Protein AF-0000000067841838 (afdb_homodimer)

InterPro domains:
  IPR001926 Tryptophan synthase beta chain-like, PALP domain [PF00291] (9-279)
  IPR036052 Tryptophan synthase beta chain-like, PALP domain superfamily [G3DSA:3.40.50.1100] (9-288)
  IPR036052 Tryptophan synthase beta chain-like, PALP domain superfamily [G3DSA:3.40.50.1100] (26-132)
  IPR036052 Tryptophan synthase beta chain-like, PALP domain superfamily [SSF53686] (5-291)
  IPR050214 Cysteine synthase/Cystathionine beta-synthase [PTHR10314] (8-290)

Nearest PDB structures (foldseek):
  8b9y-assembly1_A  TM=8.530E-01  e=9.323E-21  Trypanosoma cruzi
  6ahi-assembly1_B  TM=8.255E-01  e=3.342E-21  Helicobacter pylori 26695
  5d87-assembly1_A-2  TM=8.339E-01  e=3.517E-20  Staphylococcus aureus subsp. aureus str. Newman
  6c2h-assembly1_A  TM=8.335E-01  e=4.435E-19  Saccharomyces cerevisiae S288C
  5mms-assembly2_A  TM=8.287E-01  e=9.718E-19  Homo sapiens

Foldseek 3Di:
DWAWDDLDPFEIATAQLPDQLRFVLLLLLLQLVVVCVVVVLDDQPAEAEEEEDLDSNLRSNLRNCVVSNHAYEYAYAPPDDPVSVVVSVVSHYHYDCPVVNVVPDHRVRGRVVCCVCVVVVSGHYDYSPSLPHLSLLVSQQPPVQVVVLVNCVVVVADQFEEEQAFDQLQSNVNRNLNNSVVSPGNYAYEYEDEPQADLQVLTDDDQVAPRGSPSYNRNNRDCVRHPYYYYFHQVLLVVQQVVCCVSPVFRADSRQSRRSSVQVVVCPDPVCVRYRYYYYRRGGNVVPVVVVVVVVVVVD/DWAWDDLDPFEIATAQLPDQLRFVLLLLLLQLVVVCVVVVLDDQPAEAEEEEDLDSNLRSNLRNCVVRNHAYEYAYAPPDDPVSVVVSVVSHYHYDCPVVNVVPDHRVRGRVVCVVCVVVVSGHYDYSPSLPHLSLLVSQQPPVQVVVLVNCVVVVADQFEEEQAFDQLQSNVNRNLNNSVVSPGNYAYEYEDEPQADLQVLTDDDDPAPRGSPSYNRNNRDCVRHPYYYYFYQVLLVVQQVVCCVSPVFRADSRQSRRSSVQVVVCPDPVCVRYRYYYYRRGGNVVPVVVVVVVVVVVD

Radius of gyration: 24.44 Å; Cα contacts (8 Å, |Δi|>4): 1310; chains: 2; bounding box: 61×63×61 Å

Secondary structure (DSSP, 8-state):
-PPEEESSSSEEEE-GGGSGGGBTHHHHHHHHHHHHHHTTSS-TTTEEEEE--SSHHHHHHHHHHHTTT-EEEE---TTS-HHHHHHHHHTTPEE--HHHHHTT--HHHHHHHHHHTHHHHT-EEEE--TTT-THHHHHIIIIIHHHHHHHHHHTT--SEEEEEE--SSSHHHHHHHHHHHHTT-EEEEEEEEETT-BTTTTB------TTS--SS--TT--GGG--EEEEE-HHHHHHHHHHHHHHHS--B-HHHHHHHHHHHHHHTSGGGTTPEEEEE--BBGGGGHHHHHHHHHHH-/-PPEEESSSSEEEE-GGGSGGGBTHHHHHHHHHHHHHHTTSS-TTTEEEEE--SSHHHHHHHHHHHTTT-EEEE---TTS-HHHHHHHHHTTPEE--HHHHHTT--HHHHHHHHHHTHHHHT-EEEE--TTT-THHHHHIIIIIHHHHHHHHHHTT--SEEEEEE--SSSHHHHHHHHHHHHTT-EEEEEEEEETT-BTTTTB----S-TTS--SS--TT--GGG--EEEEE-HHHHHHHHHHHHHHHS--B-HHHHHHHHHHHHHHTSGGGTTPEEEEE--BBGGGGHHHHHHHHHHH-

Solvent-accessible surface area (backbone atoms only — not comparable to full-atom values): 29929 Å² total; per-residue (Å²): 122,54,49,75,46,63,72,49,98,43,44,34,36,34,34,30,27,58,31,39,30,37,13,48,40,20,46,27,33,34,46,47,52,52,53,31,40,75,73,59,65,39,42,67,77,60,26,30,37,37,44,67,41,66,47,53,50,43,38,3,36,47,30,44,27,35,86,52,55,34,50,44,38,26,19,50,56,86,85,54,54,65,59,48,53,40,49,42,42,62,59,59,39,42,78,46,49,63,68,49,43,74,72,66,45,51,32,64,53,43,53,49,52,49,62,75,40,19,72,83,69,73,48,43,74,37,72,65,49,78,75,76,35,66,53,31,26,50,28,19,19,67,44,56,14,44,54,49,47,54,50,39,54,75,69,64,53,65,56,37,34,36,41,31,36,53,37,45,46,12,25,57,45,40,10,29,54,52,20,32,42,73,73,68,35,49,73,44,30,34,40,48,29,48,55,78,36,32,40,83,80,22,36,59,46,97,62,87,52,76,70,40,44,80,38,44,50,32,71,48,49,53,69,89,64,54,72,39,76,45,70,38,49,68,70,47,21,53,51,30,33,33,51,45,19,40,62,58,16,48,59,49,15,64,60,26,14,35,28,47,33,51,46,56,56,47,56,70,35,79,92,31,68,82,38,30,33,36,38,51,23,47,26,42,24,64,82,46,54,67,61,69,50,53,56,57,58,69,74,94,121,53,51,75,45,64,74,50,98,43,44,35,36,34,35,29,26,59,32,39,31,37,13,46,40,19,47,27,34,33,45,47,52,52,52,31,40,76,72,57,63,39,41,68,78,60,26,30,36,36,44,67,41,64,48,54,51,42,37,4,36,48,29,45,28,36,84,54,55,32,50,44,36,26,19,51,58,87,86,54,56,65,60,47,53,40,49,43,42,64,60,60,37,42,78,46,49,64,68,48,42,74,70,66,44,51,34,63,54,42,52,49,51,49,63,76,39,18,72,85,68,72,48,42,73,35,73,65,48,78,75,78,36,68,54,31,25,50,28,20,19,67,44,55,13,45,53,48,48,52,49,38,53,76,69,65,54,64,56,39,33,36,41,30,37,54,37,44,47,11,25,57,45,40,10,29,54,52,20,32,43,72,73,68,36,49,73,46,29,34,40,47,29,52,60,76,37,34,40,84,80,23,35,59,43,98,64,96,52,78,72,39,44,81,38,45,50,32,70,48,49,53,70,90,64,54,72,40,76,44,71,37,48,71,68,47,19,54,50,29,36,35,49,46,19,39,62,56,16,47,60,48,15,62,60,27,13,35,27,46,33,51,46,59,58,48,56,69,35,79,90,32,67,82,38,30,35,35,36,51,23,46,26,42,25,65,83,46,53,67,61,68,52,56,56,58,58,69,74,95

Sequence (600 aa):
MSELISVSDRIYTKLEMNNPGGSHKYRAARRIVEHAVRKGEIIPGVTTVIEKTGGSFGFGLLAACHKYQVAVELAVGLSFSQTKRDLLECFGARLIGKEMLMAGATPKDVVMHHLDNQAALGKSYFYTDQFNNPVGIEAHRYQTASELAVQLTNAGAGRQILFVGCAGTGASFTGITLGLKDHGFDVSTVLVDPNGCDSRAGVFADHRFEGMAVGVCPPFMDWSLVDERAQVQHAEMLAAQRWFYMQSGIFVGNTAAACLAVAQRMAQHPRYVETTLVTIAYDAGLWYQDLLGANRRKAAMSELISVSDRIYTKLEMNNPGGSHKYRAARRIVEHAVRKGEIIPGVTTVIEKTGGSFGFGLLAACHKYQVAVELAVGLSFSQTKRDLLECFGARLIGKEMLMAGATPKDVVMHHLDNQAALGKSYFYTDQFNNPVGIEAHRYQTASELAVQLTNAGAGRQILFVGCAGTGASFTGITLGLKDHGFDVSTVLVDPNGCDSRAGVFADHRFEGMAVGVCPPFMDWSLVDERAQVQHAEMLAAQRWFYMQSGIFVGNTAAACLAVAQRMAQHPRYVETTLVTIAYDAGLWYQDLLGANRRKAA

Structure (mmCIF, N/CA/C/O backbone):
data_AF-0000000067841838-model_v1
#
loop_
_entity.id
_entity.type
_entity.pdbx_description
1 polymer 'cysteine synthase'
#
loop_
_atom_site.group_PDB
_atom_site.id
_atom_site.type_symbol
_atom_site.label_atom_id
_atom_site.label_alt_id
_atom_site.label_comp_id
_atom_site.label_asym_id
_atom_site.label_entity_id
_atom_site.label_seq_id
_atom_site.pdbx_PDB_ins_code
_atom_site.Cartn_x
_atom_site.Cartn_y
_atom_site.Cartn_z
_atom_site.occupancy
_atom_site.B_iso_or_equiv
_atom_site.auth_seq_id
_atom_site.auth_comp_id
_atom_site.auth_asym_id
_atom_site.auth_atom_id
_atom_site.pdbx_PDB_model_num
ATOM 1 N N . MET A 1 1 ? 0.138 -1.161 12.836 1 52.43 1 MET A N 1
ATOM 2 C CA . MET A 1 1 ? -0.051 -1.227 11.39 1 52.43 1 MET A CA 1
ATOM 3 C C . MET A 1 1 ? 1.239 -0.877 10.656 1 52.43 1 MET A C 1
ATOM 5 O O . MET A 1 1 ? 1.592 -1.525 9.668 1 52.43 1 MET A O 1
ATOM 9 N N . SER A 1 2 ? 1.873 0.077 11.183 1 71.83 2 SER A N 1
ATOM 10 C CA . SER A 1 2 ? 3.045 0.449 10.396 1 71.83 2 SER A CA 1
ATOM 11 C C . SER A 1 2 ? 4.306 -0.218 10.934 1 71.83 2 SER A C 1
ATOM 13 O O . SER A 1 2 ? 4.573 -0.175 12.137 1 71.83 2 SER A O 1
ATOM 15 N N . GLU A 1 3 ? 4.97 -0.853 10.152 1 87.97 3 GLU A N 1
ATOM 16 C CA . GLU A 1 3 ? 6.149 -1.639 10.503 1 87.97 3 GLU A CA 1
ATOM 17 C C . GLU A 1 3 ? 7.432 -0.85 10.255 1 87.97 3 GLU A C 1
ATOM 19 O O . GLU A 1 3 ? 7.425 0.143 9.525 1 87.97 3 GLU A O 1
ATOM 24 N N . LEU A 1 4 ? 8.458 -1.187 11.056 1 92.76 4 LEU A N 1
ATOM 25 C CA . LEU A 1 4 ? 9.81 -0.68 10.851 1 92.76 4 LEU A CA 1
ATOM 26 C C . LEU A 1 4 ? 10.651 -1.677 10.06 1 92.76 4 LEU A C 1
ATOM 28 O O . LEU A 1 4 ? 10.654 -2.872 10.365 1 92.76 4 LEU A O 1
ATOM 32 N N . ILE A 1 5 ? 11.271 -1.119 8.971 1 91.66 5 ILE A N 1
ATOM 33 C CA . ILE A 1 5 ? 12.149 -2.013 8.224 1 91.66 5 ILE A CA 1
ATOM 34 C C . ILE A 1 5 ? 13.54 -1.395 8.112 1 91.66 5 ILE A C 1
ATOM 36 O O . ILE A 1 5 ? 13.702 -0.182 8.265 1 91.66 5 ILE A O 1
ATOM 40 N N . SER A 1 6 ? 14.475 -2.265 7.945 1 90.86 6 SER A N 1
ATOM 41 C CA . SER A 1 6 ? 15.849 -1.825 7.726 1 90.86 6 SER A CA 1
ATOM 42 C C . SER A 1 6 ? 16.404 -2.376 6.416 1 90.86 6 SER A C 1
ATOM 44 O O . SER A 1 6 ? 16.158 -3.533 6.07 1 90.86 6 SER A O 1
ATOM 46 N N . VAL A 1 7 ? 16.95 -1.536 5.547 1 77.65 7 VAL A N 1
ATOM 47 C CA . VAL A 1 7 ? 17.512 -1.993 4.281 1 77.65 7 VAL A CA 1
ATOM 48 C C . VAL A 1 7 ? 19.035 -2.035 4.376 1 77.65 7 VAL A C 1
ATOM 50 O O . VAL A 1 7 ? 19.708 -2.523 3.465 1 77.65 7 VAL A O 1
ATOM 53 N N . SER A 1 8 ? 19.568 -1.432 5.215 1 76.8 8 SER A N 1
ATOM 54 C CA . SER A 1 8 ? 20.976 -1.497 5.593 1 76.8 8 SER A CA 1
ATOM 55 C C . SER A 1 8 ? 21.138 -1.585 7.106 1 76.8 8 SER A C 1
ATOM 57 O O . SER A 1 8 ? 20.157 -1.493 7.848 1 76.8 8 SER A O 1
ATOM 59 N N . ASP A 1 9 ? 22.314 -1.76 7.546 1 74.36 9 ASP A N 1
ATOM 60 C CA . ASP A 1 9 ? 22.566 -2.002 8.963 1 74.36 9 ASP A CA 1
ATOM 61 C C . ASP A 1 9 ? 22.201 -0.781 9.803 1 74.36 9 ASP A C 1
ATOM 63 O O . ASP A 1 9 ? 21.913 -0.904 10.995 1 74.36 9 ASP A O 1
ATOM 67 N N . ARG A 1 10 ? 21.946 0.346 9.123 1 89.22 10 ARG A N 1
ATOM 68 C CA . ARG A 1 10 ? 21.706 1.412 10.09 1 89.22 10 ARG A CA 1
ATOM 69 C C . ARG A 1 10 ? 20.631 2.372 9.591 1 89.22 10 ARG A C 1
ATOM 71 O O . ARG A 1 10 ? 20.365 3.397 10.221 1 89.22 10 ARG A O 1
ATOM 78 N N . ILE A 1 11 ? 20.029 2.155 8.455 1 95.53 11 ILE A N 1
ATOM 79 C CA . ILE A 1 11 ? 18.964 3.023 7.965 1 95.53 11 ILE A CA 1
ATOM 80 C C . ILE A 1 11 ? 17.611 2.346 8.169 1 95.53 11 ILE A C 1
ATOM 82 O O . ILE A 1 11 ? 17.321 1.323 7.543 1 95.53 11 ILE A O 1
ATOM 86 N N . TYR A 1 12 ? 16.847 2.908 9.016 1 97 12 TYR A N 1
ATOM 87 C CA . TYR A 1 12 ? 15.525 2.386 9.344 1 97 12 TYR A CA 1
ATOM 88 C C . TYR A 1 12 ? 14.429 3.272 8.765 1 97 12 TYR A C 1
ATOM 90 O O . TYR A 1 12 ? 14.541 4.5 8.782 1 97 12 TYR A O 1
ATOM 98 N N . THR A 1 13 ? 13.383 2.658 8.236 1 97.1 13 THR A N 1
ATOM 99 C CA . THR A 1 13 ? 12.23 3.366 7.69 1 97.1 13 THR A CA 1
ATOM 100 C C . THR A 1 13 ? 10.933 2.825 8.284 1 97.1 13 THR A C 1
ATOM 102 O O . THR A 1 13 ? 10.64 1.633 8.167 1 97.1 13 THR A O 1
ATOM 105 N N . LYS A 1 14 ? 10.245 3.65 8.991 1 97.23 14 LYS A N 1
ATOM 106 C CA . LYS A 1 14 ? 8.923 3.265 9.475 1 97.23 14 LYS A CA 1
ATOM 107 C C . LYS A 1 14 ? 7.873 3.409 8.376 1 97.23 14 LYS A C 1
ATOM 109 O O . LYS A 1 14 ? 7.728 4.481 7.786 1 97.23 14 LYS A O 1
ATOM 114 N N . LEU A 1 15 ? 7.097 2.402 8.033 1 96.63 15 LEU A N 1
ATOM 115 C CA . LEU A 1 15 ? 6.214 2.337 6.874 1 96.63 15 LEU A CA 1
ATOM 116 C C . LEU A 1 15 ? 4.847 2.93 7.199 1 96.63 15 LEU A C 1
ATOM 118 O O . LEU A 1 15 ? 3.832 2.232 7.134 1 96.63 15 LEU A O 1
ATOM 122 N N . GLU A 1 16 ? 4.779 4.192 7.353 1 96.68 16 GLU A N 1
ATOM 123 C CA . GLU A 1 16 ? 3.541 4.893 7.681 1 96.68 16 GLU A CA 1
ATOM 124 C C . GLU A 1 16 ? 2.561 4.857 6.512 1 96.68 16 GLU A C 1
ATOM 126 O O . GLU A 1 16 ? 1.379 5.168 6.676 1 96.68 16 GLU A O 1
ATOM 131 N N . MET A 1 17 ? 2.988 4.46 5.316 1 95.18 17 MET A N 1
ATOM 132 C CA . MET A 1 17 ? 2.143 4.331 4.133 1 95.18 17 MET A CA 1
ATOM 133 C C . MET A 1 17 ? 1.093 3.242 4.33 1 95.18 17 MET A C 1
ATOM 135 O O . MET A 1 17 ? 0.135 3.151 3.56 1 95.18 17 MET A O 1
ATOM 139 N N . ASN A 1 18 ? 1.295 2.433 5.337 1 93.73 18 ASN A N 1
ATOM 140 C CA . ASN A 1 18 ? 0.399 1.304 5.565 1 93.73 18 ASN A CA 1
ATOM 141 C C . ASN A 1 18 ? -0.734 1.671 6.518 1 93.73 18 ASN A C 1
ATOM 143 O O . ASN A 1 18 ? -1.587 0.836 6.826 1 93.73 18 ASN A O 1
ATOM 147 N N . ASN A 1 19 ? -0.795 2.906 6.981 1 94.85 19 ASN A N 1
ATOM 148 C CA . ASN A 1 19 ? -1.917 3.363 7.793 1 94.85 19 ASN A CA 1
ATOM 149 C C . ASN A 1 19 ? -3.209 3.421 6.983 1 94.85 19 ASN A C 1
ATOM 151 O O . ASN A 1 19 ? -3.173 3.497 5.754 1 94.85 19 ASN A O 1
ATOM 155 N N . PRO A 1 20 ? -4.378 3.394 7.694 1 93.5 20 PRO A N 1
ATOM 156 C CA . PRO A 1 20 ? -5.612 3.716 6.973 1 93.5 20 PRO A CA 1
ATOM 157 C C . PRO A 1 20 ? -5.524 5.039 6.216 1 93.5 20 PRO A C 1
ATOM 159 O O . PRO A 1 20 ? -4.913 5.994 6.702 1 93.5 20 PRO A O 1
ATOM 162 N N . GLY A 1 21 ? -6.111 5.006 4.997 1 93.22 21 GLY A N 1
ATOM 163 C CA . GLY A 1 21 ? -5.981 6.182 4.151 1 93.22 21 GLY A CA 1
ATOM 164 C C . GLY A 1 21 ? -4.71 6.182 3.323 1 93.22 21 GLY A C 1
ATOM 165 O O . GLY A 1 21 ? -4.558 6.997 2.41 1 93.22 21 GLY A O 1
ATOM 166 N N . GLY A 1 22 ? -3.724 5.344 3.73 1 93.97 22 GLY A N 1
ATOM 167 C CA . GLY A 1 22 ? -2.565 5.09 2.889 1 93.97 22 GLY A CA 1
ATOM 168 C C . GLY A 1 22 ? -1.411 6.036 3.164 1 93.97 22 GLY A C 1
ATOM 169 O O . GLY A 1 22 ? -0.51 6.181 2.335 1 93.97 22 GLY A O 1
ATOM 170 N N . SER A 1 23 ? -1.477 6.756 4.326 1 95.35 23 SER A N 1
ATOM 171 C CA . SER A 1 23 ? -0.404 7.709 4.592 1 95.35 23 SER A CA 1
ATOM 172 C C . SER A 1 23 ? -0.296 8.018 6.081 1 95.35 23 SER A C 1
ATOM 174 O O . SER A 1 23 ? -1.158 7.62 6.867 1 95.35 23 SER A O 1
ATOM 176 N N . HIS A 1 24 ? 0.694 8.763 6.418 1 96.03 24 HIS A N 1
ATOM 177 C CA . HIS A 1 24 ? 0.926 9.175 7.797 1 96.03 24 HIS A CA 1
ATOM 178 C C . HIS A 1 24 ? -0.102 10.209 8.244 1 96.03 24 HIS A C 1
ATOM 180 O O . HIS A 1 24 ? -0.251 10.465 9.441 1 96.03 24 HIS A O 1
ATOM 186 N N . LYS A 1 25 ? -0.812 10.836 7.291 1 95.45 25 LYS A N 1
ATOM 187 C CA . LYS A 1 25 ? -1.759 11.899 7.615 1 95.45 25 LYS A CA 1
ATOM 188 C C . LYS A 1 25 ? -2.958 11.351 8.383 1 95.45 25 LYS A C 1
ATOM 190 O O . LYS A 1 25 ? -3.671 12.104 9.05 1 95.45 25 LYS A O 1
ATOM 195 N N . TYR A 1 26 ? -3.156 10.099 8.271 1 95.97 26 TYR A N 1
ATOM 196 C CA . TYR A 1 26 ? -4.224 9.466 9.036 1 95.97 26 TYR A CA 1
ATOM 197 C C . TYR A 1 26 ? -4.054 9.727 10.528 1 95.97 26 TYR A C 1
ATOM 199 O O . TYR A 1 26 ? -5.038 9.892 11.252 1 95.97 26 TYR A O 1
ATOM 207 N N . ARG A 1 27 ? -2.792 9.769 10.96 1 96.28 27 ARG A N 1
ATOM 208 C CA . ARG A 1 27 ? -2.52 9.957 12.382 1 96.28 27 ARG A CA 1
ATOM 209 C C . ARG A 1 27 ? -3.117 11.267 12.884 1 96.28 27 ARG A C 1
ATOM 211 O O . ARG A 1 27 ? -3.818 11.287 13.898 1 96.28 27 ARG A O 1
ATOM 218 N N . ALA A 1 28 ? -2.833 12.294 12.167 1 96.19 28 ALA A N 1
ATOM 219 C CA . ALA A 1 28 ? -3.351 13.608 12.539 1 96.19 28 ALA A CA 1
ATOM 220 C C . ALA A 1 28 ? -4.867 13.666 12.375 1 96.19 28 ALA A C 1
ATOM 222 O O . ALA A 1 28 ? -5.577 14.132 13.269 1 96.19 28 ALA A O 1
ATOM 223 N N . ALA A 1 29 ? -5.375 13.189 11.227 1 96.89 29 ALA A N 1
ATOM 224 C CA . ALA A 1 29 ? -6.808 13.207 10.948 1 96.89 29 ALA A CA 1
ATOM 225 C C . ALA A 1 29 ? -7.589 12.486 12.043 1 96.89 29 ALA A C 1
ATOM 227 O O . ALA A 1 29 ? -8.572 13.016 12.566 1 96.89 29 ALA A O 1
ATOM 228 N N . ARG A 1 30 ? -7.147 11.329 12.372 1 96.24 30 ARG A N 1
ATOM 229 C CA . ARG A 1 30 ? -7.821 10.516 13.379 1 96.24 30 ARG A CA 1
ATOM 230 C C . ARG A 1 30 ? -7.848 11.227 14.728 1 96.24 30 ARG A C 1
ATOM 232 O O . ARG A 1 30 ? -8.885 11.269 15.393 1 96.24 30 ARG A O 1
ATOM 239 N N . ARG A 1 31 ? -6.731 11.767 15.13 1 96.43 31 ARG A N 1
ATOM 240 C CA . ARG A 1 31 ? -6.653 12.435 16.426 1 96.43 31 ARG A CA 1
ATOM 241 C C . ARG A 1 31 ? -7.558 13.662 16.465 1 96.43 31 ARG A C 1
ATOM 243 O O . ARG A 1 31 ? -8.237 13.908 17.464 1 96.43 31 ARG A O 1
ATOM 250 N N . ILE A 1 32 ? -7.55 14.431 15.435 1 96.73 32 ILE A N 1
ATOM 251 C CA . ILE A 1 32 ? -8.379 15.628 15.351 1 96.73 32 ILE A CA 1
ATOM 252 C C . ILE A 1 32 ? -9.853 15.245 15.463 1 96.73 32 ILE A C 1
ATOM 254 O O . ILE A 1 32 ? -10.595 15.833 16.252 1 96.73 32 ILE A O 1
ATOM 258 N N . VAL A 1 33 ? -10.291 14.228 14.731 1 97.11 33 VAL A N 1
ATOM 259 C CA . VAL A 1 33 ? -11.687 13.803 14.703 1 97.11 33 VAL A CA 1
ATOM 260 C C . VAL A 1 33 ? -12.079 13.228 16.062 1 97.11 33 VAL A C 1
ATOM 262 O O . VAL A 1 33 ? -13.126 13.578 16.612 1 97.11 33 VAL A O 1
ATOM 265 N N . GLU A 1 34 ? -11.226 12.41 16.619 1 96 34 GLU A N 1
ATOM 266 C CA . GLU A 1 34 ? -11.5 11.816 17.925 1 96 34 GLU A CA 1
ATOM 267 C C . GLU A 1 34 ? -11.656 12.889 18.998 1 96 34 GLU A C 1
ATOM 269 O O . GLU A 1 34 ? -12.574 12.826 19.818 1 96 34 GLU A O 1
ATOM 274 N N . HIS A 1 35 ? -10.734 13.794 19.007 1 95.62 35 HIS A N 1
ATOM 275 C CA . HIS A 1 35 ? -10.779 14.894 19.964 1 95.62 35 HIS A CA 1
ATOM 276 C C . HIS A 1 35 ? -12.061 15.705 19.811 1 95.62 35 HIS A C 1
ATOM 278 O O . HIS A 1 35 ? -12.709 16.043 20.805 1 95.62 35 HIS A O 1
ATOM 284 N N . ALA A 1 36 ? -12.439 15.982 18.602 1 97.01 36 ALA A N 1
ATOM 285 C CA . ALA A 1 36 ? -13.618 16.797 18.32 1 97.01 36 ALA A CA 1
ATOM 286 C C . ALA A 1 36 ? -14.897 16.066 18.719 1 97.01 36 ALA A C 1
ATOM 288 O O . ALA A 1 36 ? -15.854 16.688 19.187 1 97.01 36 ALA A O 1
ATOM 289 N N . VAL A 1 37 ? -14.962 14.76 18.54 1 97.24 37 VAL A N 1
ATOM 290 C CA . VAL A 1 37 ? -16.109 13.957 18.951 1 97.24 37 VAL A CA 1
ATOM 291 C C . VAL A 1 37 ? -16.226 13.964 20.473 1 97.24 37 VAL A C 1
ATOM 293 O O . VAL A 1 37 ? -17.309 14.193 21.017 1 97.24 37 VAL A O 1
ATOM 296 N N . ARG A 1 38 ? -15.144 13.774 21.128 1 96.38 38 ARG A N 1
ATOM 297 C CA . ARG A 1 38 ? -15.126 13.738 22.586 1 96.38 38 ARG A CA 1
ATOM 298 C C . ARG A 1 38 ? -15.572 15.073 23.173 1 96.38 38 ARG A C 1
ATOM 300 O O . ARG A 1 38 ? -16.23 15.11 24.215 1 96.38 38 ARG A O 1
ATOM 307 N N . LYS A 1 39 ? -15.247 16.137 22.535 1 96.67 39 LYS A N 1
ATOM 308 C CA . LYS A 1 39 ? -15.56 17.476 23.024 1 96.67 39 LYS A CA 1
ATOM 309 C C . LYS A 1 39 ? -16.962 17.903 22.597 1 96.67 39 LYS A C 1
ATOM 311 O O . LYS A 1 39 ? -17.425 18.986 22.961 1 96.67 39 LYS A O 1
ATOM 316 N N . GLY A 1 40 ? -17.567 17.135 21.706 1 96.74 40 GLY A N 1
ATOM 317 C CA . GLY A 1 40 ? -18.919 17.435 21.262 1 96.74 40 GLY A CA 1
ATOM 318 C C . GLY A 1 40 ? -18.962 18.404 20.095 1 96.74 40 GLY A C 1
ATOM 319 O O . GLY A 1 40 ? -20.029 18.908 19.739 1 96.74 40 GLY A O 1
ATOM 320 N N . GLU A 1 41 ? -17.828 18.648 19.525 1 97.27 41 GLU A N 1
ATOM 321 C CA . GLU A 1 41 ? -17.767 19.524 18.359 1 97.27 41 GLU A CA 1
ATOM 322 C C . GLU A 1 41 ? -18.259 18.808 17.104 1 97.27 41 GLU A C 1
ATOM 324 O O . GLU A 1 41 ? -18.759 19.445 16.175 1 97.27 41 GLU A O 1
ATOM 329 N N . ILE A 1 42 ? -18.057 17.511 17.115 1 97.61 42 ILE A N 1
ATOM 330 C CA . ILE A 1 42 ? -18.639 16.637 16.102 1 97.61 42 ILE A CA 1
ATOM 331 C C . ILE A 1 42 ? -19.73 15.774 16.731 1 97.61 42 ILE A C 1
ATOM 333 O O . ILE A 1 42 ? -19.473 15.034 17.684 1 97.61 42 ILE A O 1
ATOM 337 N N . ILE A 1 43 ? -20.857 15.989 16.281 1 96.85 43 ILE A N 1
ATOM 338 C CA . ILE A 1 43 ? -21.981 15.139 16.66 1 96.85 43 ILE A CA 1
ATOM 339 C C . ILE A 1 43 ? -22.316 14.186 15.516 1 96.85 43 ILE A C 1
ATOM 341 O O . ILE A 1 43 ? -22.78 14.616 14.457 1 96.85 43 ILE A O 1
ATOM 345 N N . PRO A 1 44 ? -22.071 12.907 15.762 1 93.91 44 PRO A N 1
ATOM 346 C CA . PRO A 1 44 ? -22.322 11.931 14.699 1 93.91 44 PRO A CA 1
ATOM 347 C C . PRO A 1 44 ? -23.724 12.053 14.107 1 93.91 44 PRO A C 1
ATOM 349 O O . PRO A 1 44 ? -24.697 12.235 14.844 1 93.91 44 PRO A O 1
ATOM 352 N N . GLY A 1 45 ? -23.804 12.012 12.813 1 91.67 45 GLY A N 1
ATOM 353 C CA . GLY A 1 45 ? -25.077 12.106 12.118 1 91.67 45 GLY A CA 1
ATOM 354 C C . GLY A 1 45 ? -25.552 13.535 11.933 1 91.67 45 GLY A C 1
ATOM 355 O O . GLY A 1 45 ? -26.501 13.789 11.189 1 91.67 45 GLY A O 1
ATOM 356 N N . VAL A 1 46 ? -24.931 14.457 12.514 1 94.88 46 VAL A N 1
ATOM 357 C CA . VAL A 1 46 ? -25.37 15.848 12.472 1 94.88 46 VAL A CA 1
ATOM 358 C C . VAL A 1 46 ? -24.279 16.716 11.849 1 94.88 46 VAL A C 1
ATOM 360 O O . VAL A 1 46 ? -24.536 17.462 10.901 1 94.88 46 VAL A O 1
ATOM 363 N N . THR A 1 47 ? -23.115 16.577 12.393 1 97.54 47 THR A N 1
ATOM 364 C CA . THR A 1 47 ? -22.008 17.433 11.981 1 97.54 47 THR A CA 1
ATOM 365 C C . THR A 1 47 ? -21.336 16.883 10.726 1 97.54 47 THR A C 1
ATOM 367 O O . THR A 1 47 ? -21.138 15.672 10.603 1 97.54 47 THR A O 1
ATOM 370 N N . THR A 1 48 ? -21.008 17.733 9.82 1 97.9 48 THR A N 1
ATOM 371 C CA . THR A 1 48 ? -20.203 17.409 8.647 1 97.9 48 THR A CA 1
ATOM 372 C C . THR A 1 48 ? -18.783 17.945 8.802 1 97.9 48 THR A C 1
ATOM 374 O O . THR A 1 48 ? -18.587 19.101 9.18 1 97.9 48 THR A O 1
ATOM 377 N N . VAL A 1 49 ? -17.874 17.129 8.544 1 98.4 49 VAL A N 1
ATOM 378 C CA . VAL A 1 49 ? -16.484 17.571 8.555 1 98.4 49 VAL A CA 1
ATOM 379 C C . VAL A 1 49 ? -16.129 18.194 7.207 1 98.4 49 VAL A C 1
ATOM 381 O O . VAL A 1 49 ? -16.463 17.644 6.155 1 98.4 49 VAL A O 1
ATOM 384 N N . ILE A 1 50 ? -15.482 19.373 7.235 1 98.59 50 ILE A N 1
ATOM 385 C CA . ILE A 1 50 ? -15.138 20.087 6.01 1 98.59 50 ILE A CA 1
ATOM 386 C C . ILE A 1 50 ? -13.652 20.437 6.016 1 98.59 50 ILE A C 1
ATOM 388 O O . ILE A 1 50 ? -13.077 20.711 7.072 1 98.59 50 ILE A O 1
ATOM 392 N N . GLU A 1 51 ? -12.998 20.334 4.918 1 98.29 51 GLU A N 1
ATOM 393 C CA . GLU A 1 51 ? -11.575 20.632 4.79 1 98.29 51 GLU A CA 1
ATOM 394 C C . GLU A 1 51 ? -11.215 20.998 3.353 1 98.29 51 GLU A C 1
ATOM 396 O O . GLU A 1 51 ? -11.974 20.711 2.425 1 98.29 51 GLU A O 1
ATOM 401 N N . LYS A 1 52 ? -10.142 21.763 3.183 1 96.39 52 LYS A N 1
ATOM 402 C CA . LYS A 1 52 ? -9.569 22.033 1.868 1 96.39 52 LYS A CA 1
ATOM 403 C C . LYS A 1 52 ? -8.378 21.12 1.589 1 96.39 52 LYS A C 1
ATOM 405 O O . LYS A 1 52 ? -7.259 21.399 2.027 1 96.39 52 LYS A O 1
ATOM 410 N N . THR A 1 53 ? -8.579 19.991 0.912 1 91.67 53 THR A N 1
ATOM 411 C CA . THR A 1 53 ? -7.536 19.014 0.618 1 91.67 53 THR A CA 1
ATOM 412 C C . THR A 1 53 ? -7.989 18.054 -0.48 1 91.67 53 THR A C 1
ATOM 414 O O . THR A 1 53 ? -9.171 17.715 -0.566 1 91.67 53 THR A O 1
ATOM 417 N N . GLY A 1 54 ? -7.127 17.658 -1.331 1 85.6 54 GLY A N 1
ATOM 418 C CA . GLY A 1 54 ? -7.382 16.635 -2.332 1 85.6 54 GLY A CA 1
ATOM 419 C C . GLY A 1 54 ? -6.402 15.479 -2.268 1 85.6 54 GLY A C 1
ATOM 420 O O . GLY A 1 54 ? -6.363 14.641 -3.171 1 85.6 54 GLY A O 1
ATOM 421 N N . GLY A 1 55 ? -5.66 15.428 -1.131 1 88.2 55 GLY A N 1
ATOM 422 C CA . GLY A 1 55 ? -4.575 14.462 -1.087 1 88.2 55 GLY A CA 1
ATOM 423 C C . GLY A 1 55 ? -4.639 13.548 0.122 1 88.2 55 GLY A C 1
ATOM 424 O O . GLY A 1 55 ? -5.721 13.114 0.522 1 88.2 55 GLY A O 1
ATOM 425 N N . SER A 1 56 ? -3.52 13.264 0.694 1 91.57 56 SER A N 1
ATOM 426 C CA . SER A 1 56 ? -3.342 12.278 1.755 1 91.57 56 SER A CA 1
ATOM 427 C C . SER A 1 56 ? -4.214 12.603 2.963 1 91.57 56 SER A C 1
ATOM 429 O O . SER A 1 56 ? -4.756 11.701 3.604 1 91.57 56 SER A O 1
ATOM 431 N N . PHE A 1 57 ? -4.335 13.853 3.272 1 94.48 57 PHE A N 1
ATOM 432 C CA . PHE A 1 57 ? -5.139 14.203 4.438 1 94.48 57 PHE A CA 1
ATOM 433 C C . PHE A 1 57 ? -6.615 13.923 4.182 1 94.48 57 PHE A C 1
ATOM 435 O O . PHE A 1 57 ? -7.339 13.505 5.088 1 94.48 57 PHE A O 1
ATOM 442 N N . GLY A 1 58 ? -7.074 14.208 2.995 1 95.88 58 GLY A N 1
ATOM 443 C CA . GLY A 1 58 ? -8.447 13.888 2.639 1 95.88 58 GLY A CA 1
ATOM 444 C C . GLY A 1 58 ? -8.781 12.418 2.813 1 95.88 58 GLY A C 1
ATOM 445 O O . GLY A 1 58 ? -9.815 12.075 3.388 1 95.88 58 GLY A O 1
ATOM 446 N N . PHE A 1 59 ? -7.896 11.586 2.349 1 94.84 59 PHE A N 1
ATOM 447 C CA . PHE A 1 59 ? -8.096 10.151 2.504 1 94.84 59 PHE A CA 1
ATOM 448 C C . PHE A 1 59 ? -8.032 9.751 3.974 1 94.84 59 PHE A C 1
ATOM 450 O O . PHE A 1 59 ? -8.802 8.9 4.425 1 94.84 59 PHE A O 1
ATOM 457 N N . GLY A 1 60 ? -7.13 10.369 4.68 1 95.73 60 GLY A N 1
ATOM 458 C CA . GLY A 1 60 ? -7.055 10.141 6.115 1 95.73 60 GLY A CA 1
ATOM 459 C C . GLY A 1 60 ? -8.326 10.528 6.847 1 95.73 60 GLY A C 1
ATOM 460 O O . GLY A 1 60 ? -8.773 9.814 7.747 1 95.73 60 GLY A O 1
ATOM 461 N N . LEU A 1 61 ? -8.891 11.629 6.439 1 97.19 61 LEU A N 1
ATOM 462 C CA . LEU A 1 61 ? -10.118 12.109 7.065 1 97.19 61 LEU A CA 1
ATOM 463 C C . LEU A 1 61 ? -11.27 11.14 6.817 1 97.19 61 LEU A C 1
ATOM 465 O O . LEU A 1 61 ? -12.055 10.857 7.725 1 97.19 61 LEU A O 1
ATOM 469 N N . LEU A 1 62 ? -11.368 10.679 5.592 1 96 62 LEU A N 1
ATOM 470 C CA . LEU A 1 62 ? -12.417 9.723 5.255 1 96 62 LEU A CA 1
ATOM 471 C C . LEU A 1 62 ? -12.323 8.481 6.135 1 96 62 LEU A C 1
ATOM 473 O O . LEU A 1 62 ? -13.326 8.034 6.696 1 96 62 LEU A O 1
ATOM 477 N N . ALA A 1 63 ? -11.16 8.032 6.304 1 94.31 63 ALA A N 1
ATOM 478 C CA . ALA A 1 63 ? -10.939 6.842 7.12 1 94.31 63 ALA A CA 1
ATOM 479 C C . ALA A 1 63 ? -11.256 7.116 8.587 1 94.31 63 ALA A C 1
ATOM 481 O O . ALA A 1 63 ? -11.828 6.267 9.275 1 94.31 63 ALA A O 1
ATOM 482 N N . ALA A 1 64 ? -10.924 8.275 9.041 1 95.18 64 ALA A N 1
ATOM 483 C CA . ALA A 1 64 ? -11.097 8.626 10.448 1 95.18 64 ALA A CA 1
ATOM 484 C C . ALA A 1 64 ? -12.567 8.869 10.776 1 95.18 64 ALA A C 1
ATOM 486 O O . ALA A 1 64 ? -13.018 8.577 11.886 1 95.18 64 ALA A O 1
ATOM 487 N N . CYS A 1 65 ? -13.328 9.405 9.897 1 96.14 65 CYS A N 1
ATOM 488 C CA . CYS A 1 65 ? -14.698 9.839 10.145 1 96.14 65 CYS A CA 1
ATOM 489 C C . CYS A 1 65 ? -15.67 8.671 10.03 1 96.14 65 CYS A C 1
ATOM 491 O O . CYS A 1 65 ? -16.765 8.711 10.594 1 96.14 65 CYS A O 1
ATOM 493 N N . HIS A 1 66 ? -15.303 7.754 9.337 1 87.68 66 HIS A N 1
ATOM 494 C CA . HIS A 1 66 ? -16.228 6.67 9.023 1 87.68 66 HIS A CA 1
ATOM 495 C C . HIS A 1 66 ? -16.701 5.966 10.29 1 87.68 66 HIS A C 1
ATOM 497 O O . HIS A 1 66 ? -17.883 5.638 10.418 1 87.68 66 HIS A O 1
ATOM 503 N N . LYS A 1 67 ? -15.79 5.728 11.228 1 84.26 67 LYS A N 1
ATOM 504 C CA . LYS A 1 67 ? -16.127 5.015 12.457 1 84.26 67 LYS A CA 1
ATOM 505 C C . LYS A 1 67 ? -17.228 5.738 13.227 1 84.26 67 LYS A C 1
ATOM 507 O O . LYS A 1 67 ? -17.958 5.12 14.005 1 84.26 67 LYS A O 1
ATOM 512 N N . TYR A 1 68 ? -17.331 6.987 12.942 1 91.51 68 TYR A N 1
ATOM 513 C CA . TYR A 1 68 ? -18.291 7.804 13.674 1 91.51 68 TYR A CA 1
ATOM 514 C C . TYR A 1 68 ? -19.482 8.166 12.794 1 91.51 68 TYR A C 1
ATOM 516 O O . TYR A 1 68 ? -20.335 8.963 13.191 1 91.51 68 TYR A O 1
ATOM 524 N N . GLN A 1 69 ? -19.45 7.627 11.565 1 89.84 69 GLN A N 1
ATOM 525 C CA . GLN A 1 69 ? -20.508 7.934 10.609 1 89.84 69 GLN A CA 1
ATOM 526 C C . GLN A 1 69 ? -20.63 9.439 10.387 1 89.84 69 GLN A C 1
ATOM 528 O O . GLN A 1 69 ? -21.731 9.992 10.433 1 89.84 69 GLN A O 1
ATOM 533 N N . VAL A 1 70 ? -19.595 10.056 10.293 1 95.28 70 VAL A N 1
ATOM 534 C CA . VAL A 1 70 ? -19.52 11.497 10.077 1 95.28 70 VAL A CA 1
ATOM 535 C C . VAL A 1 70 ? -19.259 11.786 8.6 1 95.28 70 VAL A C 1
ATOM 537 O O . VAL A 1 70 ? -18.341 11.219 8.003 1 95.28 70 VAL A O 1
ATOM 540 N N . ALA A 1 71 ? -20.062 12.626 8.02 1 96.04 71 ALA A N 1
ATOM 541 C CA . ALA A 1 71 ? -19.914 12.991 6.614 1 96.04 71 ALA A CA 1
ATOM 542 C C . ALA A 1 71 ? -18.693 13.883 6.404 1 96.04 71 ALA A C 1
ATOM 544 O O . ALA A 1 71 ? -18.294 14.622 7.308 1 96.04 71 ALA A O 1
ATOM 545 N N . VAL A 1 72 ? -18.104 13.805 5.211 1 97.71 72 VAL A N 1
ATOM 546 C CA . VAL A 1 72 ? -16.915 14.585 4.884 1 97.71 72 VAL A CA 1
ATOM 547 C C . VAL A 1 72 ? -17.146 15.362 3.59 1 97.71 72 VAL A C 1
ATOM 549 O O . VAL A 1 72 ? -17.567 14.79 2.582 1 97.71 72 VAL A O 1
ATOM 552 N N . GLU A 1 73 ? -16.943 16.63 3.607 1 98.3 73 GLU A N 1
ATOM 553 C CA . GLU A 1 73 ? -16.959 17.498 2.433 1 98.3 73 GLU A CA 1
ATOM 554 C C . GLU A 1 73 ? -15.592 18.133 2.198 1 98.3 73 GLU A C 1
ATOM 556 O O . GLU A 1 73 ? -14.981 18.666 3.127 1 98.3 73 GLU A O 1
ATOM 561 N N . LEU A 1 74 ? -15.15 18.053 0.975 1 98.37 74 LEU A N 1
ATOM 562 C CA . LEU A 1 74 ? -13.801 18.522 0.681 1 98.37 74 LEU A CA 1
ATOM 563 C C . LEU A 1 74 ? -13.816 19.547 -0.448 1 98.37 74 LEU A C 1
ATOM 565 O O . LEU A 1 74 ? -14.465 19.336 -1.475 1 98.37 74 LEU A O 1
ATOM 569 N N . ALA A 1 75 ? -13.168 20.642 -0.265 1 98.09 75 ALA A N 1
ATOM 570 C CA . ALA A 1 75 ? -12.826 21.561 -1.347 1 98.09 75 ALA A CA 1
ATOM 571 C C . ALA A 1 75 ? -11.477 21.205 -1.964 1 98.09 75 ALA A C 1
ATOM 573 O O . ALA A 1 75 ? -10.432 21.384 -1.334 1 98.09 75 ALA A O 1
ATOM 574 N N . VAL A 1 76 ? -11.504 20.717 -3.2 1 96.1 76 VAL A N 1
ATOM 575 C CA . VAL A 1 76 ? -10.303 20.205 -3.852 1 96.1 76 VAL A CA 1
ATOM 576 C C . VAL A 1 76 ? -9.895 21.138 -4.99 1 96.1 76 VAL A C 1
ATOM 578 O O . VAL A 1 76 ? -10.694 21.421 -5.886 1 96.1 76 VAL A O 1
ATOM 581 N N . GLY A 1 77 ? -8.722 21.567 -4.916 1 92.78 77 GLY A N 1
ATOM 582 C CA . GLY A 1 77 ? -8.215 22.453 -5.952 1 92.78 77 GLY A CA 1
ATOM 583 C C . GLY A 1 77 ? -8.253 21.835 -7.337 1 92.78 77 GLY A C 1
ATOM 584 O O . GLY A 1 77 ? -8.131 20.617 -7.482 1 92.78 77 GLY A O 1
ATOM 585 N N . LEU A 1 78 ? -8.229 22.593 -8.359 1 89.1 78 LEU A N 1
ATOM 586 C CA . LEU A 1 78 ? -8.372 22.144 -9.74 1 89.1 78 LEU A CA 1
ATOM 587 C C . LEU A 1 78 ? -7.087 21.487 -10.233 1 89.1 78 LEU A C 1
ATOM 589 O O . LEU A 1 78 ? -7.088 20.804 -11.26 1 89.1 78 LEU A O 1
ATOM 593 N N . SER A 1 79 ? -5.984 21.656 -9.51 1 81.94 79 SER A N 1
ATOM 594 C CA . SER A 1 79 ? -4.691 21.124 -9.93 1 81.94 79 SER A CA 1
ATOM 595 C C . SER A 1 79 ? -4.556 19.649 -9.566 1 81.94 79 SER A C 1
ATOM 597 O O . SER A 1 79 ? -3.647 18.967 -10.044 1 81.94 79 SER A O 1
ATOM 599 N N . PHE A 1 80 ? -5.409 19.156 -8.778 1 83.71 80 PHE A N 1
ATOM 600 C CA . PHE A 1 80 ? -5.345 17.748 -8.406 1 83.71 80 PHE A CA 1
ATOM 601 C C . PHE A 1 80 ? -5.841 16.865 -9.544 1 83.71 80 PHE A C 1
ATOM 603 O O . PHE A 1 80 ? -6.698 17.277 -10.329 1 83.71 80 PHE A O 1
ATOM 610 N N . SER A 1 81 ? -5.3 15.72 -9.595 1 80.17 81 SER A N 1
ATOM 611 C CA . SER A 1 81 ? -5.657 14.804 -10.674 1 80.17 81 SER A CA 1
ATOM 612 C C . SER A 1 81 ? -7.111 14.361 -10.565 1 80.17 81 SER A C 1
ATOM 614 O O . SER A 1 81 ? -7.664 14.291 -9.465 1 80.17 81 SER A O 1
ATOM 616 N N . GLN A 1 82 ? -7.662 14.085 -11.672 1 84.2 82 GLN A N 1
ATOM 617 C CA . GLN A 1 82 ? -9.026 13.569 -11.717 1 84.2 82 GLN A CA 1
ATOM 618 C C . GLN A 1 82 ? -9.134 12.234 -10.985 1 84.2 82 GLN A C 1
ATOM 620 O O . GLN A 1 82 ? -10.147 11.952 -10.343 1 84.2 82 GLN A O 1
ATOM 625 N N . THR A 1 83 ? -8.082 11.47 -11.089 1 83.34 83 THR A N 1
ATOM 626 C CA . THR A 1 83 ? -8.062 10.169 -10.43 1 83.34 83 THR A CA 1
ATOM 627 C C . THR A 1 83 ? -8.233 10.323 -8.922 1 83.34 83 THR A C 1
ATOM 629 O O . THR A 1 83 ? -9.023 9.606 -8.305 1 83.34 83 THR A O 1
ATOM 632 N N . LYS A 1 84 ? -7.544 11.231 -8.341 1 85.96 84 LYS A N 1
ATOM 633 C CA . LYS A 1 84 ? -7.658 11.457 -6.903 1 85.96 84 LYS A CA 1
ATOM 634 C C . LYS A 1 84 ? -9.057 11.942 -6.532 1 85.96 84 LYS A C 1
ATOM 636 O O . LYS A 1 84 ? -9.632 11.493 -5.538 1 85.96 84 LYS A O 1
ATOM 641 N N . ARG A 1 85 ? -9.578 12.834 -7.329 1 90.36 85 ARG A N 1
ATOM 642 C CA . ARG A 1 85 ? -10.921 13.351 -7.084 1 90.36 85 ARG A CA 1
ATOM 643 C C . ARG A 1 85 ? -11.958 12.235 -7.154 1 90.36 85 ARG A C 1
ATOM 645 O O . ARG A 1 85 ? -12.821 12.127 -6.281 1 90.36 85 ARG A O 1
ATOM 652 N N . ASP A 1 86 ? -11.821 11.444 -8.18 1 88.42 86 ASP A N 1
ATOM 653 C CA . ASP A 1 86 ? -12.744 10.326 -8.351 1 88.42 86 ASP A CA 1
ATOM 654 C C . ASP A 1 86 ? -12.663 9.362 -7.17 1 88.42 86 ASP A C 1
ATOM 656 O O . ASP A 1 86 ? -13.686 8.86 -6.7 1 88.42 86 ASP A O 1
ATOM 660 N N . LEU A 1 87 ? -11.495 9.103 -6.728 1 89.59 87 LEU A N 1
ATOM 661 C CA . LEU A 1 87 ? -11.294 8.187 -5.611 1 89.59 87 LEU A CA 1
ATOM 662 C C . LEU A 1 87 ? -11.904 8.748 -4.331 1 89.59 87 LEU A C 1
ATOM 664 O O . LEU A 1 87 ? -12.563 8.023 -3.583 1 89.59 87 LEU A O 1
ATOM 668 N N . LEU A 1 88 ? -11.686 9.979 -4.097 1 92.96 88 LEU A N 1
ATOM 669 C CA . LEU A 1 88 ? -12.261 10.615 -2.917 1 92.96 88 LEU A CA 1
ATOM 670 C C . LEU A 1 88 ? -13.781 10.489 -2.917 1 92.96 88 LEU A C 1
ATOM 672 O O . LEU A 1 88 ? -14.377 10.109 -1.907 1 92.96 88 LEU A O 1
ATOM 676 N N . GLU A 1 89 ? -14.387 10.75 -4.017 1 92.26 89 GLU A N 1
ATOM 677 C CA . GLU A 1 89 ? -15.839 10.652 -4.13 1 92.26 89 GLU A CA 1
ATOM 678 C C . GLU A 1 89 ? -16.306 9.205 -4.001 1 92.26 89 GLU A C 1
ATOM 680 O O . GLU A 1 89 ? -17.309 8.927 -3.34 1 92.26 89 GLU A O 1
ATOM 685 N N . CYS A 1 90 ? -15.569 8.358 -4.58 1 88.73 90 CYS A N 1
ATOM 686 C CA . CYS A 1 90 ? -15.898 6.939 -4.51 1 88.73 90 CYS A CA 1
ATOM 687 C C . CYS A 1 90 ? -15.906 6.45 -3.067 1 88.73 90 CYS A C 1
ATOM 689 O O . CYS A 1 90 ? -16.719 5.601 -2.698 1 88.73 90 CYS A O 1
ATOM 691 N N . PHE A 1 91 ? -15.05 7.025 -2.304 1 91.42 91 PHE A N 1
ATOM 692 C CA . PHE A 1 91 ? -14.919 6.555 -0.93 1 91.42 91 PHE A CA 1
ATOM 693 C C . PHE A 1 91 ? -15.809 7.363 0.006 1 91.42 91 PHE A C 1
ATOM 695 O O . PHE A 1 91 ? -15.747 7.2 1.226 1 91.42 91 PHE A O 1
ATOM 702 N N . GLY A 1 92 ? -16.569 8.304 -0.594 1 90.53 92 GLY A N 1
ATOM 703 C CA . GLY A 1 92 ? -17.662 8.843 0.199 1 90.53 92 GLY A CA 1
ATOM 704 C C . GLY A 1 92 ? -17.541 10.335 0.446 1 90.53 92 GLY A C 1
ATOM 705 O O . GLY A 1 92 ? -18.417 10.939 1.068 1 90.53 92 GLY A O 1
ATOM 706 N N . ALA A 1 93 ? -16.471 10.893 -0.008 1 95.36 93 ALA A N 1
ATOM 707 C CA . ALA A 1 93 ? -16.358 12.341 0.15 1 95.36 93 ALA A CA 1
ATOM 708 C C . ALA A 1 93 ? -17.291 13.072 -0.812 1 95.36 93 ALA A C 1
ATOM 710 O O . ALA A 1 93 ? -17.532 12.606 -1.928 1 95.36 93 ALA A O 1
ATOM 711 N N . ARG A 1 94 ? -17.842 14.159 -0.379 1 96.74 94 ARG A N 1
ATOM 712 C CA . ARG A 1 94 ? -18.493 15.102 -1.283 1 96.74 94 ARG A CA 1
ATOM 713 C C . ARG A 1 94 ? -17.561 16.258 -1.632 1 96.74 94 ARG A C 1
ATOM 715 O O . ARG A 1 94 ? -17.095 16.975 -0.744 1 96.74 94 ARG A O 1
ATOM 722 N N . LEU A 1 95 ? -17.28 16.393 -2.894 1 97.42 95 LEU A N 1
ATOM 723 C CA . LEU A 1 95 ? -16.457 17.513 -3.338 1 97.42 95 LEU A CA 1
ATOM 724 C C . LEU A 1 95 ? -17.308 18.76 -3.553 1 97.42 95 LEU A C 1
ATOM 726 O O . LEU A 1 95 ? -18.312 18.716 -4.269 1 97.42 95 LEU A O 1
ATOM 730 N N . ILE A 1 96 ? -16.888 19.816 -3.007 1 97.68 96 ILE A N 1
ATOM 731 C CA . ILE A 1 96 ? -17.733 21.006 -3.001 1 97.68 96 ILE A CA 1
ATOM 732 C C . ILE A 1 96 ? -17.009 22.156 -3.698 1 97.68 96 ILE A C 1
ATOM 734 O O . ILE A 1 96 ? -15.78 22.158 -3.792 1 97.68 96 ILE A O 1
ATOM 738 N N . GLY A 1 97 ? -17.845 23.158 -4.196 1 96.94 97 GLY A N 1
ATOM 739 C CA . GLY A 1 97 ? -17.351 24.459 -4.619 1 96.94 97 GLY A CA 1
ATOM 740 C C . GLY A 1 97 ? -16.783 24.453 -6.026 1 96.94 97 GLY A C 1
ATOM 741 O O . GLY A 1 97 ? -15.965 25.307 -6.375 1 96.94 97 GLY A O 1
ATOM 742 N N . LYS A 1 98 ? -17.122 23.513 -6.813 1 94.81 98 LYS A N 1
ATOM 743 C CA . LYS A 1 98 ? -16.58 23.393 -8.163 1 94.81 98 LYS A CA 1
ATOM 744 C C . LYS A 1 98 ? -16.75 24.695 -8.941 1 94.81 98 LYS A C 1
ATOM 746 O O . LYS A 1 98 ? -15.8 25.186 -9.554 1 94.81 98 LYS A O 1
ATOM 751 N N . GLU A 1 99 ? -17.938 25.255 -8.929 1 96.15 99 GLU A N 1
ATOM 752 C CA . GLU A 1 99 ? -18.218 26.486 -9.662 1 96.15 99 GLU A CA 1
ATOM 753 C C . GLU A 1 99 ? -17.38 27.646 -9.132 1 96.15 99 GLU A C 1
ATOM 755 O O . GLU A 1 99 ? -16.872 28.457 -9.909 1 96.15 99 GLU A O 1
ATOM 760 N N . MET A 1 100 ? -17.278 27.717 -7.822 1 97.39 100 MET A N 1
ATOM 761 C CA . MET A 1 100 ? -16.472 28.766 -7.203 1 97.39 100 MET A CA 1
ATOM 762 C C . MET A 1 100 ? -15.009 28.643 -7.615 1 97.39 100 MET A C 1
ATOM 764 O O . MET A 1 100 ? -14.357 29.645 -7.914 1 97.39 100 MET A O 1
ATOM 768 N N . LEU A 1 101 ? -14.537 27.416 -7.601 1 96.44 101 LEU A N 1
ATOM 769 C CA . LEU A 1 101 ? -13.152 27.159 -7.982 1 96.44 101 LEU A CA 1
ATOM 770 C C . LEU A 1 101 ? -12.906 27.552 -9.434 1 96.44 101 LEU A C 1
ATOM 772 O O . LEU A 1 101 ? -11.899 28.192 -9.747 1 96.44 101 LEU A O 1
ATOM 776 N N . MET A 1 102 ? -13.841 27.251 -10.299 1 95.83 102 MET A N 1
ATOM 777 C CA . MET A 1 102 ? -13.729 27.573 -11.719 1 95.83 102 MET A CA 1
ATOM 778 C C . MET A 1 102 ? -13.775 29.082 -11.939 1 95.83 102 MET A C 1
ATOM 780 O O . MET A 1 102 ? -13.224 29.587 -12.919 1 95.83 102 MET A O 1
ATOM 784 N N . ALA A 1 103 ? -14.429 29.689 -11.018 1 97.12 103 ALA A N 1
ATOM 785 C CA . ALA A 1 103 ? -14.551 31.142 -11.116 1 97.12 103 ALA A CA 1
ATOM 786 C C . ALA A 1 103 ? -13.359 31.837 -10.465 1 97.12 103 ALA A C 1
ATOM 788 O O . ALA A 1 103 ? -13.327 33.066 -10.365 1 97.12 103 ALA A O 1
ATOM 789 N N . GLY A 1 104 ? -12.414 31.049 -9.957 1 95.86 104 GLY A N 1
ATOM 790 C CA . GLY A 1 104 ? -11.168 31.647 -9.505 1 95.86 104 GLY A CA 1
ATOM 791 C C . GLY A 1 104 ? -11 31.608 -7.997 1 95.86 104 GLY A C 1
ATOM 792 O O . GLY A 1 104 ? -9.962 32.017 -7.473 1 95.86 104 GLY A O 1
ATOM 793 N N . ALA A 1 105 ? -11.969 31.125 -7.25 1 96.75 105 ALA A N 1
ATOM 794 C CA . ALA A 1 105 ? -11.85 31.015 -5.799 1 96.75 105 ALA A CA 1
ATOM 795 C C . ALA A 1 105 ? -10.827 29.951 -5.411 1 96.75 105 ALA A C 1
ATOM 797 O O . ALA A 1 105 ? -10.549 29.035 -6.189 1 96.75 105 ALA A O 1
ATOM 798 N N . THR A 1 106 ? -10.213 30.15 -4.242 1 95.48 106 THR A N 1
ATOM 799 C CA . THR A 1 106 ? -9.34 29.125 -3.681 1 95.48 106 THR A CA 1
ATOM 800 C C . THR A 1 106 ? -10.147 28.107 -2.879 1 95.48 106 THR A C 1
ATOM 802 O O . THR A 1 106 ? -11.288 28.374 -2.497 1 95.48 106 THR A O 1
ATOM 805 N N . PRO A 1 107 ? -9.561 27.011 -2.659 1 96.57 107 PRO A N 1
ATOM 806 C CA . PRO A 1 107 ? -10.252 26.045 -1.8 1 96.57 107 PRO A CA 1
ATOM 807 C C . PRO A 1 107 ? -10.573 26.609 -0.418 1 96.57 107 PRO A C 1
ATOM 809 O O . PRO A 1 107 ? -11.602 26.264 0.169 1 96.57 107 PRO A O 1
ATOM 812 N N . LYS A 1 108 ? -9.766 27.448 0.084 1 95.81 108 LYS A N 1
ATOM 813 C CA . LYS A 1 108 ? -10.037 28.091 1.366 1 95.81 108 LYS A CA 1
ATOM 814 C C . LYS A 1 108 ? -11.294 28.953 1.294 1 95.81 108 LYS A C 1
ATOM 816 O O . LYS A 1 108 ? -12.112 28.944 2.217 1 95.81 108 LYS A O 1
ATOM 821 N N . ASP A 1 109 ? -11.429 29.661 0.197 1 97.78 109 ASP A N 1
ATOM 822 C CA . ASP A 1 109 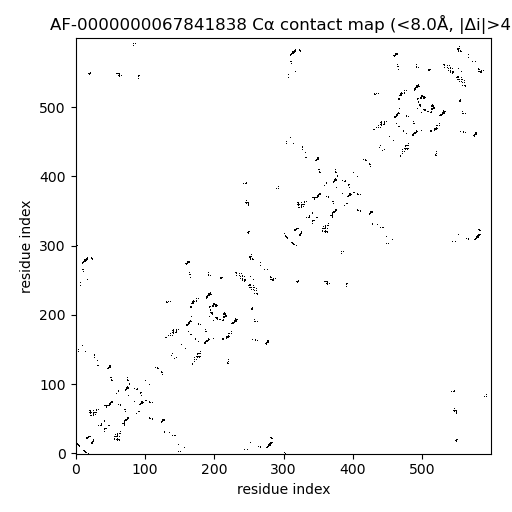? -12.619 30.482 -0.005 1 97.78 109 ASP A CA 1
ATOM 823 C C . ASP A 1 109 ? -13.887 29.631 0.042 1 97.78 109 ASP A C 1
ATOM 825 O O . ASP A 1 109 ? -14.897 30.044 0.616 1 97.78 109 ASP A O 1
ATOM 829 N N . VAL A 1 110 ? -13.772 28.498 -0.554 1 97.99 110 VAL A N 1
ATOM 830 C CA . VAL A 1 110 ? -14.918 27.597 -0.611 1 97.99 110 VAL A CA 1
ATOM 831 C C . VAL A 1 110 ? -15.293 27.148 0.799 1 97.99 110 VAL A C 1
ATOM 833 O O . VAL A 1 110 ? -16.462 27.21 1.187 1 97.99 110 VAL A O 1
ATOM 836 N N . VAL A 1 111 ? -14.351 26.724 1.556 1 98.1 111 VAL A N 1
ATOM 837 C CA . VAL A 1 111 ? -14.585 26.245 2.914 1 98.1 111 VAL A CA 1
ATOM 838 C C . VAL A 1 111 ? -15.178 27.368 3.763 1 98.1 111 VAL A C 1
ATOM 840 O O . VAL A 1 111 ? -16.161 27.161 4.478 1 98.1 111 VAL A O 1
ATOM 843 N N . MET A 1 112 ? -14.642 28.572 3.666 1 97.92 112 MET A N 1
ATOM 844 C CA . MET A 1 112 ? -15.123 29.709 4.446 1 97.92 112 MET A CA 1
ATOM 845 C C . MET A 1 112 ? -16.555 30.064 4.063 1 97.92 112 MET A C 1
ATOM 847 O O . MET A 1 112 ? -17.367 30.403 4.926 1 97.92 112 MET A O 1
ATOM 851 N N . HIS A 1 113 ? -16.803 30.028 2.783 1 97.81 113 HIS A N 1
ATOM 852 C CA . HIS A 1 113 ? -18.161 30.29 2.32 1 97.81 113 HIS A CA 1
ATOM 853 C C . HIS A 1 113 ? -19.158 29.335 2.968 1 97.81 113 HIS A C 1
ATOM 855 O O . HIS A 1 113 ? -20.207 29.763 3.454 1 97.81 113 HIS A O 1
ATOM 861 N N . HIS A 1 114 ? -18.871 28.06 2.978 1 97.42 114 HIS A N 1
ATOM 862 C CA . HIS A 1 114 ? -19.761 27.059 3.555 1 97.42 114 HIS A CA 1
ATOM 863 C C . HIS A 1 114 ? -19.897 27.246 5.062 1 97.42 114 HIS A C 1
ATOM 865 O O . HIS A 1 114 ? -20.997 27.136 5.609 1 97.42 114 HIS A O 1
ATOM 871 N N . LEU A 1 115 ? -18.79 27.544 5.712 1 97.56 115 LEU A N 1
ATOM 872 C CA . LEU A 1 115 ? -18.817 27.782 7.151 1 97.56 115 LEU A CA 1
ATOM 873 C C . LEU A 1 115 ? -19.673 29 7.484 1 97.56 115 LEU A C 1
ATOM 875 O O . LEU A 1 115 ? -20.495 28.954 8.402 1 97.56 115 LEU A O 1
ATOM 879 N N . ASP A 1 116 ? -19.522 30.031 6.757 1 97.48 116 ASP A N 1
ATOM 880 C CA . ASP A 1 116 ? -20.213 31.293 7.005 1 97.48 116 ASP A CA 1
ATOM 881 C C . ASP A 1 116 ? -21.705 31.17 6.705 1 97.48 116 ASP A C 1
ATOM 883 O O . ASP A 1 116 ? -22.517 31.924 7.247 1 97.48 116 ASP A O 1
ATOM 887 N N . ASN A 1 117 ? -22.116 30.266 5.904 1 97.11 117 ASN A N 1
ATOM 888 C CA . ASN A 1 117 ? -23.508 30.133 5.485 1 97.11 117 ASN A CA 1
ATOM 889 C C . ASN A 1 117 ? -24.124 28.833 5.993 1 97.11 117 ASN A C 1
ATOM 891 O O . ASN A 1 117 ? -25.129 28.365 5.453 1 97.11 117 ASN A O 1
ATOM 895 N N . GLN A 1 118 ? -23.462 28.136 6.928 1 95.73 118 GLN A N 1
ATOM 896 C CA . GLN A 1 118 ? -23.892 26.807 7.348 1 95.73 118 GLN A CA 1
ATOM 897 C C . GLN A 1 118 ? -25.322 26.833 7.878 1 95.73 118 GLN A C 1
ATOM 899 O O . GLN A 1 118 ? -26.09 25.895 7.655 1 95.73 118 GLN A O 1
ATOM 904 N N . ALA A 1 119 ? -25.794 27.955 8.479 1 94.59 119 ALA A N 1
ATOM 905 C CA . ALA A 1 119 ? -27.171 28.072 8.952 1 94.59 119 ALA A CA 1
ATOM 906 C C . ALA A 1 119 ? -28.154 28.066 7.785 1 94.59 119 ALA A C 1
ATOM 908 O O . ALA A 1 119 ? -29.153 27.343 7.81 1 94.59 119 ALA A O 1
ATOM 909 N N . ALA A 1 120 ? -27.857 28.831 6.85 1 95.49 120 ALA A N 1
ATOM 910 C CA . ALA A 1 120 ? -28.717 28.926 5.673 1 95.49 120 ALA A CA 1
ATOM 911 C C . ALA A 1 120 ? -28.776 27.595 4.928 1 95.49 120 ALA A C 1
ATOM 913 O O . ALA A 1 120 ? -29.801 27.255 4.332 1 95.49 120 ALA A O 1
ATOM 914 N N . LEU A 1 121 ? -27.721 26.813 5.007 1 92.43 121 LEU A N 1
ATOM 915 C CA . LEU A 1 121 ? -27.624 25.528 4.321 1 92.43 121 LEU A CA 1
ATOM 916 C C . LEU A 1 121 ? -28.235 24.415 5.166 1 92.43 121 LEU A C 1
ATOM 918 O O . LEU A 1 121 ? -28.386 23.285 4.695 1 92.43 121 LEU A O 1
ATOM 922 N N . GLY A 1 122 ? -28.571 24.8 6.446 1 92.83 122 GLY A N 1
ATOM 923 C CA . GLY A 1 122 ? -29.102 23.785 7.343 1 92.83 122 GLY A CA 1
ATOM 924 C C . GLY A 1 122 ? -28.08 22.73 7.722 1 92.83 122 GLY A C 1
ATOM 925 O O . GLY A 1 122 ? -28.411 21.547 7.828 1 92.83 122 GLY A O 1
ATOM 926 N N . LYS A 1 123 ? -26.831 23.134 7.738 1 93.6 123 LYS A N 1
ATOM 927 C CA . LYS A 1 123 ? -25.743 22.205 8.027 1 93.6 123 LYS A CA 1
ATOM 928 C C . LYS A 1 123 ? -24.942 22.657 9.245 1 93.6 123 LYS A C 1
ATOM 930 O O . LYS A 1 123 ? -24.958 23.837 9.602 1 93.6 123 LYS A O 1
ATOM 935 N N . SER A 1 124 ? -24.36 21.757 9.875 1 96.76 124 SER A N 1
ATOM 936 C CA . SER A 1 124 ? -23.368 21.986 10.92 1 96.76 124 SER A CA 1
ATOM 937 C C . SER A 1 124 ? -21.996 21.465 10.505 1 96.76 124 SER A C 1
ATOM 939 O O . SER A 1 124 ? -21.828 20.267 10.265 1 96.76 124 SER A O 1
ATOM 941 N N . TYR A 1 125 ? -21.063 22.37 10.506 1 98.14 125 TYR A N 1
ATOM 942 C CA . TYR A 1 125 ? -19.749 21.985 10.002 1 98.14 125 TYR A CA 1
ATOM 943 C C . TYR A 1 125 ? -18.715 21.982 11.122 1 98.14 125 TYR A C 1
ATOM 945 O O . TYR A 1 125 ? -18.794 22.79 12.05 1 98.14 125 TYR A O 1
ATOM 953 N N . PHE A 1 126 ? -17.792 21.109 11.062 1 98.26 126 PHE A N 1
ATOM 954 C CA . PHE A 1 126 ? -16.535 21.162 11.8 1 98.26 126 PHE A CA 1
ATOM 955 C C . PHE A 1 126 ? -15.351 21.262 10.845 1 98.26 126 PHE A C 1
ATOM 957 O O . PHE A 1 126 ? -15.109 20.351 10.051 1 98.26 126 PHE A O 1
ATOM 964 N N . TYR A 1 127 ? -14.682 22.35 10.899 1 98.37 127 TYR A N 1
ATOM 965 C CA . TYR A 1 127 ? -13.492 22.567 10.084 1 98.37 127 TYR A CA 1
ATOM 966 C C . TYR A 1 127 ? -12.245 22.05 10.792 1 98.37 127 TYR A C 1
ATOM 968 O O . TYR A 1 127 ? -11.884 22.541 11.864 1 98.37 127 TYR A O 1
ATOM 976 N N . THR A 1 128 ? -11.573 21.059 10.198 1 97.41 128 THR A N 1
ATOM 977 C CA . THR A 1 128 ? -10.419 20.449 10.849 1 97.41 128 THR A CA 1
ATOM 978 C C . THR A 1 128 ? -9.228 21.402 10.841 1 97.41 128 THR A C 1
ATOM 980 O O . THR A 1 128 ? -8.47 21.466 11.811 1 97.41 128 THR A O 1
ATOM 983 N N . ASP A 1 129 ? -9.038 22.134 9.685 1 95.45 129 ASP A N 1
ATOM 984 C CA . ASP A 1 129 ? -8.002 23.153 9.545 1 95.45 129 ASP A CA 1
ATOM 985 C C . ASP A 1 129 ? -6.62 22.576 9.842 1 95.45 129 ASP A C 1
ATOM 987 O O . ASP A 1 129 ? -5.912 23.068 10.723 1 95.45 129 ASP A O 1
ATOM 991 N N . GLN A 1 130 ? -6.181 21.65 9.058 1 91.15 130 GLN A N 1
ATOM 992 C CA . GLN A 1 130 ? -4.969 20.879 9.311 1 91.15 130 GLN A CA 1
ATOM 993 C C . GLN A 1 130 ? -3.754 21.793 9.444 1 91.15 130 GLN A C 1
ATOM 995 O O . GLN A 1 130 ? -2.787 21.453 10.129 1 91.15 130 GLN A O 1
ATOM 1000 N N . PHE A 1 131 ? -3.761 22.997 8.898 1 90.9 131 PHE A N 1
ATOM 1001 C CA . PHE A 1 131 ? -2.6 23.88 8.897 1 90.9 131 PHE A CA 1
ATOM 1002 C C . PHE A 1 131 ? -2.579 24.748 10.15 1 90.9 131 PHE A C 1
ATOM 1004 O O . PHE A 1 131 ? -1.575 25.4 10.443 1 90.9 131 PHE A O 1
ATOM 1011 N N . ASN A 1 132 ? -3.65 24.703 10.904 1 92 132 ASN A N 1
ATOM 1012 C CA . ASN A 1 132 ? -3.705 25.517 12.113 1 92 132 ASN A CA 1
ATOM 1013 C C . ASN A 1 132 ? -4.166 24.701 13.318 1 92 132 ASN A C 1
ATOM 1015 O O . ASN A 1 132 ? -4.496 25.263 14.364 1 92 132 ASN A O 1
ATOM 1019 N N . ASN A 1 133 ? -4.224 23.446 13.204 1 93.52 133 ASN A N 1
ATOM 1020 C CA . ASN A 1 133 ? -4.629 22.567 14.296 1 93.52 133 ASN A CA 1
ATOM 1021 C C . ASN A 1 133 ? -3.429 21.87 14.93 1 93.52 133 ASN A C 1
ATOM 1023 O O . ASN A 1 133 ? -2.865 20.942 14.346 1 93.52 133 ASN A O 1
ATOM 1027 N N . PRO A 1 134 ? -3.039 22.194 16.068 1 92.18 134 PRO A N 1
ATOM 1028 C CA . PRO A 1 134 ? -1.819 21.668 16.685 1 92.18 134 PRO A CA 1
ATOM 1029 C C . PRO A 1 134 ? -1.956 20.207 17.11 1 92.18 134 PRO A C 1
ATOM 1031 O O . PRO A 1 134 ? -0.961 19.567 17.461 1 92.18 134 PRO A O 1
ATOM 1034 N N . VAL A 1 135 ? -3.163 19.675 17.082 1 93.01 135 VAL A N 1
ATOM 1035 C CA . VAL A 1 135 ? -3.42 18.293 17.471 1 93.01 135 VAL A CA 1
ATOM 1036 C C . VAL A 1 135 ? -2.603 17.348 16.592 1 93.01 135 VAL A C 1
ATOM 1038 O O . VAL A 1 135 ? -2.219 16.26 17.029 1 93.01 135 VAL A O 1
ATOM 1041 N N . GLY A 1 136 ? -2.262 17.801 15.419 1 92.75 136 GLY A N 1
ATOM 1042 C CA . GLY A 1 136 ? -1.435 17.006 14.525 1 92.75 136 GLY A CA 1
ATOM 1043 C C . GLY A 1 136 ? -0.056 16.717 15.088 1 92.75 136 GLY A C 1
ATOM 1044 O O . GLY A 1 136 ? 0.487 15.629 14.887 1 92.75 136 GLY A O 1
ATOM 1045 N N . ILE A 1 137 ? 0.521 17.699 15.821 1 95.74 137 ILE A N 1
ATOM 1046 C CA . ILE A 1 137 ? 1.827 17.516 16.445 1 95.74 137 ILE A CA 1
ATOM 1047 C C . ILE A 1 137 ? 1.742 16.424 17.51 1 95.74 137 ILE A C 1
ATOM 1049 O O . ILE A 1 137 ? 2.609 15.55 17.582 1 95.74 137 ILE A O 1
ATOM 1053 N N . GLU A 1 138 ? 0.682 16.465 18.248 1 96.27 138 GLU A N 1
ATOM 1054 C CA . GLU A 1 138 ? 0.484 15.506 19.331 1 96.27 138 GLU A CA 1
ATOM 1055 C C . GLU A 1 138 ? 0.341 14.086 18.792 1 96.27 138 GLU A C 1
ATOM 1057 O O . GLU A 1 138 ? 0.866 13.138 19.379 1 96.27 138 GLU A O 1
ATOM 1062 N N . ALA A 1 139 ? -0.403 13.984 17.707 1 96.52 139 ALA A N 1
ATOM 1063 C CA . ALA A 1 139 ? -0.602 12.673 17.096 1 96.52 139 ALA A CA 1
ATOM 1064 C C . ALA A 1 139 ? 0.734 12.013 16.765 1 96.52 139 ALA A C 1
ATOM 1066 O O . ALA A 1 139 ? 0.929 10.824 17.028 1 96.52 139 ALA A O 1
ATOM 1067 N N . HIS A 1 140 ? 1.656 12.752 16.27 1 97.89 140 HIS A N 1
ATOM 1068 C CA . HIS A 1 140 ? 2.942 12.198 15.864 1 97.89 140 HIS A CA 1
ATOM 1069 C C . HIS A 1 140 ? 3.877 12.041 17.06 1 97.89 140 HIS A C 1
ATOM 1071 O O . HIS A 1 140 ? 4.675 11.103 17.11 1 97.89 140 HIS A O 1
ATOM 1077 N N . ARG A 1 141 ? 3.773 12.978 18.024 1 98.21 141 ARG A N 1
ATOM 1078 C CA . ARG A 1 141 ? 4.639 12.91 19.197 1 98.21 141 ARG A CA 1
ATOM 1079 C C . ARG A 1 141 ? 4.303 11.697 20.057 1 98.21 141 ARG A C 1
ATOM 1081 O O . ARG A 1 141 ? 5.197 10.962 20.481 1 98.21 141 ARG A O 1
ATOM 1088 N N . TYR A 1 142 ? 3.014 11.43 20.219 1 97.46 142 TYR A N 1
ATOM 1089 C CA . TYR A 1 142 ? 2.621 10.466 21.242 1 97.46 142 TYR A CA 1
ATOM 1090 C C . TYR A 1 142 ? 2.26 9.124 20.617 1 97.46 142 TYR A C 1
ATOM 1092 O O . TYR A 1 142 ? 2.211 8.104 21.307 1 97.46 142 TYR A O 1
ATOM 1100 N N . GLN A 1 143 ? 2.004 9.104 19.315 1 96.4 143 GLN A N 1
ATOM 1101 C CA . GLN A 1 143 ? 1.667 7.824 18.7 1 96.4 143 GLN A CA 1
ATOM 1102 C C . GLN A 1 143 ? 2.759 7.375 17.733 1 96.4 143 GLN A C 1
ATOM 1104 O O . GLN A 1 143 ? 3.438 6.375 17.976 1 96.4 143 GLN A O 1
ATOM 1109 N N . THR A 1 144 ? 2.978 8.166 16.681 1 97.47 144 THR A N 1
ATOM 1110 C CA . THR A 1 144 ? 3.967 7.78 15.68 1 97.47 144 THR A CA 1
ATOM 1111 C C . THR A 1 144 ? 5.331 7.557 16.326 1 97.47 144 THR A C 1
ATOM 1113 O O . THR A 1 144 ? 5.955 6.513 16.125 1 97.47 144 THR A O 1
ATOM 1116 N N . ALA A 1 145 ? 5.775 8.53 17.127 1 98.29 145 ALA A N 1
ATOM 1117 C CA . ALA A 1 145 ? 7.103 8.474 17.733 1 98.29 145 ALA A CA 1
ATOM 1118 C C . ALA A 1 145 ? 7.176 7.381 18.796 1 98.29 145 ALA A C 1
ATOM 1120 O O . ALA A 1 145 ? 8.207 6.723 18.949 1 98.29 145 ALA A O 1
ATOM 1121 N N . SER A 1 146 ? 6.13 7.197 19.588 1 97.71 146 SER A N 1
ATOM 1122 C CA . SER A 1 146 ? 6.108 6.158 20.612 1 97.71 146 SER A CA 1
ATOM 1123 C C . SER A 1 146 ? 6.246 4.77 19.995 1 97.71 146 SER A C 1
ATOM 1125 O O . SER A 1 146 ? 7.032 3.949 20.472 1 97.71 146 SER A O 1
ATOM 1127 N N . GLU A 1 147 ? 5.471 4.523 18.983 1 97.56 147 GLU A N 1
ATOM 1128 C CA . GLU A 1 147 ? 5.583 3.252 18.274 1 97.56 147 GLU A CA 1
ATOM 1129 C C . GLU A 1 147 ? 6.986 3.061 17.704 1 97.56 147 GLU A C 1
ATOM 1131 O O . GLU A 1 147 ? 7.56 1.974 17.805 1 97.56 147 GLU A O 1
ATOM 1136 N N . LEU A 1 148 ? 7.493 4.107 17.083 1 97.91 148 LEU A N 1
ATOM 1137 C CA . LEU A 1 148 ? 8.818 4.072 16.473 1 97.91 148 LEU A CA 1
ATOM 1138 C C . LEU A 1 148 ? 9.889 3.772 17.515 1 97.91 148 LEU A C 1
ATOM 1140 O O . LEU A 1 148 ? 10.794 2.971 17.269 1 97.91 148 LEU A O 1
ATOM 1144 N N . ALA A 1 149 ? 9.784 4.384 18.667 1 98 149 ALA A N 1
ATOM 1145 C CA . ALA A 1 149 ? 10.741 4.168 19.749 1 98 149 ALA A CA 1
ATOM 1146 C C . ALA A 1 149 ? 10.762 2.704 20.179 1 98 149 ALA A C 1
ATOM 1148 O O . ALA A 1 149 ? 11.832 2.113 20.339 1 98 149 ALA A O 1
ATOM 1149 N N . VAL A 1 150 ? 9.609 2.141 20.348 1 97.32 150 VAL A N 1
ATOM 1150 C CA . VAL A 1 150 ? 9.496 0.741 20.741 1 97.32 150 VAL A CA 1
ATOM 1151 C C . VAL A 1 150 ? 10.092 -0.151 19.654 1 97.32 150 VAL A C 1
ATOM 1153 O O . VAL A 1 150 ? 10.832 -1.092 19.951 1 97.32 150 VAL A O 1
ATOM 1156 N N . GLN A 1 151 ? 9.789 0.162 18.441 1 96.94 151 GLN A N 1
ATOM 1157 C CA . GLN A 1 151 ? 10.27 -0.63 17.314 1 96.94 151 GLN A CA 1
ATOM 1158 C C . GLN A 1 151 ? 11.791 -0.568 17.208 1 96.94 151 GLN A C 1
ATOM 1160 O O . GLN A 1 151 ? 12.444 -1.586 16.97 1 96.94 151 GLN A O 1
ATOM 1165 N N . LEU A 1 152 ? 12.346 0.616 17.342 1 96.88 152 LEU A N 1
ATOM 1166 C CA . LEU A 1 152 ? 13.794 0.794 17.293 1 96.88 152 LEU A CA 1
ATOM 1167 C C . LEU A 1 152 ? 14.474 0.017 18.415 1 96.88 152 LEU A C 1
ATOM 1169 O O . LEU A 1 152 ? 15.484 -0.653 18.188 1 96.88 152 LEU A O 1
ATOM 1173 N N . THR A 1 153 ? 13.899 0.068 19.6 1 96.74 153 THR A N 1
ATOM 1174 C CA . THR A 1 153 ? 14.442 -0.656 20.744 1 96.74 153 THR A CA 1
ATOM 1175 C C . THR A 1 153 ? 14.41 -2.162 20.495 1 96.74 153 THR A C 1
ATOM 1177 O O . THR A 1 153 ? 15.406 -2.854 20.717 1 96.74 153 THR A O 1
ATOM 1180 N N . ASN A 1 154 ? 13.284 -2.62 20.039 1 95.6 154 ASN A N 1
ATOM 1181 C CA . ASN A 1 154 ? 13.141 -4.045 19.762 1 95.6 154 ASN A CA 1
ATOM 1182 C C . ASN A 1 154 ? 14.112 -4.506 18.679 1 95.6 154 ASN A C 1
ATOM 1184 O O . ASN A 1 154 ? 14.547 -5.659 18.679 1 95.6 154 ASN A O 1
ATOM 1188 N N . ALA A 1 155 ? 14.452 -3.62 17.767 1 93.91 155 ALA A N 1
ATOM 1189 C CA . ALA A 1 155 ? 15.353 -3.947 16.664 1 93.91 155 ALA A CA 1
ATOM 1190 C C . ALA A 1 155 ? 16.812 -3.872 17.107 1 93.91 155 ALA A C 1
ATOM 1192 O O . ALA A 1 155 ? 17.72 -4.167 16.326 1 93.91 155 ALA A O 1
ATOM 1193 N N . GLY A 1 156 ? 17.07 -3.368 18.271 1 93.3 156 GLY A N 1
ATOM 1194 C CA . GLY A 1 156 ? 18.421 -3.263 18.797 1 93.3 156 GLY A CA 1
ATOM 1195 C C . GLY A 1 156 ? 19.165 -2.042 18.292 1 93.3 156 GLY A C 1
ATOM 1196 O O . GLY A 1 156 ? 20.397 -2.04 18.229 1 93.3 156 GLY A O 1
ATOM 1197 N N . ALA A 1 157 ? 18.402 -1.082 17.884 1 91.8 157 ALA A N 1
ATOM 1198 C CA . ALA A 1 157 ? 19.029 0.146 17.401 1 91.8 157 ALA A CA 1
ATOM 1199 C C . ALA A 1 157 ? 19.73 0.887 18.535 1 91.8 157 ALA A C 1
ATOM 1201 O O . ALA A 1 157 ? 19.316 0.796 19.693 1 91.8 157 ALA A O 1
ATOM 1202 N N . GLY A 1 158 ? 20.734 1.576 18.239 1 90.51 158 GLY A N 1
ATOM 1203 C CA . GLY A 1 158 ? 21.414 2.41 19.217 1 90.51 158 GLY A CA 1
ATOM 1204 C C . GLY A 1 158 ? 20.59 3.605 19.658 1 90.51 158 GLY A C 1
ATOM 1205 O O . GLY A 1 158 ? 19.563 3.915 19.051 1 90.51 158 GLY A O 1
ATOM 1206 N N . ARG A 1 159 ? 21.118 4.296 20.653 1 93.8 159 ARG A N 1
ATOM 1207 C CA . ARG A 1 159 ? 20.383 5.406 21.25 1 93.8 159 ARG A CA 1
ATOM 1208 C C . ARG A 1 159 ? 20.603 6.695 20.465 1 93.8 159 ARG A C 1
ATOM 1210 O O . ARG A 1 159 ? 19.818 7.639 20.578 1 93.8 159 ARG A O 1
ATOM 1217 N N . GLN A 1 160 ? 21.681 6.784 19.714 1 97.26 160 GLN A N 1
ATOM 1218 C CA . GLN A 1 160 ? 21.937 7.946 18.87 1 97.26 160 GLN A CA 1
ATOM 1219 C C . GLN A 1 160 ? 21.191 7.838 17.544 1 97.26 160 GLN A C 1
ATOM 1221 O O . GLN A 1 160 ? 21.472 6.949 16.738 1 97.26 160 GLN A O 1
ATOM 1226 N N . ILE A 1 161 ? 20.326 8.789 17.296 1 97.87 161 ILE A N 1
ATOM 1227 C CA . ILE A 1 161 ? 19.448 8.734 16.132 1 97.87 161 ILE A CA 1
ATOM 1228 C C . ILE A 1 161 ? 19.612 10.005 15.301 1 97.87 161 ILE A C 1
ATOM 1230 O O . ILE A 1 161 ? 19.708 11.105 15.85 1 97.87 161 ILE A O 1
ATOM 1234 N N . LEU A 1 162 ? 19.729 9.85 14.082 1 98.48 162 LEU A N 1
ATOM 1235 C CA . LEU A 1 162 ? 19.524 10.94 13.134 1 98.48 162 LEU A CA 1
ATOM 1236 C C . LEU A 1 162 ? 18.19 10.788 12.412 1 98.48 162 LEU A C 1
ATOM 1238 O O . LEU A 1 162 ? 18.016 9.873 11.605 1 98.48 162 LEU A O 1
ATOM 1242 N N . PHE A 1 163 ? 17.287 11.643 12.747 1 98.7 163 PHE A N 1
ATOM 1243 C CA . PHE A 1 163 ? 16 11.627 12.062 1 98.7 163 PHE A CA 1
ATOM 1244 C C . PHE A 1 163 ? 16.041 12.498 10.812 1 98.7 163 PHE A C 1
ATOM 1246 O O . PHE A 1 163 ? 16.288 13.703 10.896 1 98.7 163 PHE A O 1
ATOM 1253 N N . VAL A 1 164 ? 15.8 11.887 9.67 1 98.58 164 VAL A N 1
ATOM 1254 C CA . VAL A 1 164 ? 15.783 12.581 8.387 1 98.58 164 VAL A CA 1
ATOM 1255 C C . VAL A 1 164 ? 14.346 12.717 7.891 1 98.58 164 VAL A C 1
ATOM 1257 O O . VAL A 1 164 ? 13.711 11.724 7.528 1 98.58 164 VAL A O 1
ATOM 1260 N N . GLY A 1 165 ? 13.853 13.922 7.871 1 97.98 165 GLY A N 1
ATOM 1261 C CA . GLY A 1 165 ? 12.463 14.143 7.503 1 97.98 165 GLY A CA 1
ATOM 1262 C C . GLY A 1 165 ? 12.257 15.398 6.677 1 97.98 165 GLY A C 1
ATOM 1263 O O . GLY A 1 165 ? 13.195 16.17 6.467 1 97.98 165 GLY A O 1
ATOM 1264 N N . CYS A 1 166 ? 11.073 15.553 6.154 1 96.22 166 CYS A N 1
ATOM 1265 C CA . CYS A 1 166 ? 10.656 16.754 5.438 1 96.22 166 CYS A CA 1
ATOM 1266 C C . CYS A 1 166 ? 9.398 17.35 6.059 1 96.22 166 CYS A C 1
ATOM 1268 O O . CYS A 1 166 ? 8.92 16.867 7.088 1 96.22 166 CYS A O 1
ATOM 1270 N N . ALA A 1 167 ? 8.988 18.522 5.469 1 93.52 167 ALA A N 1
ATOM 1271 C CA . ALA A 1 167 ? 7.883 19.196 6.146 1 93.52 167 ALA A CA 1
ATOM 1272 C C . ALA A 1 167 ? 6.889 19.768 5.139 1 93.52 167 ALA A C 1
ATOM 1274 O O . ALA A 1 167 ? 7.286 20.368 4.138 1 93.52 167 ALA A O 1
ATOM 1275 N N . GLY A 1 168 ? 5.674 19.441 5.372 1 90.9 168 GLY A N 1
ATOM 1276 C CA . GLY A 1 168 ? 4.56 20.212 4.843 1 90.9 168 GLY A CA 1
ATOM 1277 C C . GLY A 1 168 ? 3.998 21.209 5.84 1 90.9 168 GLY A C 1
ATOM 1278 O O . GLY A 1 168 ? 4.45 22.354 5.902 1 90.9 168 GLY A O 1
ATOM 1279 N N . THR A 1 169 ? 3.274 20.705 6.786 1 90.92 169 THR A N 1
ATOM 1280 C CA . THR A 1 169 ? 2.832 21.542 7.896 1 90.92 169 THR A CA 1
ATOM 1281 C C . THR A 1 169 ? 3.896 21.599 8.988 1 90.92 169 THR A C 1
ATOM 1283 O O . THR A 1 169 ? 3.885 22.503 9.826 1 90.92 169 THR A O 1
ATOM 1286 N N . GLY A 1 170 ? 4.771 20.629 9.004 1 94.79 170 GLY A N 1
ATOM 1287 C CA . GLY A 1 170 ? 5.802 20.526 10.025 1 94.79 170 GLY A CA 1
ATOM 1288 C C . GLY A 1 170 ? 5.381 19.686 11.216 1 94.79 170 GLY A C 1
ATOM 1289 O O . GLY A 1 170 ? 6.18 19.438 12.121 1 94.79 170 GLY A O 1
ATOM 1290 N N . ALA A 1 171 ? 4.188 19.161 11.206 1 95.54 171 ALA A N 1
ATOM 1291 C CA . ALA A 1 171 ? 3.641 18.45 12.359 1 95.54 171 ALA A CA 1
ATOM 1292 C C . ALA A 1 171 ? 4.37 17.129 12.584 1 95.54 171 ALA A C 1
ATOM 1294 O O . ALA A 1 171 ? 4.722 16.792 13.718 1 95.54 171 ALA A O 1
ATOM 1295 N N . SER A 1 172 ? 4.594 16.388 11.557 1 96.9 172 SER A N 1
ATOM 1296 C CA . SER A 1 172 ? 5.229 15.083 11.713 1 96.9 172 SER A CA 1
ATOM 1297 C C . SER A 1 172 ? 6.688 15.225 12.131 1 96.9 172 SER A C 1
ATOM 1299 O O . SER A 1 172 ? 7.157 14.509 13.018 1 96.9 172 SER A O 1
ATOM 1301 N N . PHE A 1 173 ? 7.409 16.172 11.482 1 98.01 173 PHE A N 1
ATOM 1302 C CA . PHE A 1 173 ? 8.813 16.386 11.815 1 98.01 173 PHE A CA 1
ATOM 1303 C C . PHE A 1 173 ? 8.97 16.763 13.284 1 98.01 173 PHE A C 1
ATOM 1305 O O . PHE A 1 173 ? 9.748 16.141 14.009 1 98.01 173 PHE A O 1
ATOM 1312 N N . THR A 1 174 ? 8.224 17.735 13.689 1 98.31 174 THR A N 1
ATOM 1313 C CA . THR A 1 174 ? 8.284 18.237 15.058 1 98.31 174 THR A CA 1
ATOM 1314 C C . THR A 1 174 ? 7.832 17.166 16.046 1 98.31 174 THR A C 1
ATOM 1316 O O . THR A 1 174 ? 8.53 16.88 17.022 1 98.31 174 THR A O 1
ATOM 1319 N N . GLY A 1 175 ? 6.712 16.554 15.768 1 98.49 175 GLY A N 1
ATOM 1320 C CA . GLY A 1 175 ? 6.145 15.565 16.672 1 98.49 175 GLY A CA 1
ATOM 1321 C C . GLY A 1 175 ? 7.029 14.346 16.853 1 98.49 175 GLY A C 1
ATOM 1322 O O . GLY A 1 175 ? 7.228 13.878 17.976 1 98.49 175 GLY A O 1
ATOM 1323 N N . ILE A 1 176 ? 7.553 13.826 15.8 1 98.65 176 ILE A N 1
ATOM 1324 C CA . ILE A 1 176 ? 8.384 12.629 15.86 1 98.65 176 ILE A CA 1
ATOM 1325 C C . ILE A 1 176 ? 9.682 12.938 16.604 1 98.65 176 ILE A C 1
ATOM 1327 O O . ILE A 1 176 ? 10.127 12.15 17.441 1 98.65 176 ILE A O 1
ATOM 1331 N N . THR A 1 177 ? 10.287 14.103 16.298 1 98.75 177 THR A N 1
ATOM 1332 C CA . THR A 1 177 ? 11.526 14.497 16.959 1 98.75 177 THR A CA 1
ATOM 1333 C C . THR A 1 177 ? 11.326 14.591 18.469 1 98.75 177 THR A C 1
ATOM 1335 O O . THR A 1 177 ? 12.075 13.985 19.239 1 98.75 177 THR A O 1
ATOM 1338 N N . LEU A 1 178 ? 10.319 15.301 18.888 1 98.64 178 LEU A N 1
ATOM 1339 C CA . LEU A 1 178 ? 10.031 15.465 20.309 1 98.64 178 LEU A CA 1
ATOM 1340 C C . LEU A 1 178 ? 9.723 14.121 20.96 1 98.64 178 LEU A C 1
ATOM 1342 O O . LEU A 1 178 ? 10.204 13.833 22.058 1 98.64 178 LEU A O 1
ATOM 1346 N N . GLY A 1 179 ? 8.902 13.31 20.312 1 98.67 179 GLY A N 1
ATOM 1347 C CA . GLY A 1 179 ? 8.518 12.018 20.859 1 98.67 179 GLY A CA 1
ATOM 1348 C C . GLY A 1 179 ? 9.695 11.083 21.062 1 98.67 179 GLY A C 1
ATOM 1349 O O . GLY A 1 179 ? 9.772 10.384 22.075 1 98.67 179 GLY A O 1
ATOM 1350 N N . LEU A 1 180 ? 10.577 11.035 20.116 1 98.69 180 LEU A N 1
ATOM 1351 C CA . LEU A 1 180 ? 11.758 10.191 20.26 1 98.69 180 LEU A CA 1
ATOM 1352 C C . LEU A 1 180 ? 12.62 10.656 21.429 1 98.69 180 LEU A C 1
ATOM 1354 O O . LEU A 1 180 ? 13.15 9.835 22.18 1 98.69 180 LEU A O 1
ATOM 1358 N N . LYS A 1 181 ? 12.772 11.984 21.583 1 98.46 181 LYS A N 1
ATOM 1359 C CA . LYS A 1 181 ? 13.504 12.529 22.724 1 98.46 181 LYS A CA 1
ATOM 1360 C C . LYS A 1 181 ? 12.829 12.153 24.04 1 98.46 181 LYS A C 1
ATOM 1362 O O . LYS A 1 181 ? 13.503 11.82 25.017 1 98.46 181 LYS A O 1
ATOM 1367 N N . ASP A 1 182 ? 11.511 12.174 24.061 1 98.3 182 ASP A N 1
ATOM 1368 C CA . ASP A 1 182 ? 10.745 11.792 25.243 1 98.3 182 ASP A CA 1
ATOM 1369 C C . ASP A 1 182 ? 11.051 10.353 25.654 1 98.3 182 ASP A C 1
ATOM 1371 O O . ASP A 1 182 ? 10.983 10.012 26.836 1 98.3 182 ASP A O 1
ATOM 1375 N N . HIS A 1 183 ? 11.37 9.545 24.734 1 98.05 183 HIS A N 1
ATOM 1376 C CA . HIS A 1 183 ? 11.613 8.134 25.01 1 98.05 183 HIS A CA 1
ATOM 1377 C C . HIS A 1 183 ? 13.089 7.874 25.292 1 98.05 183 HIS A C 1
ATOM 1379 O O . HIS A 1 183 ? 13.522 6.72 25.343 1 98.05 183 HIS A O 1
ATOM 1385 N N . GLY A 1 184 ? 13.895 8.953 25.31 1 97.69 184 GLY A N 1
ATOM 1386 C CA . GLY A 1 184 ? 15.249 8.834 25.828 1 97.69 184 GLY A CA 1
ATOM 1387 C C . GLY A 1 184 ? 16.297 8.715 24.737 1 97.69 184 GLY A C 1
ATOM 1388 O O . GLY A 1 184 ? 17.468 8.457 25.02 1 97.69 184 GLY A O 1
ATOM 1389 N N . PHE A 1 185 ? 15.926 8.858 23.546 1 98.46 185 PHE A N 1
ATOM 1390 C CA . PHE A 1 185 ? 16.907 8.823 22.468 1 98.46 185 PHE A CA 1
ATOM 1391 C C . PHE A 1 185 ? 17.658 10.146 22.375 1 98.46 185 PHE A C 1
ATOM 1393 O O . PHE A 1 185 ? 17.11 11.201 22.704 1 98.46 185 PHE A O 1
ATOM 1400 N N . ASP A 1 186 ? 18.886 10.115 21.968 1 98.39 186 ASP A N 1
ATOM 1401 C CA . ASP A 1 186 ? 19.653 11.286 21.555 1 98.39 186 ASP A CA 1
ATOM 1402 C C . ASP A 1 186 ? 19.428 11.596 20.077 1 98.39 186 ASP A C 1
ATOM 1404 O O . ASP A 1 186 ? 20.042 10.976 19.207 1 98.39 186 ASP A O 1
ATOM 1408 N N . VAL A 1 187 ? 18.634 12.616 19.822 1 98.5 187 VAL A N 1
ATOM 1409 C CA . VAL A 1 187 ? 18.109 12.786 18.471 1 98.5 187 VAL A CA 1
ATOM 1410 C C . VAL A 1 187 ? 18.713 14.035 17.835 1 98.5 187 VAL A C 1
ATOM 1412 O O . VAL A 1 187 ? 18.621 15.131 18.393 1 98.5 187 VAL A O 1
ATOM 1415 N N . SER A 1 188 ? 19.358 13.89 16.785 1 98.21 188 SER A N 1
ATOM 1416 C CA . SER A 1 188 ? 19.663 14.951 15.831 1 98.21 188 SER A CA 1
ATOM 1417 C C . SER A 1 188 ? 18.78 14.851 14.591 1 98.21 188 SER A C 1
ATOM 1419 O O . SER A 1 188 ? 18.18 13.805 14.333 1 98.21 188 SER A O 1
ATOM 1421 N N . THR A 1 189 ? 18.675 15.992 13.878 1 98.65 189 THR A N 1
ATOM 1422 C CA . THR A 1 189 ? 17.706 15.973 12.788 1 98.65 189 THR A CA 1
ATOM 1423 C C . THR A 1 189 ? 18.287 16.624 11.536 1 98.65 189 THR A C 1
ATOM 1425 O O . THR A 1 189 ? 19.172 17.478 11.628 1 98.65 189 THR A O 1
ATOM 1428 N N . VAL A 1 190 ? 17.8 16.175 10.413 1 98.49 190 VAL A N 1
ATOM 1429 C CA . VAL A 1 190 ? 18.043 16.805 9.12 1 98.49 190 VAL A CA 1
ATOM 1430 C C . VAL A 1 190 ? 16.714 17.083 8.422 1 98.49 190 VAL A C 1
ATOM 1432 O O . VAL A 1 190 ? 15.908 16.171 8.223 1 98.49 190 VAL A O 1
ATOM 1435 N N . LEU A 1 191 ? 16.46 18.325 8.103 1 98.24 191 LEU A N 1
ATOM 1436 C CA . LEU A 1 191 ? 15.295 18.69 7.304 1 98.24 191 LEU A CA 1
ATOM 1437 C C . LEU A 1 191 ? 15.634 18.688 5.817 1 98.24 191 LEU A C 1
ATOM 1439 O O . LEU A 1 191 ? 16.608 19.316 5.397 1 98.24 191 LEU A O 1
ATOM 1443 N N . VAL A 1 192 ? 14.811 18.07 5.037 1 97.97 192 VAL A N 1
ATOM 1444 C CA . VAL A 1 192 ? 15.093 17.885 3.617 1 97.97 192 VAL A CA 1
ATOM 1445 C C . VAL A 1 192 ? 14.193 18.799 2.788 1 97.97 192 VAL A C 1
ATOM 1447 O O . VAL A 1 192 ? 12.972 18.799 2.959 1 97.97 192 VAL A O 1
ATOM 1450 N N . ASP A 1 193 ? 14.802 19.528 1.891 1 96.85 193 ASP A N 1
ATOM 1451 C CA . ASP A 1 193 ? 14.099 20.334 0.897 1 96.85 193 ASP A CA 1
ATOM 1452 C C . ASP A 1 193 ? 14.512 19.942 -0.52 1 96.85 193 ASP A C 1
ATOM 1454 O O . ASP A 1 193 ? 15.662 19.564 -0.755 1 96.85 193 ASP A O 1
ATOM 1458 N N . PRO A 1 194 ? 13.523 20.036 -1.404 1 95.05 194 PRO A N 1
ATOM 1459 C CA . PRO A 1 194 ? 13.959 19.928 -2.798 1 95.05 194 PRO A CA 1
ATOM 1460 C C . PRO A 1 194 ? 14.943 21.025 -3.196 1 95.05 194 PRO A C 1
ATOM 1462 O O . PRO A 1 194 ? 14.887 22.134 -2.659 1 95.05 194 PRO A O 1
ATOM 1465 N N . ASN A 1 195 ? 15.73 20.673 -4.117 1 93.9 195 ASN A N 1
ATOM 1466 C CA . ASN A 1 195 ? 16.704 21.651 -4.59 1 93.9 195 ASN A CA 1
ATOM 1467 C C . ASN A 1 195 ? 16.029 22.947 -5.029 1 93.9 195 ASN A C 1
ATOM 1469 O O . ASN A 1 195 ? 15.074 22.922 -5.808 1 93.9 195 ASN A O 1
ATOM 1473 N N . GLY A 1 196 ? 16.504 24.046 -4.513 1 92.36 196 GLY A N 1
ATOM 1474 C CA . GLY A 1 196 ? 15.97 25.349 -4.876 1 92.36 196 GLY A CA 1
ATOM 1475 C C . GLY A 1 196 ? 14.887 25.834 -3.931 1 92.36 196 GLY A C 1
ATOM 1476 O O . GLY A 1 196 ? 14.516 27.009 -3.955 1 92.36 196 GLY A O 1
ATOM 1477 N N . CYS A 1 197 ? 14.404 24.986 -3.11 1 94.06 197 CYS A N 1
ATOM 1478 C CA . CYS A 1 197 ? 13.368 25.362 -2.156 1 94.06 197 CYS A CA 1
ATOM 1479 C C . CYS A 1 197 ? 13.967 25.645 -0.783 1 94.06 197 CYS A C 1
ATOM 1481 O O . CYS A 1 197 ? 15.073 25.195 -0.479 1 94.06 197 CYS A O 1
ATOM 1483 N N . ASP A 1 198 ? 13.261 26.47 -0.03 1 94.39 198 ASP A N 1
ATOM 1484 C CA . ASP A 1 198 ? 13.585 26.756 1.364 1 94.39 198 ASP A CA 1
ATOM 1485 C C . ASP A 1 198 ? 12.321 26.824 2.219 1 94.39 198 ASP A C 1
ATOM 1487 O O . ASP A 1 198 ? 11.624 27.841 2.227 1 94.39 198 ASP A O 1
ATOM 1491 N N . SER A 1 199 ? 12.091 25.824 2.94 1 93.68 199 SER A N 1
ATOM 1492 C CA . SER A 1 199 ? 10.874 25.733 3.741 1 93.68 199 SER A CA 1
ATOM 1493 C C . SER A 1 199 ? 10.833 26.82 4.81 1 93.68 199 SER A C 1
ATOM 1495 O O . SER A 1 199 ? 9.759 27.311 5.163 1 93.68 199 SER A O 1
ATOM 1497 N N . ARG A 1 200 ? 11.964 27.2 5.338 1 93.64 200 ARG A N 1
ATOM 1498 C CA . ARG A 1 200 ? 11.994 28.218 6.383 1 93.64 200 ARG A CA 1
ATOM 1499 C C . ARG A 1 200 ? 11.607 29.585 5.828 1 93.64 200 ARG A C 1
ATOM 1501 O O . ARG A 1 200 ? 10.821 30.31 6.441 1 93.64 200 ARG A O 1
ATOM 1508 N N . ALA A 1 201 ? 12.105 29.867 4.646 1 92.7 201 ALA A N 1
ATOM 1509 C CA . ALA A 1 201 ? 11.865 31.164 4.021 1 92.7 201 ALA A CA 1
ATOM 1510 C C . ALA A 1 201 ? 10.6 31.137 3.167 1 92.7 201 ALA A C 1
ATOM 1512 O O . ALA A 1 201 ? 10.162 32.173 2.662 1 92.7 201 ALA A O 1
ATOM 1513 N N . GLY A 1 202 ? 10.04 29.963 3.007 1 90.14 202 GLY A N 1
ATOM 1514 C CA . GLY A 1 202 ? 8.855 29.824 2.176 1 90.14 202 GLY A CA 1
ATOM 1515 C C . GLY A 1 202 ? 9.148 29.95 0.693 1 90.14 202 GLY A C 1
ATOM 1516 O O . GLY A 1 202 ? 8.321 30.457 -0.068 1 90.14 202 GLY A O 1
ATOM 1517 N N . VAL A 1 203 ? 10.366 29.597 0.305 1 87.6 203 VAL A N 1
ATOM 1518 C CA . VAL A 1 203 ? 10.776 29.675 -1.093 1 87.6 203 VAL A CA 1
ATOM 1519 C C . VAL A 1 203 ? 10.378 28.393 -1.821 1 87.6 203 VAL A C 1
ATOM 1521 O O . VAL A 1 203 ? 10.724 27.292 -1.387 1 87.6 203 VAL A O 1
ATOM 1524 N N . PHE A 1 204 ? 9.659 28.546 -2.893 1 86.45 204 PHE A N 1
ATOM 1525 C CA . PHE A 1 204 ? 9.193 27.42 -3.694 1 86.45 204 PHE A CA 1
ATOM 1526 C C . PHE A 1 204 ? 9.832 27.438 -5.077 1 86.45 204 PHE A C 1
ATOM 1528 O O . PHE A 1 204 ? 9.887 28.484 -5.728 1 86.45 204 PHE A O 1
ATOM 1535 N N . ALA A 1 205 ? 10.371 26.347 -5.43 1 83.98 205 ALA A N 1
ATOM 1536 C CA . ALA A 1 205 ? 10.77 26.046 -6.802 1 83.98 205 ALA A CA 1
ATOM 1537 C C . ALA A 1 205 ? 10.038 24.815 -7.329 1 83.98 205 ALA A C 1
ATOM 1539 O O . ALA A 1 205 ? 9.728 23.897 -6.567 1 83.98 205 ALA A O 1
ATOM 1540 N N . ASP A 1 206 ? 9.725 24.83 -8.534 1 80.35 206 ASP A N 1
ATOM 1541 C CA . ASP A 1 206 ? 8.987 23.708 -9.106 1 80.35 206 ASP A CA 1
ATOM 1542 C C . ASP A 1 206 ? 9.763 22.403 -8.949 1 80.35 206 ASP A C 1
ATOM 1544 O O . ASP A 1 206 ? 10.823 22.228 -9.554 1 80.35 206 ASP A O 1
ATOM 1548 N N . HIS A 1 207 ? 9.481 21.526 -8.134 1 69.98 207 HIS A N 1
ATOM 1549 C CA . HIS A 1 207 ? 10.265 20.333 -7.834 1 69.98 207 HIS A CA 1
ATOM 1550 C C . HIS A 1 207 ? 9.447 19.066 -8.057 1 69.98 207 HIS A C 1
ATOM 1552 O O . HIS A 1 207 ? 9.997 17.962 -8.077 1 69.98 207 HIS A O 1
ATOM 1558 N N . ARG A 1 208 ? 8.295 19.07 -8.264 1 70.65 208 ARG A N 1
ATOM 1559 C CA . ARG A 1 208 ? 7.428 17.939 -8.577 1 70.65 208 ARG A CA 1
ATOM 1560 C C . ARG A 1 208 ? 7.285 17.009 -7.377 1 70.65 208 ARG A C 1
ATOM 1562 O O . ARG A 1 208 ? 6.946 15.834 -7.532 1 70.65 208 ARG A O 1
ATOM 1569 N N . PHE A 1 209 ? 7.777 17.372 -6.199 1 77.56 209 PHE A N 1
ATOM 1570 C CA . PHE A 1 209 ? 7.583 16.6 -4.977 1 77.56 209 PHE A CA 1
ATOM 1571 C C . PHE A 1 209 ? 6.271 16.98 -4.3 1 77.56 209 PHE A C 1
ATOM 1573 O O . PHE A 1 209 ? 6.104 18.117 -3.854 1 77.56 209 PHE A O 1
ATOM 1580 N N . GLU A 1 210 ? 5.27 16.232 -4.392 1 70.09 210 GLU A N 1
ATOM 1581 C CA . GLU A 1 210 ? 3.993 16.566 -3.77 1 70.09 210 GLU A CA 1
ATOM 1582 C C . GLU A 1 210 ? 4.081 16.481 -2.249 1 70.09 210 GLU A C 1
ATOM 1584 O O . GLU A 1 210 ? 4.635 15.522 -1.707 1 70.09 210 GLU A O 1
ATOM 1589 N N . GLY A 1 211 ? 3.75 17.497 -1.507 1 72.13 211 GLY A N 1
ATOM 1590 C CA . GLY A 1 211 ? 3.525 17.418 -0.073 1 72.13 211 GLY A CA 1
ATOM 1591 C C . GLY A 1 211 ? 4.655 18.017 0.743 1 72.13 211 GLY A C 1
ATOM 1592 O O . GLY A 1 211 ? 4.576 18.078 1.971 1 72.13 211 GLY A O 1
ATOM 1593 N N . MET A 1 212 ? 5.746 18.384 0.055 1 81.62 212 MET A N 1
ATOM 1594 C CA . MET A 1 212 ? 6.825 19.008 0.816 1 81.62 212 MET A CA 1
ATOM 1595 C C . MET A 1 212 ? 7.199 20.361 0.22 1 81.62 212 MET A C 1
ATOM 1597 O O . MET A 1 212 ? 6.958 20.611 -0.962 1 81.62 212 MET A O 1
ATOM 1601 N N . ALA A 1 213 ? 7.747 21.232 1.022 1 82.99 213 ALA A N 1
ATOM 1602 C CA . ALA A 1 213 ? 8.187 22.559 0.6 1 82.99 213 ALA A CA 1
ATOM 1603 C C . ALA A 1 213 ? 7.123 23.243 -0.254 1 82.99 213 ALA A C 1
ATOM 1605 O O . ALA A 1 213 ? 7.393 23.647 -1.388 1 82.99 213 ALA A O 1
ATOM 1606 N N . VAL A 1 214 ? 5.956 23.516 0.296 1 76.94 214 VAL A N 1
ATOM 1607 C CA . VAL A 1 214 ? 4.764 23.904 -0.45 1 76.94 214 VAL A CA 1
ATOM 1608 C C . VAL A 1 214 ? 4.76 25.415 -0.67 1 76.94 214 VAL A C 1
ATOM 1610 O O . VAL A 1 214 ? 3.73 25.995 -1.024 1 76.94 214 VAL A O 1
ATOM 1613 N N . GLY A 1 215 ? 5.852 26.064 -0.305 1 80.31 215 GLY A N 1
ATOM 1614 C CA . GLY A 1 215 ? 5.982 27.475 -0.634 1 80.31 215 GLY A CA 1
ATOM 1615 C C . GLY A 1 215 ? 5.643 28.391 0.526 1 80.31 215 GLY A C 1
ATOM 1616 O O . GLY A 1 215 ? 5.52 29.605 0.35 1 80.31 215 GLY A O 1
ATOM 1617 N N . VAL A 1 216 ? 5.337 27.866 1.641 1 85.45 216 VAL A N 1
ATOM 1618 C CA . VAL A 1 216 ? 5.124 28.614 2.875 1 85.45 216 VAL A CA 1
ATOM 1619 C C . VAL A 1 216 ? 5.91 27.967 4.013 1 85.45 216 VAL A C 1
ATOM 1621 O O . VAL A 1 216 ? 6.174 2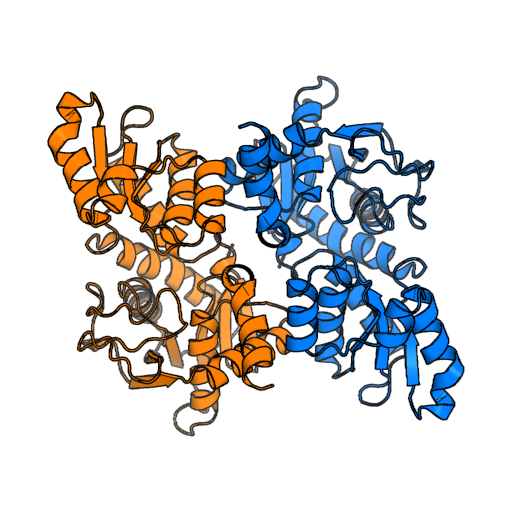6.763 3.988 1 85.45 216 VAL A O 1
ATOM 1624 N N . CYS A 1 217 ? 6.246 28.851 4.906 1 91.51 217 CYS A N 1
ATOM 1625 C CA . CYS A 1 217 ? 6.882 28.3 6.097 1 91.51 217 CYS A CA 1
ATOM 1626 C C . CYS A 1 217 ? 5.929 27.377 6.847 1 91.51 217 CYS A C 1
ATOM 1628 O O . CYS A 1 217 ? 4.813 27.774 7.188 1 91.51 217 CYS A O 1
ATOM 1630 N N . PRO A 1 218 ? 6.331 26.178 7.094 1 92.12 218 PRO A N 1
ATOM 1631 C CA . PRO A 1 218 ? 5.427 25.257 7.785 1 92.12 218 PRO A CA 1
ATOM 1632 C C . PRO A 1 218 ? 5.003 25.766 9.161 1 92.12 218 PRO A C 1
ATOM 1634 O O . PRO A 1 218 ? 5.853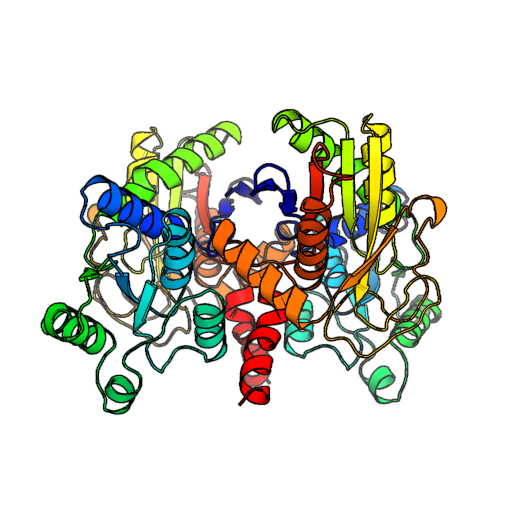 26.017 10.019 1 92.12 218 PRO A O 1
ATOM 1637 N N . PRO A 1 219 ? 3.805 25.866 9.422 1 91.95 219 PRO A N 1
ATOM 1638 C CA . PRO A 1 219 ? 3.315 26.545 10.624 1 91.95 219 PRO A CA 1
ATOM 1639 C C . PRO A 1 219 ? 3.647 25.788 11.907 1 91.95 219 PRO A C 1
ATOM 1641 O O . PRO A 1 219 ? 3.733 26.391 12.98 1 91.95 219 PRO A O 1
ATOM 1644 N N . PHE A 1 220 ? 3.877 24.508 11.833 1 94.89 220 PHE A N 1
ATOM 1645 C CA . PHE A 1 220 ? 4.065 23.732 13.053 1 94.89 220 PHE A CA 1
ATOM 1646 C C . PHE A 1 220 ? 5.528 23.339 13.225 1 94.89 220 PHE A C 1
ATOM 1648 O O . PHE A 1 220 ? 5.865 22.554 14.114 1 94.89 220 PHE A O 1
ATOM 1655 N N . MET A 1 221 ? 6.33 23.898 12.401 1 95.4 221 MET A N 1
ATOM 1656 C CA . MET A 1 221 ? 7.752 23.58 12.5 1 95.4 221 MET A CA 1
ATOM 1657 C C . MET A 1 221 ? 8.383 24.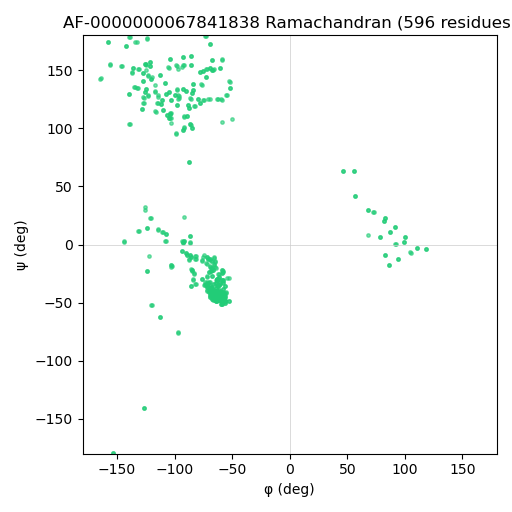274 13.701 1 95.4 221 MET A C 1
ATOM 1659 O O . MET A 1 221 ? 8.254 25.49 13.86 1 95.4 221 MET A O 1
ATOM 1663 N N . ASP A 1 222 ? 8.996 23.549 14.561 1 96.83 222 ASP A N 1
ATOM 1664 C CA . ASP A 1 222 ? 9.889 24.103 15.574 1 96.83 222 ASP A CA 1
ATOM 1665 C C . ASP A 1 222 ? 11.333 24.128 15.078 1 96.83 222 ASP A C 1
ATOM 1667 O O . ASP A 1 222 ? 12.032 23.114 15.135 1 96.83 222 ASP A O 1
ATOM 1671 N N . TRP A 1 223 ? 11.775 25.22 14.662 1 97.24 223 TRP A N 1
ATOM 1672 C CA . TRP A 1 223 ? 13.055 25.351 13.972 1 97.24 223 TRP A CA 1
ATOM 1673 C C . TRP A 1 223 ? 14.217 25.104 14.928 1 97.24 223 TRP A C 1
ATOM 1675 O O . TRP A 1 223 ? 15.345 24.862 14.494 1 97.24 223 TRP A O 1
ATOM 1685 N N . SER A 1 224 ? 13.982 25.197 16.18 1 97.84 224 SER A N 1
ATOM 1686 C CA . SER A 1 224 ? 15.025 24.89 17.153 1 97.84 224 SER A CA 1
ATOM 1687 C C . SER A 1 224 ? 15.369 23.404 17.143 1 97.84 224 SER A C 1
ATOM 1689 O O . SER A 1 224 ? 16.402 22.997 17.68 1 97.84 224 SER A O 1
ATOM 1691 N N . LEU A 1 225 ? 14.547 22.598 16.526 1 97.97 225 LEU A N 1
ATOM 1692 C CA . LEU A 1 225 ? 14.746 21.153 16.475 1 97.97 225 LEU A CA 1
ATOM 1693 C C . LEU A 1 225 ? 15.504 20.754 15.214 1 97.97 225 LEU A C 1
ATOM 1695 O O . LEU A 1 225 ? 15.858 19.585 15.041 1 97.97 225 LEU A O 1
ATOM 1699 N N . VAL A 1 226 ? 15.76 21.682 14.335 1 98.19 226 VAL A N 1
ATOM 1700 C CA . VAL A 1 226 ? 16.431 21.379 13.075 1 98.19 226 VAL A CA 1
ATOM 1701 C C . VAL A 1 226 ? 17.939 21.562 13.236 1 98.19 226 VAL A C 1
ATOM 1703 O O . VAL A 1 226 ? 18.428 22.691 13.323 1 98.19 226 VAL A O 1
ATOM 1706 N N . ASP A 1 227 ? 18.642 20.529 13.213 1 98.08 227 ASP A N 1
ATOM 1707 C CA . ASP A 1 227 ? 20.089 20.588 13.394 1 98.08 227 ASP A CA 1
ATOM 1708 C C . ASP A 1 227 ? 20.798 20.852 12.067 1 98.08 227 ASP A C 1
ATOM 1710 O O . ASP A 1 227 ? 21.866 21.469 12.04 1 98.08 227 ASP A O 1
ATOM 1714 N N . GLU A 1 228 ? 20.28 20.303 11.009 1 97.19 228 GLU A N 1
ATOM 1715 C CA . GLU A 1 228 ? 20.861 20.447 9.678 1 97.19 228 GLU A CA 1
ATOM 1716 C C . GLU A 1 228 ? 19.777 20.481 8.604 1 97.19 228 GLU A C 1
ATOM 1718 O O . GLU A 1 228 ? 18.68 19.955 8.804 1 97.19 228 GLU A O 1
ATOM 1723 N N . ARG A 1 229 ? 20.09 21.101 7.54 1 97.18 229 ARG A N 1
ATOM 1724 C CA . ARG A 1 229 ? 19.228 21.127 6.362 1 97.18 229 ARG A CA 1
ATOM 1725 C C . ARG A 1 229 ? 19.941 20.541 5.149 1 97.18 229 ARG A C 1
ATOM 1727 O O . ARG A 1 229 ? 21.152 20.711 4.991 1 97.18 229 ARG A O 1
ATOM 1734 N N . ALA A 1 230 ? 19.23 19.863 4.386 1 97.32 230 ALA A N 1
ATOM 1735 C CA . ALA A 1 230 ? 19.799 19.259 3.184 1 97.32 230 ALA A CA 1
ATOM 1736 C C . ALA A 1 230 ? 18.864 19.427 1.99 1 97.32 230 ALA A C 1
ATOM 1738 O O . ALA A 1 230 ? 17.64 19.423 2.147 1 97.32 230 ALA A O 1
ATOM 1739 N N . GLN A 1 231 ? 19.457 19.537 0.864 1 96.16 231 GLN A N 1
ATOM 1740 C CA . GLN A 1 231 ? 18.711 19.597 -0.388 1 96.16 231 GLN A CA 1
ATOM 1741 C C . GLN A 1 231 ? 18.823 18.285 -1.159 1 96.16 231 GLN A C 1
ATOM 1743 O O . GLN A 1 231 ? 19.8 17.549 -1.004 1 96.16 231 GLN A O 1
ATOM 1748 N N . VAL A 1 232 ? 17.814 18.05 -1.922 1 96.16 232 VAL A N 1
ATOM 1749 C CA . VAL A 1 232 ? 17.809 16.815 -2.699 1 96.16 232 VAL A CA 1
ATOM 1750 C C . VAL A 1 232 ? 17.369 17.108 -4.132 1 96.16 232 VAL A C 1
ATOM 1752 O O . VAL A 1 232 ? 16.445 17.895 -4.356 1 96.16 232 VAL A O 1
ATOM 1755 N N . GLN A 1 233 ? 18.053 16.557 -5.112 1 93.91 233 GLN A N 1
ATOM 1756 C CA . GLN A 1 233 ? 17.691 16.663 -6.521 1 93.91 233 GLN A CA 1
ATOM 1757 C C . GLN A 1 233 ? 16.681 15.588 -6.911 1 93.91 233 GLN A C 1
ATOM 1759 O O . GLN A 1 233 ? 16.629 14.523 -6.292 1 93.91 233 GLN A O 1
ATOM 1764 N N . HIS A 1 234 ? 15.956 15.91 -7.908 1 91 234 HIS A N 1
ATOM 1765 C CA . HIS A 1 234 ? 14.954 14.971 -8.399 1 91 234 HIS A CA 1
ATOM 1766 C C . HIS A 1 234 ? 15.588 13.638 -8.781 1 91 234 HIS A C 1
ATOM 1768 O O . HIS A 1 234 ? 15.054 12.575 -8.455 1 91 234 HIS A O 1
ATOM 1774 N N . ALA A 1 235 ? 16.743 13.719 -9.43 1 91.42 235 ALA A N 1
ATOM 1775 C CA . ALA A 1 235 ? 17.436 12.512 -9.873 1 91.42 235 ALA A CA 1
ATOM 1776 C C . ALA A 1 235 ? 17.879 11.666 -8.683 1 91.42 235 ALA A C 1
ATOM 1778 O O . ALA A 1 235 ? 17.86 10.435 -8.748 1 91.42 235 ALA A O 1
ATOM 1779 N N . GLU A 1 236 ? 18.314 12.324 -7.601 1 94.36 236 GLU A N 1
ATOM 1780 C CA . GLU A 1 236 ? 18.71 11.624 -6.383 1 94.36 236 GLU A CA 1
ATOM 1781 C C . GLU A 1 236 ? 17.524 10.901 -5.752 1 94.36 236 GLU A C 1
ATOM 1783 O O . GLU A 1 236 ? 17.668 9.786 -5.246 1 94.36 236 GLU A O 1
ATOM 1788 N N . MET A 1 237 ? 16.435 11.592 -5.741 1 94.24 237 MET A N 1
ATOM 1789 C CA . MET A 1 237 ? 15.209 11.017 -5.195 1 94.24 237 MET A CA 1
ATOM 1790 C C . MET A 1 237 ? 14.813 9.756 -5.957 1 94.24 237 MET A C 1
ATOM 1792 O O . MET A 1 237 ? 14.538 8.72 -5.35 1 94.24 237 MET A O 1
ATOM 1796 N N . LEU A 1 238 ? 14.865 9.823 -7.267 1 90.97 238 LEU A N 1
ATOM 1797 C CA . LEU A 1 238 ? 14.507 8.679 -8.098 1 90.97 238 LEU A CA 1
ATOM 1798 C C . LEU A 1 238 ? 15.458 7.512 -7.854 1 90.97 238 LEU A C 1
ATOM 1800 O O . LEU A 1 238 ? 15.023 6.361 -7.763 1 90.97 238 LEU A O 1
ATOM 1804 N N . ALA A 1 239 ? 16.733 7.829 -7.755 1 93.48 239 ALA A N 1
ATOM 1805 C CA . ALA A 1 239 ? 17.737 6.798 -7.507 1 93.48 239 ALA A CA 1
ATOM 1806 C C . ALA A 1 239 ? 17.512 6.126 -6.156 1 93.48 239 ALA A C 1
ATOM 1808 O O . ALA A 1 239 ? 17.635 4.905 -6.035 1 93.48 239 ALA A O 1
ATOM 1809 N N . ALA A 1 240 ? 17.192 6.917 -5.153 1 94.57 240 ALA A N 1
ATOM 1810 C CA . ALA A 1 240 ? 16.95 6.369 -3.821 1 94.57 240 ALA A CA 1
ATOM 1811 C C . ALA A 1 240 ? 15.681 5.521 -3.799 1 94.57 240 ALA A C 1
ATOM 1813 O O . ALA A 1 240 ? 15.613 4.513 -3.092 1 94.57 240 ALA A O 1
ATOM 1814 N N . GLN A 1 241 ? 14.708 5.977 -4.493 1 93.77 241 GLN A N 1
ATOM 1815 C CA . GLN A 1 241 ? 13.463 5.223 -4.595 1 93.77 241 GLN A CA 1
ATOM 1816 C C . GLN A 1 241 ? 13.706 3.837 -5.187 1 93.77 241 GLN A C 1
ATOM 1818 O O . GLN A 1 241 ? 13.219 2.836 -4.657 1 93.77 241 GLN A O 1
ATOM 1823 N N . ARG A 1 242 ? 14.469 3.78 -6.224 1 91.15 242 ARG A N 1
ATOM 1824 C CA . ARG A 1 242 ? 14.828 2.519 -6.865 1 91.15 242 ARG A CA 1
ATOM 1825 C C . ARG A 1 242 ? 15.654 1.644 -5.928 1 91.15 242 ARG A C 1
ATOM 1827 O O . ARG A 1 242 ? 15.386 0.449 -5.789 1 91.15 242 ARG A O 1
ATOM 1834 N N . TRP A 1 243 ? 16.62 2.272 -5.359 1 91.08 243 TRP A N 1
ATOM 1835 C CA . TRP A 1 243 ? 17.488 1.554 -4.431 1 91.08 243 TRP A CA 1
ATOM 1836 C C . TRP A 1 243 ? 16.676 0.916 -3.31 1 91.08 243 TRP A C 1
ATOM 1838 O O . TRP A 1 243 ? 16.848 -0.267 -3.007 1 91.08 243 TRP A O 1
ATOM 1848 N N . PHE A 1 244 ? 15.815 1.662 -2.711 1 94.24 244 PHE A N 1
ATOM 1849 C CA . PHE A 1 244 ? 15.019 1.168 -1.594 1 94.24 244 PHE A CA 1
ATOM 1850 C C . PHE A 1 244 ? 14.124 0.016 -2.035 1 94.24 244 PHE A C 1
ATOM 1852 O O . PHE A 1 244 ? 13.972 -0.971 -1.311 1 94.24 244 PHE A O 1
ATOM 1859 N N . TYR A 1 245 ? 13.517 0.167 -3.19 1 92.1 245 TYR A N 1
ATOM 1860 C CA . TYR A 1 245 ? 12.693 -0.916 -3.715 1 92.1 245 TYR A CA 1
ATOM 1861 C C . TYR A 1 245 ? 13.513 -2.187 -3.898 1 92.1 245 TYR A C 1
ATOM 1863 O O . TYR A 1 245 ? 13.083 -3.273 -3.504 1 92.1 245 TYR A O 1
ATOM 1871 N N . MET A 1 246 ? 14.649 -2.022 -4.471 1 88.66 246 MET A N 1
ATOM 1872 C CA . MET A 1 246 ? 15.497 -3.176 -4.755 1 88.66 246 MET A CA 1
ATOM 1873 C C . MET A 1 246 ? 15.926 -3.866 -3.464 1 88.66 246 MET A C 1
ATOM 1875 O O . MET A 1 246 ? 16.076 -5.089 -3.429 1 88.66 246 MET A O 1
ATOM 1879 N N . GLN A 1 247 ? 16.047 -3.06 -2.42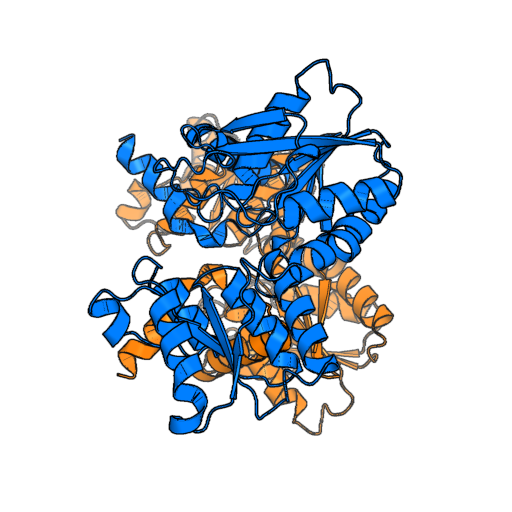3 1 89.79 247 GLN A N 1
ATOM 1880 C CA . GLN A 1 247 ? 16.506 -3.626 -1.158 1 89.79 247 GLN A CA 1
ATOM 1881 C C . GLN A 1 247 ? 15.348 -4.245 -0.38 1 89.79 247 GLN A C 1
ATOM 1883 O O . GLN A 1 247 ? 15.534 -5.223 0.346 1 89.79 247 GLN A O 1
ATOM 1888 N N . SER A 1 248 ? 14.172 -3.691 -0.574 1 91.64 248 SER A N 1
ATOM 1889 C CA . SER A 1 248 ? 13.107 -4.034 0.364 1 91.64 248 SER A CA 1
ATOM 1890 C C . SER A 1 248 ? 11.889 -4.594 -0.363 1 91.64 248 SER A C 1
ATOM 1892 O O . SER A 1 248 ? 11.024 -5.218 0.254 1 91.64 248 SER A O 1
ATOM 1894 N N . GLY A 1 249 ? 11.757 -4.241 -1.711 1 92.02 249 GLY A N 1
ATOM 1895 C CA . GLY A 1 249 ? 10.543 -4.549 -2.449 1 92.02 249 GLY A CA 1
ATOM 1896 C C . GLY A 1 249 ? 9.408 -3.584 -2.163 1 92.02 249 GLY A C 1
ATOM 1897 O O . GLY A 1 249 ? 8.279 -3.794 -2.612 1 92.02 249 GLY A O 1
ATOM 1898 N N . ILE A 1 250 ? 9.677 -2.556 -1.415 1 93.81 250 ILE A N 1
ATOM 1899 C CA . ILE A 1 250 ? 8.635 -1.612 -1.025 1 93.81 250 ILE A CA 1
ATOM 1900 C C . ILE A 1 250 ? 8.749 -0.341 -1.864 1 93.81 250 ILE A C 1
ATOM 1902 O O . ILE A 1 250 ? 9.815 0.278 -1.922 1 93.81 250 ILE A O 1
ATOM 1906 N N . PHE A 1 251 ? 7.707 0.026 -2.516 1 93.39 251 PHE A N 1
ATOM 1907 C CA . PHE A 1 251 ? 7.645 1.202 -3.376 1 93.39 251 PHE A CA 1
ATOM 1908 C C . PHE A 1 251 ? 7.146 2.415 -2.601 1 93.39 251 PHE A C 1
ATOM 1910 O O . PHE A 1 251 ? 5.938 2.62 -2.468 1 93.39 251 PHE A O 1
ATOM 1917 N N . VAL A 1 252 ? 8.051 3.231 -2.164 1 94.46 252 VAL A N 1
ATOM 1918 C CA . VAL A 1 252 ? 7.71 4.363 -1.31 1 94.46 252 VAL A CA 1
ATOM 1919 C C . VAL A 1 252 ? 7.465 5.603 -2.168 1 94.46 252 VAL A C 1
ATOM 1921 O O . VAL A 1 252 ? 7.888 5.657 -3.325 1 94.46 252 VAL A O 1
ATOM 1924 N N . GLY A 1 253 ? 6.816 6.561 -1.64 1 93.77 253 GLY A N 1
ATOM 1925 C CA . GLY A 1 253 ? 6.518 7.807 -2.328 1 93.77 253 GLY A CA 1
ATOM 1926 C C . GLY A 1 253 ? 7.73 8.706 -2.488 1 93.77 253 GLY A C 1
ATOM 1927 O O . GLY A 1 253 ? 8.802 8.411 -1.957 1 93.77 253 GLY A O 1
ATOM 1928 N N . ASN A 1 254 ? 7.54 9.843 -3.101 1 92.08 254 ASN A N 1
ATOM 1929 C CA . ASN A 1 254 ? 8.621 10.745 -3.484 1 92.08 254 ASN A CA 1
ATOM 1930 C C . ASN A 1 254 ? 9.258 11.406 -2.265 1 92.08 254 ASN A C 1
ATOM 1932 O O . ASN A 1 254 ? 10.483 11.517 -2.183 1 92.08 254 ASN A O 1
ATOM 1936 N N . THR A 1 255 ? 8.41 11.793 -1.333 1 94.5 255 THR A N 1
ATOM 1937 C CA . THR A 1 255 ? 8.927 12.473 -0.15 1 94.5 255 THR A CA 1
ATOM 1938 C C . THR A 1 255 ? 9.784 11.527 0.686 1 94.5 255 THR A C 1
ATOM 1940 O O . THR A 1 255 ? 10.837 11.919 1.193 1 94.5 255 THR A O 1
ATOM 1943 N N . ALA A 1 256 ? 9.326 10.321 0.807 1 95.99 256 ALA A N 1
ATOM 1944 C CA . ALA A 1 256 ? 10.108 9.317 1.524 1 95.99 256 ALA A CA 1
ATOM 1945 C C . ALA A 1 256 ? 11.435 9.049 0.818 1 95.99 256 ALA A C 1
ATOM 1947 O O . ALA A 1 256 ? 12.479 8.942 1.465 1 95.99 256 ALA A O 1
ATOM 1948 N N . ALA A 1 257 ? 11.365 8.992 -0.487 1 95.56 257 ALA A N 1
ATOM 1949 C CA . ALA A 1 257 ? 12.56 8.738 -1.288 1 95.56 257 ALA A CA 1
ATOM 1950 C C . ALA A 1 257 ? 13.561 9.883 -1.158 1 95.56 257 ALA A C 1
ATOM 1952 O O . ALA A 1 257 ? 14.772 9.655 -1.12 1 95.56 257 ALA A O 1
ATOM 1953 N N . ALA A 1 258 ? 13.038 11.089 -1.159 1 96.6 258 ALA A N 1
ATOM 1954 C CA . ALA A 1 258 ? 13.898 12.252 -0.956 1 96.6 258 ALA A CA 1
ATOM 1955 C C . ALA A 1 258 ? 14.648 12.155 0.369 1 96.6 258 ALA A C 1
ATOM 1957 O O . ALA A 1 258 ? 15.858 12.383 0.423 1 96.6 258 ALA A O 1
ATOM 1958 N N . CYS A 1 259 ? 13.99 11.779 1.407 1 97.59 259 CYS A N 1
ATOM 1959 C CA . CYS A 1 259 ? 14.606 11.64 2.722 1 97.59 259 CYS A CA 1
ATOM 1960 C C . CYS A 1 259 ? 15.602 10.487 2.739 1 97.59 259 CYS A C 1
ATOM 1962 O O . CYS A 1 259 ? 16.652 10.577 3.378 1 97.59 259 CYS A O 1
ATOM 1964 N N . LEU A 1 260 ? 15.265 9.452 2.054 1 97.24 260 LEU A N 1
ATOM 1965 C CA . LEU A 1 260 ? 16.159 8.302 1.965 1 97.24 260 LEU A CA 1
ATOM 1966 C C . LEU A 1 260 ? 17.451 8.672 1.245 1 97.24 260 LEU A C 1
ATOM 1968 O O . LEU A 1 260 ? 18.531 8.213 1.624 1 97.24 260 LEU A O 1
ATOM 1972 N N . ALA A 1 261 ? 17.337 9.484 0.165 1 97.11 261 ALA A N 1
ATOM 1973 C CA . ALA A 1 261 ? 18.527 9.949 -0.542 1 97.11 261 ALA A CA 1
ATOM 1974 C C . ALA A 1 261 ? 19.469 10.693 0.4 1 97.11 261 ALA A C 1
ATOM 1976 O O . ALA A 1 261 ? 20.678 10.449 0.4 1 97.11 261 ALA A O 1
ATOM 1977 N N . VAL A 1 262 ? 18.915 11.531 1.18 1 97.86 262 VAL A N 1
ATOM 1978 C CA . VAL A 1 262 ? 19.701 12.301 2.139 1 97.86 262 VAL A CA 1
ATOM 1979 C C . VAL A 1 262 ? 20.251 11.374 3.22 1 97.86 262 VAL A C 1
ATOM 1981 O O . VAL A 1 262 ? 21.412 11.494 3.618 1 97.86 262 VAL A O 1
ATOM 1984 N N . ALA A 1 263 ? 19.472 10.451 3.726 1 97.45 263 ALA A N 1
ATOM 1985 C CA . ALA A 1 263 ? 19.931 9.49 4.726 1 97.45 263 ALA A CA 1
ATOM 1986 C C . ALA A 1 263 ? 21.137 8.705 4.219 1 97.45 263 ALA A C 1
ATOM 1988 O O . ALA A 1 263 ? 22.096 8.481 4.962 1 97.45 263 ALA A O 1
ATOM 1989 N N . GLN A 1 264 ? 21.071 8.281 2.972 1 96.04 264 GLN A N 1
ATOM 1990 C CA . GLN A 1 264 ? 22.183 7.545 2.38 1 96.04 264 GLN A CA 1
ATOM 1991 C C . GLN A 1 264 ? 23.456 8.386 2.37 1 96.04 264 GLN A C 1
ATOM 1993 O O . GLN A 1 264 ? 24.54 7.884 2.673 1 96.04 264 GLN A O 1
ATOM 1998 N N . ARG A 1 265 ? 23.287 9.675 1.982 1 96.11 265 ARG A N 1
ATOM 1999 C CA . ARG A 1 265 ? 24.426 10.588 1.99 1 96.11 265 ARG A CA 1
ATOM 2000 C C . ARG A 1 265 ? 24.989 10.748 3.398 1 96.11 265 ARG A C 1
ATOM 2002 O O . ARG A 1 265 ? 26.203 10.674 3.599 1 96.11 265 ARG A O 1
ATOM 2009 N N . MET A 1 266 ? 24.141 10.89 4.375 1 96.27 266 MET A N 1
ATOM 2010 C CA . MET A 1 266 ? 24.557 11.122 5.755 1 96.27 266 MET A CA 1
ATOM 2011 C C . MET A 1 266 ? 25.217 9.879 6.341 1 96.27 266 MET A C 1
ATOM 2013 O O . MET A 1 266 ? 26.123 9.984 7.17 1 96.27 266 MET A O 1
ATOM 2017 N N . ALA A 1 267 ? 24.783 8.747 5.924 1 94.73 267 ALA A N 1
ATOM 2018 C CA . ALA A 1 267 ? 25.333 7.485 6.412 1 94.73 267 ALA A CA 1
ATOM 2019 C C . ALA A 1 267 ? 26.815 7.364 6.069 1 94.73 267 ALA A C 1
ATOM 2021 O O . ALA A 1 267 ? 27.556 6.638 6.737 1 94.73 267 ALA A O 1
ATOM 2022 N N . GLN A 1 268 ? 27.187 8.046 5.038 1 93.93 268 GLN A N 1
ATOM 2023 C CA . GLN A 1 268 ? 28.573 7.974 4.586 1 93.93 268 GLN A CA 1
ATOM 2024 C C . GLN A 1 268 ? 29.438 9.008 5.3 1 93.93 268 GLN A C 1
ATOM 2026 O O . GLN A 1 268 ? 30.666 8.98 5.191 1 93.93 268 GLN A O 1
ATOM 2031 N N . HIS A 1 269 ? 28.871 9.918 5.949 1 94.14 269 HIS A N 1
ATOM 2032 C CA . HIS A 1 269 ? 29.615 10.955 6.654 1 94.14 269 HIS A CA 1
ATOM 2033 C C . HIS A 1 269 ? 30.219 10.417 7.947 1 94.14 269 HIS A C 1
ATOM 2035 O O . HIS A 1 269 ? 29.538 9.741 8.721 1 94.14 269 HIS A O 1
ATOM 2041 N N . PRO A 1 270 ? 31.419 10.727 8.289 1 94.72 270 PRO A N 1
ATOM 2042 C CA . PRO A 1 270 ? 32.109 10.217 9.476 1 94.72 270 PRO A CA 1
ATOM 2043 C C . PRO A 1 270 ? 31.406 10.598 10.777 1 94.72 270 PRO A C 1
ATOM 2045 O O . PRO A 1 270 ? 31.462 9.849 11.756 1 94.72 270 PRO A O 1
ATOM 2048 N N . ARG A 1 271 ? 30.758 11.637 10.755 1 94.19 271 ARG A N 1
ATOM 2049 C CA . ARG A 1 271 ? 30.073 12.139 11.942 1 94.19 271 ARG A CA 1
ATOM 2050 C C . ARG A 1 271 ? 28.968 11.184 12.382 1 94.19 271 ARG A C 1
ATOM 2052 O O . ARG A 1 271 ? 28.59 11.162 13.555 1 94.19 271 ARG A O 1
ATOM 2059 N N . TYR A 1 272 ? 28.525 10.326 11.448 1 94.22 272 TYR A N 1
ATOM 2060 C CA . TYR A 1 272 ? 27.332 9.543 11.748 1 94.22 272 TYR A CA 1
ATOM 2061 C C . TYR A 1 272 ? 27.629 8.049 11.683 1 94.22 272 TYR A C 1
ATOM 2063 O O . TYR A 1 272 ? 26.721 7.237 11.496 1 94.22 272 TYR A O 1
ATOM 2071 N N . VAL A 1 273 ? 28.845 7.647 11.838 1 91.76 273 VAL A N 1
ATOM 2072 C CA . VAL A 1 273 ? 29.284 6.263 11.684 1 91.76 273 VAL A CA 1
ATOM 2073 C C . VAL A 1 273 ? 28.598 5.384 12.727 1 91.76 273 VAL A C 1
ATOM 2075 O O . VAL A 1 273 ? 28.246 4.236 12.446 1 91.76 273 VAL A O 1
ATOM 2078 N N . GLU A 1 274 ? 28.288 5.865 13.871 1 92.43 274 GLU A N 1
ATOM 2079 C CA . GLU A 1 274 ? 27.687 5.063 14.933 1 92.43 274 GLU A CA 1
ATOM 2080 C C . GLU A 1 274 ? 26.234 5.463 15.171 1 92.43 274 GLU A C 1
ATOM 2082 O O . GLU A 1 274 ? 25.623 5.044 16.156 1 92.43 274 GLU A O 1
ATOM 2087 N N . THR A 1 275 ? 25.757 6.257 14.268 1 95.95 275 THR A N 1
ATOM 2088 C CA . THR A 1 275 ? 24.418 6.813 14.431 1 95.95 275 THR A CA 1
ATOM 2089 C C . THR A 1 275 ? 23.398 6.01 13.63 1 95.95 275 THR A C 1
ATOM 2091 O O . THR A 1 275 ? 23.666 5.613 12.494 1 95.95 275 THR A O 1
ATOM 2094 N N . THR A 1 276 ? 22.29 5.68 14.242 1 96.89 276 THR A N 1
ATOM 2095 C CA . THR A 1 276 ? 21.167 5.07 13.537 1 96.89 276 THR A CA 1
ATOM 2096 C C . THR A 1 276 ? 20.378 6.122 12.763 1 96.89 276 THR A C 1
ATOM 2098 O O . THR A 1 276 ? 19.956 7.131 13.332 1 96.89 276 THR A O 1
ATOM 2101 N N . LEU A 1 277 ? 20.263 5.963 11.509 1 97.75 277 LEU A N 1
ATOM 2102 C CA . LEU A 1 277 ? 19.494 6.892 10.688 1 97.75 277 LEU A CA 1
ATOM 2103 C C . LEU A 1 277 ? 18.053 6.417 10.534 1 97.75 277 LEU A C 1
ATOM 2105 O O . LEU A 1 277 ? 17.808 5.238 10.27 1 97.75 277 LEU A O 1
ATOM 2109 N N . VAL A 1 278 ? 17.099 7.319 10.715 1 98.02 278 VAL A N 1
ATOM 2110 C CA . VAL A 1 278 ? 15.686 6.956 10.744 1 98.02 278 VAL A CA 1
ATOM 2111 C C . VAL A 1 278 ? 14.891 7.9 9.845 1 98.02 278 VAL A C 1
ATOM 2113 O O . VAL A 1 278 ? 15.124 9.111 9.846 1 98.02 278 VAL A O 1
ATOM 2116 N N . THR A 1 279 ? 14.027 7.355 9.059 1 97.8 279 THR A N 1
ATOM 2117 C CA . THR A 1 279 ? 13.047 8.118 8.294 1 97.8 279 THR A CA 1
ATOM 2118 C C . THR A 1 279 ? 11.69 7.421 8.306 1 97.8 279 THR A C 1
ATOM 2120 O O . THR A 1 279 ? 11.518 6.398 8.972 1 97.8 279 THR A O 1
ATOM 2123 N N . ILE A 1 280 ? 10.696 8.033 7.663 1 97.49 280 ILE A N 1
ATOM 2124 C CA . ILE A 1 280 ? 9.391 7.392 7.543 1 97.49 280 ILE A CA 1
ATOM 2125 C C . ILE A 1 280 ? 8.958 7.374 6.079 1 97.49 280 ILE A C 1
ATOM 2127 O O . ILE A 1 280 ? 9.372 8.229 5.292 1 97.49 280 ILE A O 1
ATOM 2131 N N . ALA A 1 281 ? 8.251 6.367 5.703 1 96.85 281 ALA A N 1
ATOM 2132 C CA . ALA A 1 281 ? 7.552 6.336 4.421 1 96.85 281 ALA A CA 1
ATOM 2133 C C . ALA A 1 281 ? 6.188 7.012 4.524 1 96.85 281 ALA A C 1
ATOM 2135 O O . ALA A 1 281 ? 5.206 6.385 4.927 1 96.85 281 ALA A O 1
ATOM 2136 N N . TYR A 1 282 ? 6.118 8.2 4.097 1 96.37 282 TYR A N 1
ATOM 2137 C CA . TYR A 1 282 ? 4.943 9.04 4.297 1 96.37 282 TYR A CA 1
ATOM 2138 C C . TYR A 1 282 ? 3.732 8.467 3.57 1 96.37 282 TYR A C 1
ATOM 2140 O O . TYR A 1 282 ? 2.616 8.491 4.094 1 96.37 282 TYR A O 1
ATOM 2148 N N . ASP A 1 283 ? 3.903 8.007 2.348 1 94.26 283 ASP A N 1
ATOM 2149 C CA . ASP A 1 283 ? 2.904 7.351 1.509 1 94.26 283 ASP A CA 1
ATOM 2150 C C . ASP A 1 283 ? 3.564 6.419 0.496 1 94.26 283 ASP A C 1
ATOM 2152 O O . ASP A 1 283 ? 4.781 6.221 0.527 1 94.26 283 ASP A O 1
ATOM 2156 N N . ALA A 1 284 ? 2.74 5.804 -0.294 1 92.79 284 ALA A N 1
ATOM 2157 C CA . ALA A 1 284 ? 3.241 4.802 -1.232 1 92.79 284 ALA A CA 1
ATOM 2158 C C . ALA A 1 284 ? 3.566 5.431 -2.584 1 92.79 284 ALA A C 1
ATOM 2160 O O . ALA A 1 284 ? 2.973 6.444 -2.963 1 92.79 284 ALA A O 1
ATOM 2161 N N . GLY A 1 285 ? 4.464 4.814 -3.288 1 91.64 285 GLY A N 1
ATOM 2162 C CA . GLY A 1 285 ? 4.855 5.283 -4.607 1 91.64 285 GLY A CA 1
ATOM 2163 C C . GLY A 1 285 ? 3.748 5.163 -5.637 1 91.64 285 GLY A C 1
ATOM 2164 O O . GLY A 1 285 ? 3.735 5.891 -6.631 1 91.64 285 GLY A O 1
ATOM 2165 N N . LEU A 1 286 ? 2.847 4.334 -5.381 1 88.04 286 LEU A N 1
ATOM 2166 C CA . LEU A 1 286 ? 1.777 4.064 -6.336 1 88.04 286 LEU A CA 1
ATOM 2167 C C . LEU A 1 286 ? 0.893 5.293 -6.524 1 88.04 286 LEU A C 1
ATOM 2169 O O . LEU A 1 286 ? 0.147 5.382 -7.501 1 88.04 286 LEU A O 1
ATOM 2173 N N . TRP A 1 287 ? 1 6.214 -5.586 1 86.42 287 TRP A N 1
ATOM 2174 C CA . TRP A 1 287 ? 0.25 7.459 -5.723 1 86.42 287 TRP A CA 1
ATOM 2175 C C . TRP A 1 287 ? 0.837 8.328 -6.83 1 86.42 287 TRP A C 1
ATOM 2177 O O . TRP A 1 287 ? 0.2 9.282 -7.283 1 86.42 287 TRP A O 1
ATOM 2187 N N . TYR A 1 288 ? 2.045 7.95 -7.294 1 81.81 288 TYR A N 1
ATOM 2188 C CA . TYR A 1 288 ? 2.786 8.799 -8.22 1 81.81 288 TYR A CA 1
ATOM 2189 C C . TYR A 1 288 ? 3.169 8.028 -9.478 1 81.81 288 TYR A C 1
ATOM 2191 O O . TYR A 1 288 ? 4.269 8.202 -10.01 1 81.81 288 TYR A O 1
ATOM 2199 N N . GLN A 1 289 ? 2.421 7.134 -9.9 1 71.46 289 GLN A N 1
ATOM 2200 C CA . GLN A 1 289 ? 2.743 6.231 -11 1 71.46 289 GLN A CA 1
ATOM 2201 C C . GLN A 1 289 ? 3.13 7.008 -12.255 1 71.46 289 GLN A C 1
ATOM 2203 O O . GLN A 1 289 ? 3.891 6.512 -13.088 1 71.46 289 GLN A O 1
ATOM 2208 N N . ASP A 1 290 ? 2.655 8.124 -12.421 1 63.23 290 ASP A N 1
ATOM 2209 C CA . ASP A 1 290 ? 2.96 8.884 -13.63 1 63.23 290 ASP A CA 1
ATOM 2210 C C . ASP A 1 290 ? 4.404 9.38 -13.617 1 63.23 290 ASP A C 1
ATOM 2212 O O . ASP A 1 290 ? 4.952 9.741 -14.661 1 63.23 290 ASP A O 1
ATOM 2216 N N . LEU A 1 291 ? 4.922 9.579 -12.474 1 55.71 291 LEU A N 1
ATOM 2217 C CA . LEU A 1 291 ? 6.226 10.216 -12.322 1 55.71 291 LEU A CA 1
ATOM 2218 C C . LEU A 1 291 ? 7.33 9.342 -12.907 1 55.71 291 LEU A C 1
ATOM 2220 O O . LEU A 1 291 ? 8.362 9.852 -13.35 1 55.71 291 LEU A O 1
ATOM 2224 N N . LEU A 1 292 ? 7.217 8.024 -12.821 1 55.86 292 LEU A N 1
ATOM 2225 C CA . LEU A 1 292 ? 8.34 7.2 -13.254 1 55.86 292 LEU A CA 1
ATOM 2226 C C . LEU A 1 292 ? 8.481 7.227 -14.772 1 55.86 292 LEU A C 1
ATOM 2228 O O . LEU A 1 292 ? 9.587 7.091 -15.3 1 55.86 292 LEU A O 1
ATOM 2232 N N . GLY A 1 293 ? 7.39 7.263 -15.474 1 50.76 293 GLY A N 1
ATOM 2233 C CA . GLY A 1 293 ? 7.445 7.269 -16.927 1 50.76 293 GLY A CA 1
ATOM 2234 C C . GLY A 1 293 ? 7.962 8.576 -17.499 1 50.76 293 GLY A C 1
ATOM 2235 O O . GLY A 1 293 ? 8.416 8.622 -18.644 1 50.76 293 GLY A O 1
ATOM 2236 N N . ALA A 1 294 ? 7.69 9.717 -16.869 1 46.37 294 ALA A N 1
ATOM 2237 C CA . ALA A 1 294 ? 8.039 10.998 -17.476 1 46.37 294 ALA A CA 1
ATOM 2238 C C . ALA A 1 294 ? 9.55 11.133 -17.644 1 46.37 294 ALA A C 1
ATOM 2240 O O . ALA A 1 294 ? 10.022 11.942 -18.446 1 46.37 294 ALA A O 1
ATOM 2241 N N . ASN A 1 295 ? 10.241 10.573 -16.862 1 40.55 295 ASN A N 1
ATOM 2242 C CA . ASN A 1 295 ? 11.675 10.822 -16.963 1 40.55 295 ASN A CA 1
ATOM 2243 C C . ASN A 1 295 ? 12.275 10.152 -18.196 1 40.55 295 ASN A C 1
ATOM 2245 O O . ASN A 1 295 ? 13.34 10.551 -18.668 1 40.55 295 ASN A O 1
ATOM 2249 N N . ARG A 1 296 ? 11.824 9.013 -18.629 1 41.12 296 ARG A N 1
ATOM 2250 C CA . ARG A 1 296 ? 12.461 8.488 -19.833 1 41.12 296 ARG A CA 1
ATOM 2251 C C . ARG A 1 296 ? 12.079 9.312 -21.058 1 41.12 296 ARG A C 1
ATOM 2253 O O . ARG A 1 296 ? 12.747 9.244 -22.091 1 41.12 296 ARG A O 1
ATOM 2260 N N . ARG A 1 297 ? 10.969 9.831 -21.24 1 33.71 297 ARG A N 1
ATOM 2261 C CA . ARG A 1 297 ? 10.753 10.609 -22.456 1 33.71 297 ARG A CA 1
ATOM 2262 C C . ARG A 1 297 ? 11.662 11.833 -22.491 1 33.71 297 ARG A C 1
ATOM 2264 O O . ARG A 1 297 ? 11.938 12.377 -23.562 1 33.71 297 ARG A O 1
ATOM 2271 N N . LYS A 1 298 ? 11.884 12.496 -21.469 1 33.83 298 LYS A N 1
ATOM 2272 C CA . LYS A 1 298 ? 12.752 13.657 -21.644 1 33.83 298 LYS A CA 1
ATOM 2273 C C . LYS A 1 298 ? 14.205 13.234 -21.836 1 33.83 298 LYS A C 1
ATOM 2275 O O . LYS A 1 298 ? 15.071 14.071 -22.099 1 33.83 298 LYS A O 1
ATOM 2280 N N . ALA A 1 299 ? 14.629 12.326 -21.307 1 30.18 299 ALA A N 1
ATOM 2281 C CA . ALA A 1 299 ? 15.996 11.926 -21.633 1 30.18 299 ALA A CA 1
ATOM 2282 C C . ALA A 1 299 ? 16.06 11.262 -23.006 1 30.18 299 ALA A C 1
ATOM 2284 O O . ALA A 1 299 ? 17.144 10.938 -23.496 1 30.18 299 ALA A O 1
ATOM 2285 N N . ALA A 1 300 ? 15.027 10.981 -23.597 1 25 300 ALA A N 1
ATOM 2286 C CA . ALA A 1 300 ? 15.15 10.649 -25.014 1 25 300 ALA A CA 1
ATOM 2287 C C . ALA A 1 300 ? 15.03 11.898 -25.882 1 25 300 ALA A C 1
ATOM 2289 O O . ALA A 1 300 ? 14.131 12.718 -25.68 1 25 300 ALA A O 1
ATOM 2290 N N . MET B 1 1 ? 4.737 -9.212 7.987 1 53.32 1 MET B N 1
ATOM 2291 C CA . MET B 1 1 ? 4.458 -8.003 7.217 1 53.32 1 MET B CA 1
ATOM 2292 C C . MET B 1 1 ? 2.961 -7.849 6.969 1 53.32 1 MET B C 1
ATOM 2294 O O . MET B 1 1 ? 2.425 -6.742 7.051 1 53.32 1 MET B O 1
ATOM 2298 N N . SER B 1 2 ? 2.38 -8.956 6.746 1 72.16 2 SER B N 1
ATOM 2299 C CA . SER B 1 2 ? 0.975 -8.757 6.407 1 72.16 2 SER B CA 1
ATOM 2300 C C . SER B 1 2 ? 0.079 -8.951 7.625 1 72.16 2 SER B C 1
ATOM 2302 O O . SER B 1 2 ? 0.175 -9.967 8.318 1 72.16 2 SER B O 1
ATOM 2304 N N . GLU B 1 3 ? -0.667 -8.045 7.91 1 88.25 3 GLU B N 1
ATOM 2305 C CA . GLU B 1 3 ? -1.521 -8.009 9.093 1 88.25 3 GLU B CA 1
ATOM 2306 C C . GLU B 1 3 ? -2.917 -8.541 8.781 1 88.25 3 GLU B C 1
ATOM 2308 O O . GLU B 1 3 ? -3.303 -8.642 7.615 1 88.25 3 GLU B O 1
ATOM 2313 N N . LEU B 1 4 ? -3.57 -9.079 9.826 1 93.28 4 LEU B N 1
ATOM 2314 C CA . LEU B 1 4 ? -4.975 -9.472 9.776 1 93.28 4 LEU B CA 1
ATOM 2315 C C . LEU B 1 4 ? -5.865 -8.381 10.361 1 93.28 4 LEU B C 1
ATOM 2317 O O . LEU B 1 4 ? -5.581 -7.853 11.438 1 93.28 4 LEU B O 1
ATOM 2321 N N . ILE B 1 5 ? -6.889 -8.022 9.54 1 91.98 5 ILE B N 1
ATOM 2322 C CA . ILE B 1 5 ? -7.813 -7.034 10.086 1 91.98 5 ILE B CA 1
ATOM 2323 C C . ILE B 1 5 ? -9.241 -7.569 10.017 1 91.98 5 ILE B C 1
ATOM 2325 O O . ILE B 1 5 ? -9.532 -8.483 9.242 1 91.98 5 ILE B O 1
ATOM 2329 N N . SER B 1 6 ? -10.034 -7.037 10.884 1 91.01 6 SER B N 1
ATOM 2330 C CA . SER B 1 6 ? -11.454 -7.371 10.882 1 91.01 6 SER B CA 1
ATOM 2331 C C . SER B 1 6 ? -12.316 -6.121 10.743 1 91.01 6 SER B C 1
ATOM 2333 O O . SER B 1 6 ? -12.018 -5.086 11.342 1 91.01 6 SER B O 1
ATOM 2335 N N . VAL B 1 7 ? -13.261 -6.087 9.794 1 78.06 7 VAL B N 1
ATOM 2336 C CA . VAL B 1 7 ? -14.13 -4.929 9.609 1 78.06 7 VAL B CA 1
ATOM 2337 C C . VAL B 1 7 ? -15.509 -5.219 10.198 1 78.06 7 VAL B C 1
ATOM 2339 O O . VAL B 1 7 ? -16.357 -4.327 10.277 1 78.06 7 VAL B O 1
ATOM 2342 N N . SER B 1 8 ? -15.824 -6.315 10.382 1 76.84 8 SER B N 1
ATOM 2343 C CA . SER B 1 8 ? -16.997 -6.786 11.111 1 76.84 8 SER B CA 1
ATOM 2344 C C . SER B 1 8 ? -16.63 -7.894 12.092 1 76.84 8 SER B C 1
ATOM 2346 O O . SER B 1 8 ? -15.485 -8.35 12.122 1 76.84 8 SER B O 1
ATOM 2348 N N . ASP B 1 9 ? -17.545 -8.299 12.855 1 74.27 9 ASP B N 1
ATOM 2349 C CA . ASP B 1 9 ? -17.268 -9.248 13.93 1 74.27 9 ASP B CA 1
ATOM 2350 C C . ASP B 1 9 ? -16.837 -10.602 13.37 1 74.27 9 ASP B C 1
ATOM 2352 O O . ASP B 1 9 ? -16.147 -11.368 14.045 1 74.27 9 ASP B O 1
ATOM 2356 N N . ARG B 1 10 ? -17.002 -10.779 12.058 1 89.17 10 ARG B N 1
ATOM 2357 C CA . ARG B 1 10 ? -16.614 -12.147 11.731 1 89.17 10 ARG B CA 1
ATOM 2358 C C . ARG B 1 10 ? -15.942 -12.214 10.364 1 89.17 10 ARG B C 1
ATOM 2360 O O . ARG B 1 10 ? -15.66 -13.302 9.858 1 89.17 10 ARG B O 1
ATOM 2367 N N . ILE B 1 11 ? -15.722 -11.132 9.687 1 95.58 11 ILE B N 1
ATOM 2368 C CA . ILE B 1 11 ? -15.036 -11.146 8.399 1 95.58 11 ILE B CA 1
ATOM 2369 C C . ILE B 1 11 ? -13.603 -10.648 8.573 1 95.58 11 ILE B C 1
ATOM 2371 O O . ILE B 1 11 ? -13.38 -9.477 8.89 1 95.58 11 ILE B O 1
ATOM 2375 N N . TYR B 1 12 ? -12.696 -11.518 8.374 1 97.02 12 TYR B N 1
ATOM 2376 C CA . TYR B 1 12 ? -11.276 -11.218 8.514 1 97.02 12 TYR B CA 1
ATOM 2377 C C . TYR B 1 12 ? -10.592 -11.17 7.152 1 97.02 12 TYR B C 1
ATOM 2379 O O . TYR B 1 12 ? -10.885 -11.986 6.275 1 97.02 12 TYR B O 1
ATOM 2387 N N . THR B 1 13 ? -9.704 -10.212 6.968 1 97.11 13 THR B N 1
ATOM 2388 C CA . THR B 1 13 ? -8.928 -10.066 5.741 1 97.11 13 THR B CA 1
ATOM 2389 C C . THR B 1 13 ? -7.438 -9.959 6.054 1 97.11 13 THR B C 1
ATOM 2391 O O . THR B 1 13 ? -7.016 -9.065 6.79 1 97.11 13 THR B O 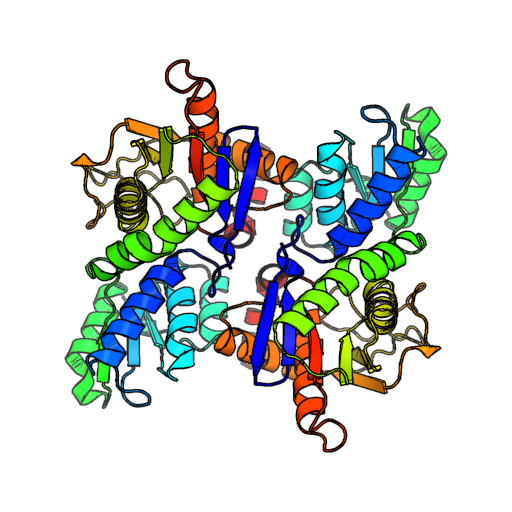1
ATOM 2394 N N . LYS B 1 14 ? -6.69 -10.901 5.599 1 97.23 14 LYS B N 1
ATOM 2395 C CA . LYS B 1 14 ? -5.238 -10.805 5.724 1 97.23 14 LYS B CA 1
ATOM 2396 C C . LYS B 1 14 ? -4.652 -9.901 4.644 1 97.23 14 LYS B C 1
ATOM 2398 O O . LYS B 1 14 ? -4.883 -10.117 3.453 1 97.23 14 LYS B O 1
ATOM 2403 N N . LEU B 1 15 ? -3.89 -8.882 4.954 1 96.63 15 LEU B N 1
ATOM 2404 C CA . LEU B 1 15 ? -3.449 -7.822 4.053 1 96.63 15 LEU B CA 1
ATOM 2405 C C . LEU B 1 15 ? -2.166 -8.221 3.332 1 96.63 15 LEU B C 1
ATOM 2407 O O . LEU B 1 15 ? -1.136 -7.559 3.476 1 96.63 15 LEU B O 1
ATOM 2411 N N . GLU B 1 16 ? -2.251 -9.129 2.443 1 96.71 16 GLU B N 1
ATOM 2412 C CA . GLU B 1 16 ? -1.104 -9.625 1.688 1 96.71 16 GLU B CA 1
ATOM 2413 C C . GLU B 1 16 ? -0.58 -8.566 0.722 1 96.71 16 GLU B C 1
ATOM 2415 O O . GLU B 1 16 ? 0.522 -8.698 0.185 1 96.71 16 GLU B O 1
ATOM 2420 N N . MET B 1 17 ? -1.307 -7.479 0.483 1 95.2 17 MET B N 1
ATOM 2421 C CA . MET B 1 17 ? -0.896 -6.37 -0.372 1 95.2 17 MET B CA 1
ATOM 2422 C C . MET B 1 17 ? 0.32 -5.656 0.209 1 95.2 17 MET B C 1
ATOM 2424 O O . MET B 1 17 ? 0.971 -4.868 -0.479 1 95.2 17 MET B O 1
ATOM 2428 N N . ASN B 1 18 ? 0.599 -5.928 1.46 1 93.73 18 ASN B N 1
ATOM 2429 C CA . ASN B 1 18 ? 1.687 -5.234 2.14 1 93.73 18 ASN B CA 1
ATOM 2430 C C . ASN B 1 18 ? 2.999 -6.006 2.031 1 93.73 18 ASN B C 1
ATOM 2432 O O . ASN B 1 18 ? 4.024 -5.575 2.562 1 93.73 18 ASN B O 1
ATOM 2436 N N . ASN B 1 19 ? 3.014 -7.133 1.335 1 94.84 19 ASN B N 1
ATOM 2437 C CA . ASN B 1 19 ? 4.255 -7.855 1.076 1 94.84 19 ASN B CA 1
ATOM 2438 C C . ASN B 1 19 ? 5.172 -7.075 0.139 1 94.84 19 ASN B C 1
ATOM 2440 O O . ASN B 1 19 ? 4.714 -6.202 -0.6 1 94.84 19 ASN B O 1
ATOM 2444 N N . PRO B 1 20 ? 6.501 -7.407 0.169 1 93.44 20 PRO B N 1
ATOM 2445 C CA . PRO B 1 20 ? 7.352 -6.869 -0.894 1 93.44 20 PRO B CA 1
ATOM 2446 C C . PRO B 1 20 ? 6.804 -7.155 -2.291 1 93.44 20 PRO B C 1
ATOM 2448 O O . PRO B 1 20 ? 6.245 -8.228 -2.531 1 93.44 20 PRO B O 1
ATOM 2451 N N . GLY B 1 21 ? 6.95 -6.119 -3.151 1 93.16 21 GLY B N 1
ATOM 2452 C CA . GLY B 1 21 ? 6.356 -6.25 -4.472 1 93.16 21 GLY B CA 1
ATOM 2453 C C . GLY B 1 21 ? 4.899 -5.829 -4.516 1 93.16 21 GLY B C 1
ATOM 2454 O O . GLY B 1 21 ? 4.321 -5.688 -5.595 1 93.16 21 GLY B O 1
ATOM 2455 N N . GLY B 1 22 ? 4.253 -5.758 -3.326 1 93.93 22 GLY B N 1
ATOM 2456 C CA . GLY B 1 22 ? 2.936 -5.151 -3.223 1 93.93 22 GLY B CA 1
ATOM 2457 C C . GLY B 1 22 ? 1.804 -6.147 -3.394 1 93.93 22 GLY B C 1
ATOM 2458 O O . GLY B 1 22 ? 0.667 -5.761 -3.672 1 93.93 22 GLY B O 1
ATOM 2459 N N . SER B 1 23 ? 2.134 -7.468 -3.301 1 95.27 23 SER B N 1
ATOM 2460 C CA . SER B 1 23 ? 1.075 -8.449 -3.508 1 95.27 23 SER B CA 1
ATOM 2461 C C . SER B 1 23 ? 1.423 -9.784 -2.858 1 95.27 23 SER B C 1
ATOM 2463 O O . SER B 1 23 ? 2.552 -9.984 -2.404 1 95.27 23 SER B O 1
ATOM 2465 N N . HIS B 1 24 ? 0.499 -10.676 -2.895 1 95.96 24 HIS B N 1
ATOM 2466 C CA . HIS B 1 24 ? 0.68 -12.013 -2.341 1 95.96 24 HIS B CA 1
ATOM 2467 C C . HIS B 1 24 ? 1.615 -12.848 -3.209 1 95.96 24 HIS B C 1
ATOM 2469 O O . HIS B 1 24 ? 2.112 -13.888 -2.772 1 95.96 24 HIS B O 1
ATOM 2475 N N . LYS B 1 25 ? 1.861 -12.416 -4.454 1 95.25 25 LYS B N 1
ATOM 2476 C CA . LYS B 1 25 ? 2.675 -13.191 -5.386 1 95.25 25 LYS B CA 1
ATOM 2477 C C . LYS B 1 25 ? 4.134 -13.23 -4.94 1 95.25 25 LYS B C 1
ATOM 2479 O O . LYS B 1 25 ? 4.897 -14.098 -5.37 1 95.25 25 LYS B O 1
ATOM 2484 N N . TYR B 1 26 ? 4.476 -12.312 -4.132 1 95.86 26 TYR B N 1
ATOM 2485 C CA . TYR B 1 26 ? 5.826 -12.315 -3.581 1 95.86 26 TYR B CA 1
ATOM 2486 C C . TYR B 1 26 ? 6.126 -13.634 -2.878 1 95.86 26 TYR B C 1
ATOM 2488 O O . TYR B 1 26 ? 7.256 -14.125 -2.923 1 95.86 26 TYR B O 1
ATOM 2496 N N . ARG B 1 27 ? 5.097 -14.19 -2.242 1 96.22 27 ARG B N 1
ATOM 2497 C CA . ARG B 1 27 ? 5.289 -15.425 -1.488 1 96.22 27 ARG B CA 1
ATOM 2498 C C . ARG B 1 27 ? 5.801 -16.542 -2.391 1 96.22 27 ARG B C 1
ATOM 2500 O O . ARG B 1 27 ? 6.788 -17.206 -2.067 1 96.22 27 ARG B O 1
ATOM 2507 N N . ALA B 1 28 ? 5.137 -16.699 -3.474 1 96.1 28 ALA B N 1
ATOM 2508 C CA . ALA B 1 28 ? 5.532 -17.733 -4.427 1 96.1 28 ALA B CA 1
ATOM 2509 C C . ALA B 1 28 ? 6.875 -17.401 -5.072 1 96.1 28 ALA B C 1
ATOM 2511 O O . ALA B 1 28 ? 7.759 -18.256 -5.156 1 96.1 28 ALA B O 1
ATOM 2512 N N . ALA B 1 29 ? 7.038 -16.157 -5.531 1 96.83 29 ALA B N 1
ATOM 2513 C CA . ALA B 1 29 ? 8.272 -15.726 -6.183 1 96.83 29 ALA B CA 1
ATOM 2514 C C . ALA B 1 29 ? 9.481 -15.967 -5.284 1 96.83 29 ALA B C 1
ATOM 2516 O O . ALA B 1 29 ? 10.483 -16.538 -5.719 1 96.83 29 ALA B O 1
ATOM 2517 N N . ARG B 1 30 ? 9.368 -15.543 -4.074 1 96.1 30 ARG B N 1
ATOM 2518 C CA . ARG B 1 30 ? 10.463 -15.676 -3.118 1 96.1 30 ARG B CA 1
ATOM 2519 C C . ARG B 1 30 ? 10.825 -17.142 -2.9 1 96.1 30 ARG B C 1
ATOM 2521 O O . ARG B 1 30 ? 12.003 -17.504 -2.907 1 96.1 30 ARG B O 1
ATOM 2528 N N . ARG B 1 31 ? 9.834 -17.97 -2.703 1 96.34 31 ARG B N 1
ATOM 2529 C CA . ARG B 1 31 ? 10.088 -19.384 -2.447 1 96.34 31 ARG B CA 1
ATOM 2530 C C . ARG B 1 31 ? 10.741 -20.051 -3.653 1 96.34 31 ARG B C 1
ATOM 2532 O O . ARG B 1 31 ? 11.667 -20.85 -3.501 1 96.34 31 ARG B O 1
ATOM 2539 N N . ILE B 1 32 ? 10.267 -19.763 -4.813 1 96.68 32 ILE B N 1
ATOM 2540 C CA . ILE B 1 32 ? 10.815 -20.328 -6.041 1 96.68 32 ILE B CA 1
ATOM 2541 C C . ILE B 1 32 ? 12.283 -19.933 -6.181 1 96.68 32 ILE B C 1
ATOM 2543 O O . ILE B 1 32 ? 13.141 -20.784 -6.425 1 96.68 32 ILE B O 1
ATOM 2547 N N . VAL B 1 33 ? 12.607 -18.665 -5.975 1 97.06 33 VAL B N 1
ATOM 2548 C CA . VAL B 1 33 ? 13.962 -18.149 -6.136 1 97.06 33 VAL B CA 1
ATOM 2549 C C . VAL B 1 33 ? 14.872 -18.745 -5.065 1 97.06 33 VAL B C 1
ATOM 2551 O O . VAL B 1 33 ? 15.972 -19.214 -5.367 1 97.06 33 VAL B O 1
ATOM 2554 N N . GLU B 1 34 ? 14.404 -18.781 -3.845 1 95.88 34 GLU B N 1
ATOM 2555 C CA . GLU B 1 34 ? 15.19 -19.344 -2.751 1 95.88 34 GLU B CA 1
ATOM 2556 C C . GLU B 1 34 ? 15.52 -20.812 -3.007 1 95.88 34 GLU B C 1
ATOM 2558 O O . GLU B 1 34 ? 16.656 -21.243 -2.803 1 95.88 34 GLU B O 1
ATOM 2563 N N . HIS B 1 35 ? 14.518 -21.544 -3.376 1 95.56 35 HIS B N 1
ATOM 2564 C CA . HIS B 1 35 ? 14.701 -22.959 -3.68 1 95.56 35 HIS B CA 1
ATOM 2565 C C . HIS B 1 35 ? 15.71 -23.155 -4.807 1 95.56 35 HIS B C 1
ATOM 2567 O O . HIS B 1 35 ? 16.588 -24.016 -4.717 1 95.56 35 HIS B O 1
ATOM 2573 N N . ALA B 1 36 ? 15.612 -22.351 -5.82 1 96.99 36 ALA B N 1
ATOM 2574 C CA . ALA B 1 36 ? 16.482 -22.466 -6.988 1 96.99 36 ALA B CA 1
ATOM 2575 C C . ALA B 1 36 ? 17.92 -22.096 -6.639 1 96.99 36 ALA B C 1
ATOM 2577 O O . ALA B 1 36 ? 18.865 -22.69 -7.163 1 96.99 36 ALA B O 1
ATOM 2578 N N . VAL B 1 37 ? 18.128 -21.12 -5.782 1 97.19 37 VAL B N 1
ATOM 2579 C CA . VAL B 1 37 ? 19.459 -20.733 -5.327 1 97.19 37 VAL B CA 1
ATOM 2580 C C . VAL B 1 37 ? 20.076 -21.866 -4.51 1 97.19 37 VAL B C 1
ATOM 2582 O O . VAL B 1 37 ? 21.226 -22.248 -4.737 1 97.19 37 VAL B O 1
ATOM 2585 N N . ARG B 1 38 ? 19.318 -22.412 -3.633 1 96.33 38 ARG B N 1
ATOM 2586 C CA . ARG B 1 38 ? 19.794 -23.492 -2.774 1 96.33 38 ARG B CA 1
ATOM 2587 C C . ARG B 1 38 ? 20.191 -24.712 -3.598 1 96.33 38 ARG B C 1
ATOM 2589 O O . ARG B 1 38 ? 21.146 -25.413 -3.258 1 96.33 38 ARG B O 1
ATOM 2596 N N . LYS B 1 39 ? 19.51 -24.967 -4.656 1 96.66 39 LYS B N 1
ATOM 2597 C CA . LYS B 1 39 ? 19.751 -26.138 -5.494 1 96.66 39 LYS B CA 1
ATOM 2598 C C . LYS B 1 39 ? 20.842 -25.862 -6.524 1 96.66 39 LYS B C 1
ATOM 2600 O O . LYS B 1 39 ? 21.223 -26.753 -7.287 1 96.66 39 LYS B O 1
ATOM 2605 N N . GLY B 1 40 ? 21.23 -24.603 -6.646 1 96.7 40 GLY B N 1
ATOM 2606 C CA . GLY B 1 40 ? 22.288 -24.24 -7.576 1 96.7 40 GLY B CA 1
ATOM 2607 C C . GLY B 1 40 ? 21.783 -23.972 -8.98 1 96.7 40 GLY B C 1
ATOM 2608 O O . GLY B 1 40 ? 22.574 -23.854 -9.919 1 96.7 40 GLY B O 1
ATOM 2609 N N . GLU B 1 41 ? 20.495 -23.88 -9.106 1 97.26 41 GLU B N 1
ATOM 2610 C CA . GLU B 1 41 ? 19.907 -23.571 -10.405 1 97.26 41 GLU B CA 1
ATOM 2611 C C . GLU B 1 41 ? 20.056 -22.09 -10.741 1 97.26 41 GLU B C 1
ATOM 2613 O O . GLU B 1 41 ? 20.107 -21.716 -11.914 1 97.26 41 GLU B O 1
ATOM 2618 N N . ILE B 1 42 ? 20.078 -21.309 -9.692 1 97.58 42 ILE B N 1
ATOM 2619 C CA . ILE B 1 42 ? 20.42 -19.895 -9.801 1 97.58 42 ILE B CA 1
ATOM 2620 C C . ILE B 1 42 ? 21.784 -19.642 -9.162 1 97.58 42 ILE B C 1
ATOM 2622 O O . ILE B 1 42 ? 21.985 -19.929 -7.98 1 97.58 42 ILE B O 1
ATOM 2626 N N . ILE B 1 43 ? 22.649 -19.258 -9.956 1 96.8 43 ILE B N 1
ATOM 2627 C CA . ILE B 1 43 ? 23.957 -18.823 -9.48 1 96.8 43 ILE B CA 1
ATOM 2628 C C . ILE B 1 43 ? 24.041 -17.299 -9.519 1 96.8 43 ILE B C 1
ATOM 2630 O O . ILE B 1 43 ? 24.047 -16.699 -10.597 1 96.8 43 ILE B O 1
ATOM 2634 N N . PRO B 1 44 ? 24.108 -16.713 -8.336 1 93.85 44 PRO B N 1
ATOM 2635 C CA . PRO B 1 44 ? 24.144 -15.249 -8.284 1 93.85 44 PRO B CA 1
ATOM 2636 C C . PRO B 1 44 ? 25.226 -14.654 -9.183 1 93.85 44 PRO B C 1
ATOM 2638 O O . PRO B 1 44 ? 26.346 -15.17 -9.232 1 93.85 44 PRO B O 1
ATOM 2641 N N . GLY B 1 45 ? 24.867 -13.637 -9.905 1 91.61 45 GLY B N 1
ATOM 2642 C CA . GLY B 1 45 ? 25.799 -12.967 -10.798 1 91.61 45 GLY B CA 1
ATOM 2643 C C . GLY B 1 45 ? 25.946 -13.661 -12.138 1 91.61 45 GLY B C 1
ATOM 2644 O O . GLY B 1 45 ? 26.538 -13.11 -13.068 1 91.61 45 GLY B O 1
ATOM 2645 N N . VAL B 1 46 ? 25.42 -14.791 -12.293 1 94.81 46 VAL B N 1
ATOM 2646 C CA . VAL B 1 46 ? 25.59 -15.574 -13.512 1 94.81 46 VAL B CA 1
ATOM 2647 C C . VAL B 1 46 ? 24.229 -15.832 -14.155 1 94.81 46 VAL B C 1
ATOM 2649 O O . VAL B 1 46 ? 24.031 -15.551 -15.339 1 94.81 46 VAL B O 1
ATOM 2652 N N . THR B 1 47 ? 23.35 -16.338 -13.351 1 97.49 47 THR B N 1
ATOM 2653 C CA . THR B 1 47 ? 22.048 -16.752 -13.862 1 97.49 47 THR B CA 1
ATOM 2654 C C . THR B 1 47 ? 21.092 -15.565 -13.934 1 97.49 47 THR B C 1
ATOM 2656 O O . THR B 1 47 ? 21.06 -14.731 -13.027 1 97.49 47 THR B O 1
ATOM 2659 N N . THR B 1 48 ? 20.351 -15.477 -14.98 1 97.86 48 THR B N 1
ATOM 2660 C CA . THR B 1 48 ? 19.263 -14.517 -15.133 1 97.86 48 THR B CA 1
ATOM 2661 C C . THR B 1 48 ? 17.909 -15.204 -14.973 1 97.86 48 THR B C 1
ATOM 2663 O O . THR B 1 48 ? 17.668 -16.256 -15.567 1 97.86 48 THR B O 1
ATOM 2666 N N . VAL B 1 49 ? 17.11 -14.634 -14.198 1 98.38 49 VAL B N 1
ATOM 2667 C CA . VAL B 1 49 ? 15.751 -15.148 -14.059 1 98.38 49 VAL B CA 1
ATOM 2668 C C . VAL B 1 49 ? 14.87 -14.59 -15.174 1 98.38 49 VAL B C 1
ATOM 2670 O O . VAL B 1 49 ? 14.915 -13.393 -15.468 1 98.38 49 VAL B O 1
ATOM 2673 N N . ILE B 1 50 ? 14.096 -15.464 -15.827 1 98.58 50 ILE B N 1
ATOM 2674 C CA . ILE B 1 50 ? 13.252 -15.057 -16.945 1 98.58 50 ILE B CA 1
ATOM 2675 C C . ILE B 1 50 ? 11.818 -15.525 -16.707 1 98.58 50 ILE B C 1
ATOM 2677 O O . ILE B 1 50 ? 11.595 -16.588 -16.123 1 98.58 50 ILE B O 1
ATOM 2681 N N . GLU B 1 51 ? 10.863 -14.738 -17.036 1 98.25 51 GLU B N 1
ATOM 2682 C CA . GLU B 1 51 ? 9.45 -15.062 -16.856 1 98.25 51 GLU B CA 1
ATOM 2683 C C . GLU B 1 51 ? 8.575 -14.27 -17.824 1 98.25 51 GLU B C 1
ATOM 2685 O O . GLU B 1 51 ? 9.014 -13.265 -18.386 1 98.25 51 GLU B O 1
ATOM 2690 N N . LYS B 1 52 ? 7.392 -14.796 -18.135 1 96.26 52 LYS B N 1
ATOM 2691 C CA . LYS B 1 52 ? 6.373 -14.064 -18.883 1 96.26 52 LYS B CA 1
ATOM 2692 C C . LYS B 1 52 ? 5.325 -13.471 -17.946 1 96.26 52 LYS B C 1
ATOM 2694 O O . LYS B 1 52 ? 4.405 -14.169 -17.513 1 96.26 52 LYS B O 1
ATOM 2699 N N . THR B 1 53 ? 5.452 -12.205 -17.561 1 91.32 53 THR B N 1
ATOM 2700 C CA . THR B 1 53 ? 4.544 -11.53 -16.639 1 91.32 53 THR B CA 1
ATOM 2701 C C . THR B 1 53 ? 4.742 -10.018 -16.695 1 91.32 53 THR B C 1
ATOM 2703 O O . THR B 1 53 ? 5.862 -9.54 -16.885 1 91.32 53 THR B O 1
ATOM 2706 N N . GLY B 1 54 ? 3.72 -9.265 -16.594 1 84.88 54 GLY B N 1
ATOM 2707 C CA . GLY B 1 54 ? 3.78 -7.817 -16.481 1 84.88 54 GLY B CA 1
ATOM 2708 C C . GLY B 1 54 ? 3.081 -7.285 -15.244 1 84.88 54 GLY B C 1
ATOM 2709 O O . GLY B 1 54 ? 2.887 -6.076 -15.105 1 84.88 54 GLY B O 1
ATOM 2710 N N . GLY B 1 55 ? 2.784 -8.228 -14.308 1 87.88 55 GLY B N 1
ATOM 2711 C CA . GLY B 1 55 ? 1.948 -7.819 -13.19 1 87.88 55 GLY B CA 1
ATOM 2712 C C . GLY B 1 55 ? 2.559 -8.139 -11.839 1 87.88 55 GLY B C 1
ATOM 2713 O O . GLY B 1 55 ? 3.769 -7.998 -11.65 1 87.88 55 GLY B O 1
ATOM 2714 N N . SER B 1 56 ? 1.766 -8.566 -10.93 1 91.32 56 SER B N 1
ATOM 2715 C CA . SER B 1 56 ? 2.114 -8.769 -9.527 1 91.32 56 SER B CA 1
ATOM 2716 C C . SER B 1 56 ? 3.277 -9.744 -9.382 1 91.32 56 SER B C 1
ATOM 2718 O O . SER B 1 56 ? 4.14 -9.565 -8.52 1 91.32 56 SER B O 1
ATOM 2720 N N . PHE B 1 57 ? 3.3 -10.755 -10.189 1 94.29 57 PHE B N 1
ATOM 2721 C CA . PHE B 1 57 ? 4.382 -11.725 -10.063 1 94.29 57 PHE B CA 1
ATOM 2722 C C . PHE B 1 57 ? 5.71 -11.114 -10.493 1 94.29 57 PHE B C 1
ATOM 2724 O O . PHE B 1 57 ? 6.755 -11.414 -9.911 1 94.29 57 PHE B O 1
ATOM 2731 N N . GLY B 1 58 ? 5.691 -10.324 -11.534 1 95.75 58 GLY B N 1
ATOM 2732 C CA . GLY B 1 58 ? 6.897 -9.627 -11.954 1 95.75 58 GLY B CA 1
ATOM 2733 C C . GLY B 1 58 ? 7.502 -8.769 -10.86 1 95.75 58 GLY B C 1
ATOM 2734 O O . GLY B 1 58 ? 8.711 -8.818 -10.623 1 95.75 58 GLY B O 1
ATOM 2735 N N . PHE B 1 59 ? 6.66 -8.038 -10.205 1 94.77 59 PHE B N 1
ATOM 2736 C CA . PHE B 1 59 ? 7.13 -7.207 -9.103 1 94.77 59 PHE B CA 1
ATOM 2737 C C . PHE B 1 59 ? 7.627 -8.069 -7.949 1 94.77 59 PHE B C 1
ATOM 2739 O O . PHE B 1 59 ? 8.633 -7.745 -7.313 1 94.77 59 PHE B O 1
ATOM 2746 N N . GLY B 1 60 ? 6.922 -9.135 -7.704 1 95.6 60 GLY B N 1
ATOM 2747 C CA . GLY B 1 60 ? 7.369 -10.081 -6.695 1 95.6 60 GLY B CA 1
ATOM 2748 C C . GLY B 1 60 ? 8.732 -10.676 -6.997 1 95.6 60 GLY B C 1
ATOM 2749 O O . GLY B 1 60 ? 9.562 -10.827 -6.099 1 95.6 60 GLY B O 1
ATOM 2750 N N . LEU B 1 61 ? 8.945 -10.979 -8.244 1 97.12 61 LEU B N 1
ATOM 2751 C CA . LEU B 1 61 ? 10.216 -11.561 -8.662 1 97.12 61 LEU B CA 1
ATOM 2752 C C . LEU B 1 61 ? 11.359 -10.573 -8.46 1 97.12 61 LEU B C 1
ATOM 2754 O O . LEU B 1 61 ? 12.439 -10.951 -8.001 1 97.12 61 LEU B O 1
ATOM 2758 N N . LEU B 1 62 ? 11.113 -9.34 -8.845 1 95.94 62 LEU B N 1
ATOM 2759 C CA . LEU B 1 62 ? 12.128 -8.308 -8.667 1 95.94 62 LEU B CA 1
ATOM 2760 C C . LEU B 1 62 ? 12.535 -8.193 -7.202 1 95.94 62 LEU B C 1
ATOM 2762 O O . LEU B 1 62 ? 13.727 -8.17 -6.884 1 95.94 62 LEU B O 1
ATOM 2766 N N . ALA B 1 63 ? 11.588 -8.226 -6.382 1 94.22 63 ALA B N 1
ATOM 2767 C CA . ALA B 1 63 ? 11.848 -8.117 -4.949 1 94.22 63 ALA B CA 1
ATOM 2768 C C . ALA B 1 63 ? 12.59 -9.346 -4.431 1 94.22 63 ALA B C 1
ATOM 2770 O O . ALA B 1 63 ? 13.488 -9.23 -3.594 1 94.22 63 ALA B O 1
ATOM 2771 N N . ALA B 1 64 ? 12.25 -10.479 -4.928 1 95.11 64 ALA B N 1
ATOM 2772 C CA . ALA B 1 64 ? 12.824 -11.735 -4.452 1 95.11 64 ALA B CA 1
ATOM 2773 C C . ALA B 1 64 ? 14.259 -11.903 -4.943 1 95.11 64 ALA B C 1
ATOM 2775 O O . ALA B 1 64 ? 15.096 -12.483 -4.247 1 95.11 64 ALA B O 1
ATOM 2776 N N . CYS B 1 65 ? 14.586 -11.459 -6.095 1 96.05 65 CYS B N 1
ATOM 2777 C CA . CYS B 1 65 ? 15.869 -11.703 -6.744 1 96.05 65 CYS B CA 1
ATOM 2778 C C . CYS B 1 65 ? 16.923 -10.715 -6.259 1 96.05 65 CYS B C 1
ATOM 2780 O O . CYS B 1 65 ? 18.121 -10.99 -6.338 1 96.05 65 CYS B O 1
ATOM 2782 N N . HIS B 1 66 ? 16.495 -9.665 -5.843 1 87.44 66 HIS B N 1
ATOM 2783 C CA . HIS B 1 66 ? 17.424 -8.589 -5.517 1 87.44 66 HIS B CA 1
ATOM 2784 C C . HIS B 1 66 ? 18.403 -9.017 -4.428 1 87.44 66 HIS B C 1
ATOM 2786 O O . HIS B 1 66 ? 19.596 -8.715 -4.507 1 87.44 66 HIS B O 1
ATOM 2792 N N . LYS B 1 67 ? 17.911 -9.716 -3.41 1 84.05 67 LYS B N 1
ATOM 2793 C CA . LYS B 1 67 ? 18.75 -10.132 -2.29 1 84.05 67 LYS B CA 1
ATOM 2794 C C . LYS B 1 67 ? 19.914 -10.996 -2.767 1 84.05 67 LYS B C 1
ATOM 2796 O O . LYS B 1 67 ? 20.95 -11.072 -2.103 1 84.05 67 LYS B O 1
ATOM 2801 N N . TYR B 1 68 ? 19.723 -11.557 -3.905 1 91.32 68 TYR B N 1
ATOM 2802 C CA . TYR B 1 68 ? 20.728 -12.477 -4.426 1 91.32 68 TYR B CA 1
ATOM 2803 C C . TYR B 1 68 ? 21.479 -11.857 -5.598 1 91.32 68 TYR B C 1
ATOM 2805 O O . TYR B 1 68 ? 22.27 -12.531 -6.263 1 91.32 68 TYR B O 1
ATOM 2813 N N . GLN B 1 69 ? 21.128 -10.596 -5.887 1 89.56 69 GLN B N 1
ATOM 2814 C CA . GLN B 1 69 ? 21.741 -9.906 -7.018 1 89.56 69 GLN B CA 1
ATOM 2815 C C . GLN B 1 69 ? 21.531 -10.681 -8.315 1 89.56 69 GLN B C 1
ATOM 2817 O O . GLN B 1 69 ? 22.476 -10.896 -9.077 1 89.56 69 GLN B O 1
ATOM 2822 N N . VAL B 1 70 ? 20.435 -11.164 -8.472 1 95.16 70 VAL B N 1
ATOM 2823 C CA . VAL B 1 70 ? 20.054 -11.933 -9.652 1 95.16 70 VAL B CA 1
ATOM 2824 C C . VAL B 1 70 ? 19.272 -11.045 -10.618 1 95.16 70 VAL B C 1
ATOM 2826 O O . VAL B 1 70 ? 18.311 -10.382 -10.222 1 95.16 70 VAL B O 1
ATOM 2829 N N . ALA B 1 71 ? 19.686 -11.024 -11.849 1 95.95 71 ALA B N 1
ATOM 2830 C CA . ALA B 1 71 ? 19.019 -10.221 -12.87 1 95.95 71 ALA B CA 1
ATOM 2831 C C . ALA B 1 71 ? 17.672 -10.828 -13.252 1 95.95 71 ALA B C 1
ATOM 2833 O O . ALA B 1 71 ? 17.484 -12.044 -13.164 1 95.95 71 ALA B O 1
ATOM 2834 N N . VAL B 1 72 ? 16.736 -9.969 -13.666 1 97.67 72 VAL B N 1
ATOM 2835 C CA . VAL B 1 72 ? 15.396 -10.411 -14.04 1 97.67 72 VAL B CA 1
ATOM 2836 C C . VAL B 1 72 ? 15.052 -9.896 -15.435 1 97.67 72 VAL B C 1
ATOM 2838 O O . VAL B 1 72 ? 15.194 -8.703 -15.716 1 97.67 72 VAL B O 1
ATOM 2841 N N . GLU B 1 73 ? 14.668 -10.747 -16.306 1 98.26 73 GLU B N 1
ATOM 2842 C CA . GLU B 1 73 ? 14.151 -10.415 -17.631 1 98.26 73 GLU B CA 1
ATOM 2843 C C . GLU B 1 73 ? 12.7 -10.863 -17.785 1 98.26 73 GLU B C 1
ATOM 2845 O O . GLU B 1 73 ? 12.357 -11.999 -17.454 1 98.26 73 GLU B O 1
ATOM 2850 N N . LEU B 1 74 ? 11.899 -9.966 -18.27 1 98.33 74 LEU B N 1
ATOM 2851 C CA . LEU B 1 74 ? 10.472 -10.259 -18.339 1 98.33 74 LEU B CA 1
ATOM 2852 C C . LEU B 1 74 ? 9.944 -10.062 -19.755 1 98.33 74 LEU B C 1
ATOM 2854 O O . LEU B 1 74 ? 10.24 -9.052 -20.398 1 98.33 74 LEU B O 1
ATOM 2858 N N . ALA B 1 75 ? 9.227 -10.999 -20.263 1 98.07 75 ALA B N 1
ATOM 2859 C CA . ALA B 1 75 ? 8.397 -10.826 -21.453 1 98.07 75 ALA B CA 1
ATOM 2860 C C . ALA B 1 75 ? 6.996 -10.352 -21.08 1 98.07 75 ALA B C 1
ATOM 2862 O O . ALA B 1 75 ? 6.209 -11.109 -20.507 1 98.07 75 ALA B O 1
ATOM 2863 N N . VAL B 1 76 ? 6.683 -9.105 -21.421 1 95.94 76 VAL B N 1
ATOM 2864 C CA . VAL B 1 76 ? 5.433 -8.48 -21.002 1 95.94 76 VAL B CA 1
ATOM 2865 C C . VAL B 1 76 ? 4.524 -8.278 -22.213 1 95.94 76 VAL B C 1
ATOM 2867 O O . VAL B 1 76 ? 4.924 -7.656 -23.2 1 95.94 76 VAL B O 1
ATOM 2870 N N . GLY B 1 77 ? 3.387 -8.79 -22.115 1 92.5 77 GLY B N 1
ATOM 2871 C CA . GLY B 1 77 ? 2.429 -8.652 -23.2 1 92.5 77 GLY B CA 1
ATOM 2872 C C . GLY B 1 77 ? 2.105 -7.207 -23.53 1 92.5 77 GLY B C 1
ATOM 2873 O O . GLY B 1 77 ? 2.143 -6.341 -22.654 1 92.5 77 GLY B O 1
ATOM 2874 N N . LEU B 1 78 ? 1.622 -6.928 -24.664 1 88.88 78 LEU B N 1
ATOM 2875 C CA . LEU B 1 78 ? 1.369 -5.578 -25.157 1 88.88 78 LEU B CA 1
ATOM 2876 C C . LEU B 1 78 ? 0.116 -4.991 -24.516 1 88.88 78 LEU B C 1
ATOM 2878 O O . LEU B 1 78 ? -0.115 -3.782 -24.588 1 88.88 78 LEU B O 1
ATOM 2882 N N . SER B 1 79 ? -0.697 -5.813 -23.86 1 81.52 79 SER B N 1
ATOM 2883 C CA . SER B 1 79 ? -1.952 -5.362 -23.268 1 81.52 79 SER B CA 1
ATOM 2884 C C . SER B 1 79 ? -1.722 -4.72 -21.904 1 81.52 79 SER B C 1
ATOM 2886 O O . SER B 1 79 ? -2.617 -4.071 -21.359 1 81.52 79 SER B O 1
ATOM 2888 N N . PHE B 1 80 ? -0.591 -4.871 -21.378 1 83.44 80 PHE B N 1
ATOM 2889 C CA . PHE B 1 80 ? -0.302 -4.262 -20.085 1 83.44 80 PHE B CA 1
ATOM 2890 C C . PHE B 1 80 ? -0.077 -2.762 -20.232 1 83.44 80 PHE B C 1
ATOM 2892 O O . PHE B 1 80 ? 0.391 -2.298 -21.274 1 83.44 80 PHE B O 1
ATOM 2899 N N . SER B 1 81 ? -0.418 -2.074 -19.212 1 80.06 81 SER B N 1
ATOM 2900 C CA . SER B 1 81 ? -0.299 -0.62 -19.254 1 80.06 81 SER B CA 1
ATOM 2901 C C . SER B 1 81 ? 1.161 -0.188 -19.348 1 80.06 81 SER B C 1
ATOM 2903 O O . SER B 1 81 ? 2.053 -0.886 -18.861 1 80.06 81 SER B O 1
ATOM 2905 N N . GLN B 1 82 ? 1.349 0.906 -19.946 1 84.12 82 GLN B N 1
ATOM 2906 C CA . GLN B 1 82 ? 2.684 1.486 -20.04 1 84.12 82 GLN B CA 1
ATOM 2907 C C . GLN B 1 82 ? 3.244 1.802 -18.656 1 84.12 82 GLN B C 1
ATOM 2909 O O . GLN B 1 82 ? 4.446 1.662 -18.42 1 84.12 82 GLN B O 1
ATOM 2914 N N . THR B 1 83 ? 2.357 2.199 -17.783 1 83.25 83 THR B N 1
ATOM 2915 C CA . THR B 1 83 ? 2.768 2.529 -16.423 1 83.25 83 THR B CA 1
ATOM 2916 C C . THR B 1 83 ? 3.404 1.32 -15.742 1 83.25 83 THR B C 1
ATOM 2918 O O . THR B 1 83 ? 4.459 1.437 -15.115 1 83.25 83 THR B O 1
ATOM 2921 N N . LYS B 1 84 ? 2.81 0.199 -15.872 1 85.86 84 LYS B N 1
ATOM 2922 C CA . LYS B 1 84 ? 3.359 -1.011 -15.267 1 85.86 84 LYS B CA 1
ATOM 2923 C C . LYS B 1 84 ? 4.702 -1.377 -15.89 1 85.86 84 LYS B C 1
ATOM 2925 O O . LYS B 1 84 ? 5.641 -1.747 -15.182 1 85.86 84 LYS B O 1
ATOM 2930 N N . ARG B 1 85 ? 4.777 -1.27 -17.184 1 90.27 85 ARG B N 1
ATOM 2931 C CA . ARG B 1 85 ? 6.022 -1.57 -17.884 1 90.27 85 ARG B CA 1
ATOM 2932 C C . ARG B 1 85 ? 7.142 -0.639 -17.432 1 90.27 85 ARG B C 1
ATOM 2934 O O . ARG B 1 85 ? 8.254 -1.09 -17.148 1 90.27 85 ARG B O 1
ATOM 2941 N N . ASP B 1 86 ? 6.798 0.618 -17.377 1 88.37 86 ASP B N 1
ATOM 2942 C CA . ASP B 1 86 ? 7.777 1.609 -16.941 1 88.37 86 ASP B CA 1
ATOM 2943 C C . ASP B 1 86 ? 8.253 1.322 -15.519 1 88.37 86 ASP B C 1
ATOM 2945 O O . ASP B 1 86 ? 9.441 1.454 -15.217 1 88.37 86 ASP B O 1
ATOM 2949 N N . LEU B 1 87 ? 7.364 0.972 -14.678 1 89.48 87 LEU B N 1
ATOM 2950 C CA . LEU B 1 87 ? 7.699 0.683 -13.288 1 89.48 87 LEU B CA 1
ATOM 2951 C C . LEU B 1 87 ? 8.602 -0.542 -13.189 1 89.48 87 LEU B C 1
ATOM 2953 O O . LEU B 1 87 ? 9.581 -0.538 -12.438 1 89.48 87 LEU B O 1
ATOM 2957 N N . LEU B 1 88 ? 8.272 -1.541 -13.915 1 92.89 88 LEU B N 1
ATOM 2958 C CA . LEU B 1 88 ? 9.097 -2.744 -13.921 1 92.89 88 LEU B CA 1
ATOM 2959 C C . LEU B 1 88 ? 10.528 -2.419 -14.335 1 92.89 88 LEU B C 1
ATOM 2961 O O . LEU B 1 88 ? 11.481 -2.842 -13.676 1 92.89 88 LEU B O 1
ATOM 2965 N N . GLU B 1 89 ? 10.683 -1.666 -15.361 1 92.17 89 GLU B N 1
ATOM 2966 C CA . GLU B 1 89 ? 12.009 -1.285 -15.838 1 92.17 89 GLU B CA 1
ATOM 2967 C C . GLU B 1 89 ? 12.719 -0.383 -14.833 1 92.17 89 GLU B C 1
ATOM 2969 O O . GLU B 1 89 ? 13.917 -0.541 -14.587 1 92.17 89 GLU B O 1
ATOM 2974 N N . CYS B 1 90 ? 11.981 0.481 -14.27 1 88.61 90 CYS B N 1
ATOM 2975 C CA . CYS B 1 90 ? 12.539 1.388 -13.273 1 88.61 90 CYS B CA 1
ATOM 2976 C C . CYS B 1 90 ? 13.108 0.614 -12.09 1 88.61 90 CYS B C 1
ATOM 2978 O O . CYS B 1 90 ? 14.122 1.011 -11.512 1 88.61 90 CYS B O 1
ATOM 2980 N N . PHE B 1 91 ? 12.475 -0.465 -11.808 1 91.28 91 PHE B N 1
ATOM 2981 C CA . PHE B 1 91 ? 12.89 -1.22 -10.632 1 91.28 91 PHE B CA 1
ATOM 2982 C C . PHE B 1 91 ? 13.897 -2.3 -11.01 1 91.28 91 PHE B C 1
ATOM 2984 O O . PHE B 1 91 ? 14.275 -3.124 -10.175 1 91.28 91 PHE B O 1
ATOM 2991 N N . GLY B 1 92 ? 14.259 -2.323 -12.309 1 90.41 92 GLY B N 1
ATOM 2992 C CA . GLY B 1 92 ? 15.452 -3.089 -12.633 1 90.41 92 GLY B CA 1
ATOM 2993 C C . GLY B 1 92 ? 15.179 -4.25 -13.571 1 90.41 92 GLY B C 1
ATOM 2994 O O . GLY B 1 92 ? 16.101 -4.968 -13.964 1 90.41 92 GLY B O 1
ATOM 2995 N N . ALA B 1 93 ? 13.943 -4.437 -13.887 1 95.27 93 ALA B N 1
ATOM 2996 C CA . ALA B 1 93 ? 13.658 -5.498 -14.849 1 95.27 93 ALA B CA 1
ATOM 2997 C C . ALA B 1 93 ? 14.085 -5.092 -16.257 1 95.27 93 ALA B C 1
ATOM 2999 O O . ALA B 1 93 ? 14.01 -3.916 -16.62 1 95.27 93 ALA B O 1
ATOM 3000 N N . ARG B 1 94 ? 14.565 -6.022 -17.011 1 96.7 94 ARG B N 1
ATOM 3001 C CA . ARG B 1 94 ? 14.714 -5.839 -18.451 1 96.7 94 ARG B CA 1
ATOM 3002 C C . ARG B 1 94 ? 13.546 -6.463 -19.207 1 96.7 94 ARG B C 1
ATOM 3004 O O . ARG B 1 94 ? 13.293 -7.664 -19.088 1 96.7 94 ARG B O 1
ATOM 3011 N N . LEU B 1 95 ? 12.841 -5.652 -19.93 1 97.35 95 LEU B N 1
ATOM 3012 C CA . LEU B 1 95 ? 11.748 -6.164 -20.749 1 97.35 95 LEU B CA 1
ATOM 3013 C C . LEU B 1 95 ? 12.265 -6.661 -22.095 1 97.35 95 LEU B C 1
ATOM 3015 O O . LEU B 1 95 ? 12.966 -5.933 -22.803 1 97.35 95 LEU B O 1
ATOM 3019 N N . ILE B 1 96 ? 11.887 -7.808 -22.446 1 97.65 96 ILE B N 1
ATOM 3020 C CA . ILE B 1 96 ? 12.481 -8.435 -23.622 1 97.65 96 ILE B CA 1
ATOM 3021 C C . ILE B 1 96 ? 11.39 -8.758 -24.641 1 97.65 96 ILE B C 1
ATOM 3023 O O . ILE B 1 96 ? 10.217 -8.887 -24.283 1 97.65 96 ILE B O 1
ATOM 3027 N N . GLY B 1 97 ? 11.839 -8.883 -25.959 1 96.92 97 GLY B N 1
ATOM 3028 C CA . GLY B 1 97 ? 11.031 -9.474 -27.014 1 96.92 97 GLY B CA 1
ATOM 3029 C C . GLY B 1 97 ? 10.03 -8.505 -27.613 1 96.92 97 GLY B C 1
ATOM 3030 O O . GLY B 1 97 ? 9.017 -8.921 -28.18 1 96.92 97 GLY B O 1
ATOM 3031 N N . LYS B 1 98 ? 10.225 -7.262 -27.468 1 94.72 98 LYS B N 1
ATOM 3032 C CA . LYS B 1 98 ? 9.285 -6.258 -27.958 1 94.72 98 LYS B CA 1
ATOM 3033 C C . LYS B 1 98 ? 8.972 -6.474 -29.436 1 94.72 98 LYS B C 1
ATOM 3035 O O . LYS B 1 98 ? 7.806 -6.475 -29.835 1 94.72 98 LYS B O 1
ATOM 3040 N N . GLU B 1 99 ? 9.992 -6.641 -30.246 1 96.14 99 GLU B N 1
ATOM 3041 C CA . GLU B 1 99 ? 9.807 -6.829 -31.682 1 96.14 99 GLU B CA 1
ATOM 3042 C C . GLU B 1 99 ? 9.022 -8.104 -31.976 1 96.14 99 GLU B C 1
ATOM 3044 O O . GLU B 1 99 ? 8.158 -8.119 -32.855 1 96.14 99 GLU B O 1
ATOM 3049 N N . MET B 1 100 ? 9.358 -9.161 -31.255 1 97.37 100 MET B N 1
ATOM 3050 C CA . MET B 1 100 ? 8.65 -10.427 -31.423 1 97.37 100 MET B CA 1
ATOM 3051 C C . MET B 1 100 ? 7.174 -10.275 -31.073 1 97.37 100 MET B C 1
ATOM 3053 O O . MET B 1 100 ? 6.308 -10.797 -31.778 1 97.37 100 MET B O 1
ATOM 3057 N N . LEU B 1 101 ? 6.94 -9.573 -29.976 1 96.34 101 LEU B N 1
ATOM 3058 C CA . LEU B 1 101 ? 5.568 -9.346 -29.535 1 96.34 101 LEU B CA 1
ATOM 3059 C C . LEU B 1 101 ? 4.788 -8.546 -30.573 1 96.34 101 LEU B C 1
ATOM 3061 O O . LEU B 1 101 ? 3.646 -8.882 -30.893 1 96.34 101 LEU B O 1
ATOM 3065 N N . MET B 1 102 ? 5.418 -7.551 -31.147 1 95.78 102 MET B N 1
ATOM 3066 C CA . MET B 1 102 ? 4.786 -6.708 -32.158 1 95.78 102 MET B CA 1
ATOM 3067 C C . MET B 1 102 ? 4.511 -7.499 -33.432 1 95.78 102 MET B C 1
ATOM 3069 O O . MET B 1 102 ? 3.59 -7.174 -34.184 1 95.78 102 MET B O 1
ATOM 3073 N N . ALA B 1 103 ? 5.328 -8.475 -33.591 1 97.09 103 ALA B N 1
ATOM 3074 C CA . ALA B 1 103 ? 5.174 -9.311 -34.779 1 97.09 103 ALA B CA 1
ATOM 3075 C C . ALA B 1 103 ? 4.177 -10.439 -34.53 1 97.09 103 ALA B C 1
ATOM 3077 O O . ALA B 1 103 ? 3.988 -11.308 -35.384 1 97.09 103 ALA B O 1
ATOM 3078 N N . GLY B 1 104 ? 3.596 -10.465 -33.334 1 95.73 104 GLY B N 1
ATOM 3079 C CA . GLY B 1 104 ? 2.496 -11.389 -33.112 1 95.73 104 GLY B CA 1
ATOM 3080 C C . GLY B 1 104 ? 2.852 -12.528 -32.175 1 95.73 104 GLY B C 1
ATOM 3081 O O . GLY B 1 104 ? 2 -13.353 -31.84 1 95.73 104 GLY B O 1
ATOM 3082 N N . ALA B 1 105 ? 4.079 -12.619 -31.709 1 96.68 105 ALA B N 1
ATOM 3083 C CA . ALA B 1 105 ? 4.473 -13.662 -30.765 1 96.68 105 ALA B CA 1
ATOM 3084 C C . ALA B 1 105 ? 3.825 -13.441 -29.402 1 96.68 105 ALA B C 1
ATOM 3086 O O . ALA B 1 105 ? 3.455 -12.315 -29.058 1 96.68 105 ALA B O 1
ATOM 3087 N N . THR B 1 106 ? 3.614 -14.547 -28.679 1 95.29 106 THR B N 1
ATOM 3088 C CA . THR B 1 106 ? 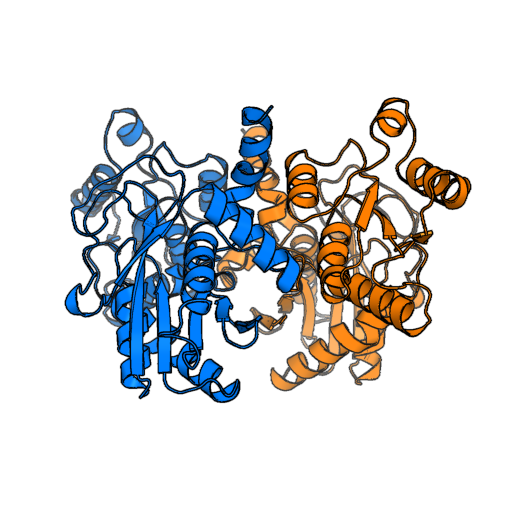3.156 -14.455 -27.297 1 95.29 106 THR B CA 1
ATOM 3089 C C . THR B 1 106 ? 4.337 -14.276 -26.348 1 95.29 106 THR B C 1
ATOM 3091 O O . THR B 1 106 ? 5.482 -14.551 -26.713 1 95.29 106 THR B O 1
ATOM 3094 N N . PRO B 1 107 ? 4.038 -13.843 -25.201 1 96.43 107 PRO B N 1
ATOM 3095 C CA . PRO B 1 107 ? 5.122 -13.76 -24.219 1 96.43 107 PRO B CA 1
ATOM 3096 C C . PRO B 1 107 ? 5.794 -15.107 -23.967 1 96.43 107 PRO B C 1
ATOM 3098 O O . PRO B 1 107 ? 7.001 -15.162 -23.717 1 96.43 107 PRO B O 1
ATOM 3101 N N . LYS B 1 108 ? 5.087 -16.151 -24.044 1 95.71 108 LYS B N 1
ATOM 3102 C CA . LYS B 1 108 ? 5.667 -17.482 -23.891 1 95.71 108 LYS B CA 1
ATOM 3103 C C . LYS B 1 108 ? 6.67 -17.776 -25.003 1 95.71 108 LYS B C 1
ATOM 3105 O O . LYS B 1 108 ? 7.742 -18.331 -24.749 1 95.71 108 LYS B O 1
ATOM 3110 N N . ASP B 1 109 ? 6.312 -17.384 -26.2 1 97.74 109 ASP B N 1
ATOM 3111 C CA . ASP B 1 109 ? 7.216 -17.564 -27.332 1 97.74 109 ASP B CA 1
ATOM 3112 C C . ASP B 1 109 ? 8.547 -16.855 -27.089 1 97.74 109 ASP B C 1
ATOM 3114 O O . ASP B 1 109 ? 9.609 -17.389 -27.413 1 97.74 109 ASP B O 1
ATOM 3118 N N . VAL B 1 110 ? 8.414 -15.692 -26.545 1 97.97 110 VAL B N 1
ATOM 3119 C CA . VAL B 1 110 ? 9.604 -14.889 -26.284 1 97.97 110 VAL B CA 1
ATOM 3120 C C . VAL B 1 110 ? 10.498 -15.604 -25.273 1 97.97 110 VAL B C 1
ATOM 3122 O O . VAL B 1 110 ? 11.703 -15.747 -25.492 1 97.97 110 VAL B O 1
ATOM 3125 N N . VAL B 1 111 ? 9.948 -16.058 -24.202 1 98.08 111 VAL B N 1
ATOM 3126 C CA . VAL B 1 111 ? 10.698 -16.738 -23.151 1 98.08 111 VAL B CA 1
ATOM 3127 C C . VAL B 1 111 ? 11.352 -17.997 -23.716 1 98.08 111 VAL B C 1
ATOM 3129 O O . VAL B 1 111 ? 12.538 -18.244 -23.485 1 98.08 111 VAL B O 1
ATOM 3132 N N . MET B 1 112 ? 10.631 -18.78 -24.494 1 97.92 112 MET B N 1
ATOM 3133 C CA . MET B 1 112 ? 11.155 -20.015 -25.071 1 97.92 112 MET B CA 1
ATOM 3134 C C . MET B 1 112 ? 12.3 -19.723 -26.035 1 97.92 112 MET B C 1
ATOM 3136 O O . MET B 1 112 ? 13.287 -20.459 -26.075 1 97.92 112 MET B O 1
ATOM 3140 N N . HIS B 1 113 ? 12.106 -18.7 -26.818 1 97.79 113 HIS B N 1
ATOM 3141 C CA . HIS B 1 113 ? 13.17 -18.3 -27.731 1 97.79 113 HIS B CA 1
ATOM 3142 C C . HIS B 1 113 ? 14.467 -18.022 -26.978 1 97.79 113 HIS B C 1
ATOM 3144 O O . HIS B 1 113 ? 15.534 -18.494 -27.376 1 97.79 113 HIS B O 1
ATOM 3150 N N . HIS B 1 114 ? 14.408 -17.26 -25.925 1 97.42 114 HIS B N 1
ATOM 3151 C CA . HIS B 1 114 ? 15.589 -16.915 -25.142 1 97.42 114 HIS B CA 1
ATOM 3152 C C . HIS B 1 114 ? 16.189 -18.148 -24.475 1 97.42 114 HIS B C 1
ATOM 3154 O O . HIS B 1 114 ? 17.41 -18.315 -24.452 1 97.42 114 HIS B O 1
ATOM 3160 N N . LEU B 1 115 ? 15.324 -19.001 -23.961 1 97.57 115 LEU B N 1
ATOM 3161 C CA . LEU B 1 115 ? 15.792 -20.233 -23.334 1 97.57 115 LEU B CA 1
ATOM 3162 C C . LEU B 1 115 ? 16.499 -21.125 -24.348 1 97.57 115 LEU B C 1
ATOM 3164 O O . LEU B 1 115 ? 17.575 -21.658 -24.069 1 97.57 115 LEU B O 1
ATOM 3168 N N . ASP B 1 116 ? 15.952 -21.258 -25.488 1 97.49 116 ASP B N 1
ATOM 3169 C CA . ASP B 1 116 ? 16.471 -22.138 -26.53 1 97.49 116 ASP B CA 1
ATOM 3170 C C . ASP B 1 116 ? 17.778 -21.597 -27.105 1 97.49 116 ASP B C 1
ATOM 3172 O O . ASP B 1 116 ? 18.59 -22.356 -27.638 1 97.49 116 ASP B O 1
ATOM 3176 N N . ASN B 1 117 ? 18.04 -20.35 -27.014 1 97.14 117 ASN B N 1
ATOM 3177 C CA . ASN B 1 117 ? 19.215 -19.729 -27.617 1 97.14 117 ASN B CA 1
ATOM 3178 C C . ASN B 1 117 ? 20.167 -19.184 -26.557 1 97.14 117 ASN B C 1
ATOM 3180 O O . ASN B 1 117 ? 20.996 -18.319 -26.846 1 97.14 117 ASN B O 1
ATOM 3184 N N . GLN B 1 118 ? 19.971 -19.56 -25.285 1 95.76 118 GLN B N 1
ATOM 3185 C CA . GLN B 1 118 ? 20.726 -18.961 -24.189 1 95.76 118 GLN B CA 1
ATOM 3186 C C . GLN B 1 118 ? 22.227 -19.146 -24.389 1 95.76 118 GLN B C 1
ATOM 3188 O O . GLN B 1 118 ? 23.017 -18.258 -24.06 1 95.76 118 GLN B O 1
ATOM 3193 N N . ALA B 1 119 ? 22.696 -20.239 -25.043 1 94.72 119 ALA B N 1
ATOM 3194 C CA . ALA B 1 119 ? 24.113 -20.447 -25.326 1 94.72 119 ALA B CA 1
ATOM 3195 C C . ALA B 1 119 ? 24.635 -19.403 -26.31 1 94.72 119 ALA B C 1
ATOM 3197 O O . ALA B 1 119 ? 25.686 -18.799 -26.084 1 94.72 119 ALA B O 1
ATOM 3198 N N . ALA B 1 120 ? 23.906 -19.237 -27.325 1 95.57 120 ALA B N 1
ATOM 3199 C CA . ALA B 1 120 ? 24.293 -18.269 -28.348 1 95.57 120 ALA B CA 1
ATOM 3200 C C . ALA B 1 120 ? 24.312 -16.852 -27.784 1 95.57 120 ALA B C 1
ATOM 3202 O O . ALA B 1 120 ? 25.119 -16.02 -28.205 1 95.57 120 ALA B O 1
ATOM 3203 N N . LEU B 1 121 ? 23.495 -16.576 -26.805 1 92.59 121 LEU B N 1
ATOM 3204 C CA . LEU B 1 121 ? 23.382 -15.258 -26.19 1 92.59 121 LEU B CA 1
ATOM 3205 C C . LEU B 1 121 ? 24.412 -15.086 -25.079 1 92.59 121 LEU B C 1
ATOM 3207 O O . LEU B 1 121 ? 24.578 -13.987 -24.545 1 92.59 121 LEU B O 1
ATOM 3211 N N . GLY B 1 122 ? 25.087 -16.235 -24.755 1 92.9 122 GLY B N 1
ATOM 3212 C CA . GLY B 1 122 ? 26.046 -16.179 -23.663 1 92.9 122 GLY B CA 1
ATOM 3213 C C . GLY B 1 122 ? 25.398 -15.958 -22.31 1 92.9 122 GLY B C 1
ATOM 3214 O O . GLY B 1 122 ? 25.933 -15.232 -21.47 1 92.9 122 GLY B O 1
ATOM 3215 N N . LYS B 1 123 ? 24.172 -16.431 -22.184 1 93.71 123 LYS B N 1
ATOM 3216 C CA . LYS B 1 123 ? 23.412 -16.231 -20.954 1 93.71 123 LYS B CA 1
ATOM 3217 C C . LYS B 1 123 ? 23.005 -17.565 -20.335 1 93.71 123 LYS B C 1
ATOM 3219 O O . LYS B 1 123 ? 22.949 -18.584 -21.027 1 93.71 123 LYS B O 1
ATOM 3224 N N . SER B 1 124 ? 22.835 -17.56 -19.107 1 96.78 124 SER B N 1
ATOM 3225 C CA . SER B 1 124 ? 22.228 -18.652 -18.353 1 96.78 124 SER B CA 1
ATOM 3226 C C . SER B 1 124 ? 20.9 -18.225 -17.735 1 96.78 124 SER B C 1
ATOM 3228 O O . SER B 1 124 ? 20.86 -17.311 -16.909 1 96.78 124 SER B O 1
ATOM 3230 N N . TYR B 1 125 ? 19.884 -18.95 -18.111 1 98.14 125 TYR B N 1
ATOM 3231 C CA . TYR B 1 125 ? 18.559 -18.536 -17.665 1 98.14 125 TYR B CA 1
ATOM 3232 C C . TYR B 1 125 ? 17.975 -19.542 -16.681 1 98.14 125 TYR B C 1
ATOM 3234 O O . TYR B 1 125 ? 18.228 -20.744 -16.789 1 98.14 125 TYR B O 1
ATOM 3242 N N . PHE B 1 126 ? 17.247 -19.086 -15.744 1 98.25 126 PHE B N 1
ATOM 3243 C CA . PHE B 1 126 ? 16.318 -19.876 -14.946 1 98.25 126 PHE B CA 1
ATOM 3244 C C . PHE B 1 126 ? 14.883 -19.411 -15.166 1 98.25 126 PHE B C 1
ATOM 3246 O O . PHE B 1 126 ? 14.538 -18.271 -14.848 1 98.25 126 PHE B O 1
ATOM 3253 N N . TYR B 1 127 ? 14.103 -20.249 -15.732 1 98.36 127 TYR B N 1
ATOM 3254 C CA . TYR B 1 127 ? 12.69 -19.966 -15.957 1 98.36 127 TYR B CA 1
ATOM 3255 C C . TYR B 1 127 ? 11.855 -20.366 -14.746 1 98.36 127 TYR B C 1
ATOM 3257 O O . TYR B 1 127 ? 11.799 -21.543 -14.384 1 98.36 127 TYR B O 1
ATOM 3265 N N . THR B 1 128 ? 11.192 -19.391 -14.107 1 97.38 128 THR B N 1
ATOM 3266 C CA . THR B 1 128 ? 10.437 -19.674 -12.892 1 97.38 128 THR B CA 1
ATOM 3267 C C . THR B 1 128 ? 9.172 -20.464 -13.212 1 97.38 128 THR B C 1
ATOM 3269 O O . THR B 1 128 ? 8.778 -21.351 -12.452 1 97.38 128 THR B O 1
ATOM 3272 N N . ASP B 1 129 ? 8.493 -20.098 -14.361 1 95.38 129 ASP B N 1
ATOM 3273 C CA . ASP B 1 129 ? 7.319 -20.807 -14.861 1 95.38 129 ASP B CA 1
ATOM 3274 C C . ASP B 1 129 ? 6.229 -20.886 -13.794 1 95.38 129 ASP B C 1
ATOM 3276 O O . ASP B 1 129 ? 5.785 -21.978 -13.433 1 95.38 129 ASP B O 1
ATOM 3280 N N . GLN B 1 130 ? 5.716 -19.779 -13.384 1 90.93 130 GLN B N 1
ATOM 3281 C CA . GLN B 1 130 ? 4.8 -19.678 -12.253 1 90.93 130 GLN B CA 1
ATOM 3282 C C . GLN B 1 130 ? 3.567 -20.553 -12.465 1 90.93 130 GLN B C 1
ATOM 3284 O O . GLN B 1 130 ? 2.948 -21.006 -11.5 1 90.93 130 GLN B O 1
ATOM 3289 N N . PHE B 1 131 ? 3.205 -20.911 -13.683 1 90.59 131 PHE B N 1
ATOM 3290 C CA . PHE B 1 131 ? 1.985 -21.659 -13.963 1 90.59 131 PHE B CA 1
ATOM 3291 C C . PHE B 1 131 ? 2.243 -23.16 -13.903 1 90.59 131 PHE B C 1
ATOM 3293 O O . PHE B 1 131 ? 1.303 -23.957 -13.89 1 90.59 131 PHE B O 1
ATOM 3300 N N . ASN B 1 132 ? 3.491 -23.521 -13.812 1 91.86 132 ASN B N 1
ATOM 3301 C CA . ASN B 1 132 ? 3.814 -24.943 -13.759 1 91.86 132 ASN B CA 1
ATOM 3302 C C . ASN B 1 132 ? 4.775 -25.258 -12.617 1 91.86 132 ASN B C 1
ATOM 3304 O O . ASN B 1 132 ? 5.348 -26.348 -12.564 1 91.86 132 ASN B O 1
ATOM 3308 N N . ASN B 1 133 ? 4.986 -24.368 -11.749 1 93.43 133 ASN B N 1
ATOM 3309 C CA . ASN B 1 133 ? 5.87 -24.566 -10.605 1 93.43 133 ASN B CA 1
ATOM 3310 C C . ASN B 1 133 ? 5.08 -24.792 -9.319 1 93.43 133 ASN B C 1
ATOM 3312 O O . ASN B 1 133 ? 4.508 -23.852 -8.764 1 93.43 133 ASN B O 1
ATOM 3316 N N . PRO B 1 134 ? 5.049 -25.925 -8.789 1 92.16 134 PRO B N 1
ATOM 3317 C CA . PRO B 1 134 ? 4.208 -26.252 -7.636 1 92.16 134 PRO B CA 1
ATOM 3318 C C . PRO B 1 134 ? 4.709 -25.616 -6.341 1 92.16 134 PRO B C 1
ATOM 3320 O O . PRO B 1 134 ? 4.003 -25.629 -5.329 1 92.16 134 PRO B O 1
ATOM 3323 N N . VAL B 1 135 ? 5.907 -25.052 -6.361 1 92.95 135 VAL B N 1
ATOM 3324 C CA . VAL B 1 135 ? 6.494 -24.419 -5.184 1 92.95 135 VAL B CA 1
ATOM 3325 C C . VAL B 1 135 ? 5.59 -23.287 -4.702 1 92.95 135 VAL B C 1
ATOM 3327 O O . VAL B 1 135 ? 5.558 -22.976 -3.509 1 92.95 135 VAL B O 1
ATOM 3330 N N . GLY B 1 136 ? 4.8 -22.756 -5.594 1 92.72 136 GLY B N 1
ATOM 3331 C CA . GLY B 1 136 ? 3.858 -21.711 -5.228 1 92.72 136 GLY B CA 1
ATOM 3332 C C . GLY B 1 136 ? 2.811 -22.173 -4.233 1 92.72 136 GLY B C 1
ATOM 3333 O O . GLY B 1 136 ? 2.411 -21.414 -3.347 1 92.72 136 GLY B O 1
ATOM 3334 N N . ILE B 1 137 ? 2.373 -23.439 -4.367 1 95.69 137 ILE B N 1
ATOM 3335 C CA . ILE B 1 137 ? 1.397 -24.002 -3.44 1 95.69 137 ILE B CA 1
ATOM 3336 C C . ILE B 1 137 ? 2.008 -24.096 -2.044 1 95.69 137 ILE B C 1
ATOM 3338 O O . ILE B 1 137 ? 1.367 -23.734 -1.054 1 95.69 137 ILE B O 1
ATOM 3342 N N . GLU B 1 138 ? 3.23 -24.513 -2.008 1 96.18 138 GLU B N 1
ATOM 3343 C CA . GLU B 1 138 ? 3.929 -24.689 -0.739 1 96.18 138 GLU B CA 1
ATOM 3344 C C . GLU B 1 138 ? 4.11 -23.355 -0.019 1 96.18 138 GLU B C 1
ATOM 3346 O O . GLU B 1 138 ? 3.967 -23.28 1.203 1 96.18 138 GLU B O 1
ATOM 3351 N N . ALA B 1 139 ? 4.462 -22.353 -0.798 1 96.52 139 ALA B N 1
ATOM 3352 C CA . ALA B 1 139 ? 4.652 -21.025 -0.22 1 96.52 139 ALA B CA 1
ATOM 3353 C C . ALA B 1 139 ? 3.405 -20.57 0.532 1 96.52 139 ALA B C 1
ATOM 3355 O O . ALA B 1 139 ? 3.5 -20.048 1.646 1 96.52 139 ALA B O 1
ATOM 3356 N N . HIS B 1 140 ? 2.265 -20.812 -0.001 1 97.86 140 HIS B N 1
ATOM 3357 C CA . HIS B 1 140 ? 1.021 -20.359 0.612 1 97.86 140 HIS B CA 1
ATOM 3358 C C . HIS B 1 140 ? 0.574 -21.31 1.717 1 97.86 140 HIS B C 1
ATOM 3360 O O . HIS B 1 140 ? -0.006 -20.878 2.716 1 97.86 140 HIS B O 1
ATOM 3366 N N . ARG B 1 141 ? 0.845 -22.612 1.521 1 98.18 141 ARG B N 1
ATOM 3367 C CA . ARG B 1 141 ? 0.441 -23.592 2.525 1 98.18 141 ARG B CA 1
ATOM 3368 C C . ARG B 1 141 ? 1.235 -23.414 3.814 1 98.18 141 ARG B C 1
ATOM 3370 O O . ARG B 1 141 ? 0.663 -23.41 4.906 1 98.18 141 ARG B O 1
ATOM 3377 N N . TYR B 1 142 ? 2.53 -23.164 3.682 1 97.43 142 TYR B N 1
ATOM 3378 C CA . TYR B 1 142 ? 3.39 -23.258 4.856 1 97.43 142 TYR B CA 1
ATOM 3379 C C . TYR B 1 142 ? 3.731 -21.874 5.394 1 97.43 142 TYR B C 1
ATOM 3381 O O . TYR B 1 142 ? 4.167 -21.737 6.54 1 97.43 142 TYR B O 1
ATOM 3389 N N . GLN B 1 143 ? 3.54 -20.842 4.582 1 96.39 143 GLN B N 1
ATOM 3390 C CA . GLN B 1 143 ? 3.853 -19.508 5.084 1 96.39 143 GLN B CA 1
ATOM 3391 C C . GLN B 1 143 ? 2.589 -18.667 5.238 1 96.39 143 GLN B C 1
ATOM 3393 O O . GLN B 1 143 ? 2.203 -18.315 6.354 1 96.39 143 GLN B O 1
ATOM 3398 N N . THR B 1 144 ? 1.91 -18.412 4.125 1 97.46 144 THR B N 1
ATOM 3399 C CA . THR B 1 144 ? 0.721 -17.568 4.175 1 97.46 144 THR B CA 1
ATOM 3400 C C . THR B 1 144 ? -0.298 -18.127 5.163 1 97.46 144 THR B C 1
ATOM 3402 O O . THR B 1 144 ? -0.776 -17.409 6.043 1 97.46 144 THR B O 1
ATOM 3405 N N . ALA B 1 145 ? -0.597 -19.423 5.033 1 98.28 145 ALA B N 1
ATOM 3406 C CA . ALA B 1 145 ? -1.622 -20.053 5.86 1 98.28 145 ALA B CA 1
ATOM 3407 C C . ALA B 1 145 ? -1.161 -20.171 7.31 1 98.28 145 ALA B C 1
ATOM 3409 O O . ALA B 1 145 ? -1.964 -20.033 8.237 1 98.28 145 ALA B O 1
ATOM 3410 N N . SER B 1 146 ? 0.099 -20.485 7.551 1 97.71 146 SER B N 1
ATOM 3411 C CA . SER B 1 146 ? 0.626 -20.59 8.908 1 97.71 146 SER B CA 1
ATOM 3412 C C . SER B 1 146 ? 0.514 -19.262 9.649 1 97.71 146 SER B C 1
ATOM 3414 O O . SER B 1 146 ? 0.075 -19.222 10.8 1 97.71 146 SER B O 1
ATOM 3416 N N . GLU B 1 147 ? 0.937 -18.212 9.002 1 97.57 147 GLU B N 1
ATOM 3417 C CA . GLU B 1 147 ? 0.799 -16.885 9.595 1 97.57 147 GLU B CA 1
ATOM 3418 C C . GLU B 1 147 ? -0.664 -16.559 9.884 1 97.57 147 GLU B C 1
ATOM 3420 O O . GLU B 1 147 ? -0.99 -16.036 10.951 1 97.57 147 GLU B O 1
ATOM 3425 N N . LEU B 1 148 ? -1.509 -16.851 8.918 1 97.92 148 LEU B N 1
ATOM 3426 C CA . LEU B 1 148 ? -2.937 -16.582 9.04 1 97.92 148 LEU B CA 1
ATOM 3427 C C . LEU B 1 148 ? -3.536 -17.35 10.214 1 97.92 148 LEU B C 1
ATOM 3429 O O . LEU B 1 148 ? -4.329 -16.799 10.982 1 97.92 148 LEU B O 1
ATOM 3433 N N . ALA B 1 149 ? -3.147 -18.584 10.365 1 98.02 149 ALA B N 1
ATOM 3434 C CA . ALA B 1 149 ? -3.64 -19.417 11.458 1 98.02 149 ALA B CA 1
ATOM 3435 C C . ALA B 1 149 ? -3.282 -18.813 12.813 1 98.02 149 ALA B C 1
ATOM 3437 O O . ALA B 1 149 ? -4.128 -18.729 13.706 1 98.02 149 ALA B O 1
ATOM 3438 N N . VAL B 1 150 ? -2.07 -18.403 12.95 1 97.33 150 VAL B N 1
ATOM 3439 C CA . VAL B 1 150 ? -1.61 -17.789 14.191 1 97.33 150 VAL B CA 1
ATOM 3440 C C . VAL B 1 150 ? -2.382 -16.497 14.447 1 97.33 150 VAL B C 1
ATOM 3442 O O . VAL B 1 150 ? -2.82 -16.241 15.571 1 97.33 150 VAL B O 1
ATOM 3445 N N . GLN B 1 151 ? -2.553 -15.729 13.428 1 97 151 GLN B N 1
ATOM 3446 C CA . GLN B 1 151 ? -3.25 -14.453 13.548 1 97 151 GLN B CA 1
ATOM 3447 C C . GLN B 1 151 ? -4.708 -14.658 13.949 1 97 151 GLN B C 1
ATOM 3449 O O . GLN B 1 151 ? -5.231 -13.934 14.799 1 97 151 GLN B O 1
ATOM 3454 N N . LEU B 1 152 ? -5.367 -15.607 13.317 1 96.93 152 LEU B N 1
ATOM 3455 C CA . LEU B 1 152 ? -6.756 -15.917 13.639 1 96.93 152 LEU B CA 1
ATOM 3456 C C . LEU B 1 152 ? -6.888 -16.378 15.087 1 96.93 152 LEU B C 1
ATOM 3458 O O . LEU B 1 152 ? -7.796 -15.945 15.8 1 96.93 152 LEU B O 1
ATOM 3462 N N . THR B 1 153 ? -5.966 -17.207 15.525 1 96.77 153 THR B N 1
ATOM 3463 C CA . THR B 1 153 ? -5.972 -17.695 16.899 1 96.77 153 THR B CA 1
ATOM 3464 C C . THR B 1 153 ? -5.786 -16.543 17.883 1 96.77 153 THR B C 1
ATOM 3466 O O . THR B 1 153 ? -6.527 -16.429 18.861 1 96.77 153 THR B O 1
ATOM 3469 N N . ASN B 1 154 ? -4.825 -15.726 17.597 1 95.62 154 ASN B N 1
ATOM 3470 C CA . ASN B 1 154 ? -4.557 -14.585 18.467 1 95.62 154 ASN B CA 1
ATOM 3471 C C . ASN B 1 154 ? -5.746 -13.631 18.524 1 95.62 154 ASN B C 1
ATOM 3473 O O . ASN B 1 154 ? -5.963 -12.962 19.536 1 95.62 154 ASN B O 1
ATOM 3477 N N . ALA B 1 155 ? -6.51 -13.568 17.451 1 93.97 155 ALA B N 1
ATOM 3478 C CA . ALA B 1 155 ? -7.662 -12.674 17.373 1 93.97 155 ALA B CA 1
ATOM 3479 C C . ALA B 1 155 ? -8.881 -13.29 18.053 1 93.97 155 ALA B C 1
ATOM 3481 O O . ALA B 1 155 ? -9.939 -12.661 18.134 1 93.97 155 ALA B O 1
ATOM 3482 N N . GLY B 1 156 ? -8.823 -14.526 18.421 1 93.34 156 GLY B N 1
ATOM 3483 C CA . GLY B 1 156 ? -9.92 -15.209 19.088 1 93.34 156 GLY B CA 1
ATOM 3484 C C . GLY B 1 156 ? -10.975 -15.724 18.127 1 93.34 156 GLY B C 1
ATOM 3485 O O . GLY B 1 156 ? -12.141 -15.874 18.499 1 93.34 156 GLY B O 1
ATOM 3486 N N . ALA B 1 157 ? -10.548 -15.907 16.914 1 91.85 157 ALA B N 1
ATOM 3487 C CA . ALA B 1 157 ? -11.487 -16.423 15.921 1 91.85 157 ALA B CA 1
ATOM 3488 C C . ALA B 1 157 ? -11.882 -17.863 16.236 1 91.85 157 ALA B C 1
ATOM 3490 O O . ALA B 1 157 ? -11.101 -18.613 16.826 1 91.85 157 ALA B O 1
ATOM 3491 N N . GLY B 1 158 ? -13.02 -18.237 15.875 1 90.58 158 GLY B N 1
ATOM 3492 C CA . GLY B 1 158 ? -13.462 -19.614 16.026 1 90.58 158 GLY B CA 1
ATOM 3493 C C . GLY B 1 158 ? -12.739 -20.577 15.103 1 90.58 158 GLY B C 1
ATOM 3494 O O . GLY B 1 158 ? -12.033 -20.154 14.185 1 90.58 158 GLY B O 1
ATOM 3495 N N . ARG B 1 159 ? -13.009 -21.85 15.328 1 93.92 159 ARG B N 1
ATOM 3496 C CA . ARG B 1 159 ? -12.304 -22.891 14.587 1 93.92 159 ARG B CA 1
ATOM 3497 C C . ARG B 1 159 ? -12.975 -23.155 13.243 1 93.92 159 ARG B C 1
ATOM 3499 O O . ARG B 1 159 ? -12.357 -23.715 12.335 1 93.92 159 ARG B O 1
ATOM 3506 N N . GLN B 1 160 ? -14.238 -22.831 13.105 1 97.29 160 GLN B N 1
ATOM 3507 C CA . GLN B 1 160 ? -14.943 -22.977 11.836 1 97.29 160 GLN B CA 1
ATOM 3508 C C . GLN B 1 160 ? -14.676 -21.787 10.918 1 97.29 160 GLN B C 1
ATOM 3510 O O . GLN B 1 160 ? -15.067 -20.659 11.225 1 97.29 160 GLN B O 1
ATOM 3515 N N . ILE B 1 161 ? -14.107 -22.069 9.777 1 97.88 161 ILE B N 1
ATOM 3516 C CA . ILE B 1 161 ? -13.672 -21.015 8.868 1 97.88 161 ILE B CA 1
ATOM 3517 C C . ILE B 1 161 ? -14.305 -21.224 7.494 1 97.88 161 ILE B C 1
ATOM 3519 O O . ILE B 1 161 ? -14.383 -22.354 7.006 1 97.88 161 ILE B O 1
ATOM 3523 N N . LEU B 1 162 ? -14.796 -20.227 6.954 1 98.48 162 LEU B N 1
ATOM 3524 C CA . LEU B 1 162 ? -15.095 -20.172 5.527 1 98.48 162 LEU B CA 1
ATOM 3525 C C . LEU B 1 162 ? -14.07 -19.316 4.789 1 98.48 162 LEU B C 1
ATOM 3527 O O . LEU B 1 162 ? -14.031 -18.097 4.966 1 98.48 162 LEU B O 1
ATOM 3531 N N . PHE B 1 163 ? -13.258 -19.966 4.036 1 98.7 163 PHE B N 1
ATOM 3532 C CA . PHE B 1 163 ? -12.286 -19.232 3.233 1 98.7 163 PHE B CA 1
ATOM 3533 C C . PHE B 1 163 ? -12.879 -18.85 1.882 1 98.7 163 PHE B C 1
ATOM 3535 O O . PHE B 1 163 ? -13.271 -19.72 1.102 1 98.7 163 PHE B O 1
ATOM 3542 N N . VAL B 1 164 ? -12.936 -17.56 1.622 1 98.58 164 VAL B N 1
ATOM 3543 C CA . VAL B 1 164 ? -13.46 -17.032 0.367 1 98.58 164 VAL B CA 1
ATOM 3544 C C . VAL B 1 164 ? -12.312 -16.512 -0.494 1 98.58 164 VAL B C 1
ATOM 3546 O O . VAL B 1 164 ? -11.684 -15.505 -0.16 1 98.58 164 VAL B O 1
ATOM 3549 N N . GLY B 1 165 ? -12.055 -17.185 -1.582 1 97.97 165 GLY B N 1
ATOM 3550 C CA . GLY B 1 165 ? -10.922 -16.823 -2.42 1 97.97 165 GLY B CA 1
ATOM 3551 C C . GLY B 1 165 ? -11.208 -16.966 -3.903 1 97.97 165 GLY B C 1
ATOM 3552 O O . GLY B 1 165 ? -12.275 -17.445 -4.292 1 97.97 165 GLY B O 1
ATOM 3553 N N . CYS B 1 166 ? -10.3 -16.479 -4.709 1 96.18 166 CYS B N 1
ATOM 3554 C CA . CYS B 1 166 ? -10.345 -16.639 -6.158 1 96.18 166 CYS B CA 1
ATOM 3555 C C . CYS B 1 166 ? -9.065 -17.285 -6.675 1 96.18 166 CYS B C 1
ATOM 3557 O O . CYS B 1 166 ? -8.201 -17.676 -5.889 1 96.18 166 CYS B O 1
ATOM 3559 N N . ALA B 1 167 ? -9.07 -17.516 -8.03 1 93.43 167 ALA B N 1
ATOM 3560 C CA . ALA B 1 167 ? -7.925 -18.279 -8.523 1 93.43 167 ALA B CA 1
ATOM 3561 C C . ALA B 1 167 ? -7.43 -17.725 -9.856 1 93.43 167 ALA B C 1
ATOM 3563 O O . ALA B 1 167 ? -8.229 -17.411 -10.741 1 93.43 167 ALA B O 1
ATOM 3564 N N . GLY B 1 168 ? -6.175 -17.505 -9.876 1 90.66 168 GLY B N 1
ATOM 3565 C CA . GLY B 1 168 ? -5.44 -17.426 -11.128 1 90.66 168 GLY B CA 1
ATOM 3566 C C . GLY B 1 168 ? -4.751 -18.726 -11.498 1 90.66 168 GLY B C 1
ATOM 3567 O O . GLY B 1 168 ? -5.343 -19.582 -12.159 1 90.66 168 GLY B O 1
ATOM 3568 N N . THR B 1 169 ? -3.672 -18.987 -10.834 1 90.64 169 THR B N 1
ATOM 3569 C CA . THR B 1 169 ? -3.027 -20.288 -10.981 1 90.64 169 THR B CA 1
ATOM 3570 C C . THR B 1 169 ? -3.667 -21.316 -10.052 1 90.64 169 THR B C 1
ATOM 3572 O O . THR B 1 169 ? -3.528 -22.522 -10.263 1 90.64 169 THR B O 1
ATOM 3575 N N . GLY B 1 170 ? -4.314 -20.854 -9.022 1 94.67 170 GLY B N 1
ATOM 3576 C CA . GLY B 1 170 ? -4.918 -21.719 -8.022 1 94.67 170 GLY B CA 1
ATOM 3577 C C . GLY B 1 170 ? -3.997 -22.015 -6.854 1 94.67 170 GLY B C 1
ATOM 3578 O O . GLY B 1 170 ? -4.399 -22.668 -5.889 1 94.67 170 GLY B O 1
ATOM 3579 N N . ALA B 1 171 ? -2.81 -21.474 -6.866 1 95.37 171 ALA B N 1
ATOM 3580 C CA . ALA B 1 171 ? -1.805 -21.803 -5.858 1 95.37 171 ALA B CA 1
ATOM 3581 C C . ALA B 1 171 ? -2.195 -21.247 -4.492 1 95.37 171 ALA B C 1
ATOM 3583 O O . ALA B 1 171 ? -2.093 -21.944 -3.479 1 95.37 171 ALA B O 1
ATOM 3584 N N . SER B 1 172 ? -2.622 -20.04 -4.435 1 96.82 172 SER B N 1
ATOM 3585 C CA . SER B 1 172 ? -2.949 -19.43 -3.151 1 96.82 172 SER B CA 1
ATOM 3586 C C . SER B 1 172 ? -4.189 -20.068 -2.535 1 96.82 172 SER B C 1
ATOM 3588 O O . SER B 1 172 ? -4.217 -20.353 -1.336 1 96.82 172 SER B O 1
ATOM 3590 N N . PHE B 1 173 ? -5.224 -20.303 -3.378 1 97.97 173 PHE B N 1
ATOM 3591 C CA . PHE B 1 173 ? -6.451 -20.916 -2.884 1 97.97 173 PHE B CA 1
ATOM 3592 C C . PHE B 1 173 ? -6.167 -22.287 -2.283 1 97.97 173 PHE B C 1
ATOM 3594 O O . PHE B 1 173 ? -6.548 -22.563 -1.143 1 97.97 173 PHE B O 1
ATOM 3601 N N . THR B 1 174 ? -5.49 -23.094 -3.035 1 98.28 174 THR B N 1
ATOM 3602 C CA . THR B 1 174 ? -5.169 -24.455 -2.618 1 98.28 174 THR B CA 1
ATOM 3603 C C . THR B 1 174 ? -4.25 -24.443 -1.399 1 98.28 174 THR B C 1
ATOM 3605 O O . THR B 1 174 ? -4.53 -25.106 -0.398 1 98.28 174 THR B O 1
ATOM 3608 N N . GLY B 1 175 ? -3.206 -23.667 -1.476 1 98.47 175 GLY B N 1
ATOM 3609 C CA . GLY B 1 175 ? -2.221 -23.627 -0.407 1 98.47 175 GLY B CA 1
ATOM 3610 C C . GLY B 1 175 ? -2.787 -23.127 0.909 1 98.47 175 GLY B C 1
ATOM 3611 O O . GLY B 1 175 ? -2.523 -23.707 1.964 1 98.47 175 GLY B O 1
ATOM 3612 N N . ILE B 1 176 ? -3.539 -22.083 0.886 1 98.65 176 ILE B N 1
ATOM 3613 C CA . ILE B 1 176 ? -4.099 -21.498 2.099 1 98.65 176 ILE B CA 1
ATOM 3614 C C . ILE B 1 176 ? -5.107 -22.462 2.72 1 98.65 176 ILE B C 1
ATOM 3616 O O . ILE B 1 176 ? -5.118 -22.661 3.937 1 98.65 176 ILE B O 1
ATOM 3620 N N . THR B 1 177 ? -5.955 -23.076 1.865 1 98.75 177 THR B N 1
ATOM 3621 C CA . THR B 1 177 ? -6.949 -24.024 2.357 1 98.75 177 THR B CA 1
ATOM 3622 C C . THR B 1 177 ? -6.274 -25.19 3.075 1 98.75 177 THR B C 1
ATOM 3624 O O . THR B 1 177 ? -6.616 -25.505 4.217 1 98.75 177 THR B O 1
ATOM 3627 N N . LEU B 1 178 ? -5.315 -25.793 2.442 1 98.64 178 LEU B N 1
ATOM 3628 C CA . LEU B 1 178 ? -4.6 -26.922 3.026 1 98.64 178 LEU B CA 1
ATOM 3629 C C . LEU B 1 178 ? -3.88 -26.506 4.305 1 98.64 178 LEU B C 1
ATOM 3631 O O . LEU B 1 178 ? -3.914 -27.228 5.304 1 98.64 178 LEU B O 1
ATOM 3635 N N . GLY B 1 179 ? -3.205 -25.372 4.278 1 98.67 179 GLY B N 1
ATOM 3636 C CA . GLY B 1 179 ? -2.461 -24.897 5.434 1 98.67 179 GLY B CA 1
ATOM 3637 C C . GLY B 1 179 ? -3.338 -24.645 6.646 1 98.67 179 GLY B C 1
ATOM 3638 O O . GLY B 1 179 ? -2.96 -24.975 7.772 1 98.67 179 GLY B O 1
ATOM 3639 N N . LEU B 1 180 ? -4.464 -24.044 6.444 1 98.69 180 LEU B N 1
ATOM 3640 C CA . LEU B 1 180 ? -5.379 -23.807 7.555 1 98.69 180 LEU B CA 1
ATOM 3641 C C . LEU B 1 180 ? -5.863 -25.125 8.151 1 98.69 180 LEU B C 1
ATOM 3643 O O . LEU B 1 180 ? -5.973 -25.255 9.373 1 98.69 180 LEU B O 1
ATOM 3647 N N . LYS B 1 181 ? -6.164 -26.11 7.285 1 98.46 181 LYS B N 1
ATOM 3648 C CA . LYS B 1 181 ? -6.548 -27.436 7.762 1 98.46 181 LYS B CA 1
ATOM 3649 C C . LYS B 1 181 ? -5.421 -28.079 8.565 1 98.46 181 LYS B C 1
ATOM 3651 O O . LYS B 1 181 ? -5.668 -28.714 9.593 1 98.46 181 LYS B O 1
ATOM 3656 N N . ASP B 1 182 ? -4.199 -27.895 8.115 1 98.32 182 ASP B N 1
ATOM 3657 C CA . ASP B 1 182 ? -3.032 -28.418 8.818 1 98.32 182 ASP B CA 1
ATOM 3658 C C . ASP B 1 182 ? -2.951 -27.863 10.238 1 98.32 182 ASP B C 1
ATOM 3660 O O . ASP B 1 182 ? -2.44 -28.528 11.142 1 98.32 182 ASP B O 1
ATOM 3664 N N . HIS B 1 183 ? -3.422 -26.707 10.437 1 98.08 183 HIS B N 1
ATOM 3665 C CA . HIS B 1 183 ? -3.333 -26.057 11.74 1 98.08 183 HIS B CA 1
ATOM 3666 C C . HIS B 1 183 ? -4.57 -26.345 12.585 1 98.08 183 HIS B C 1
ATOM 3668 O O . HIS B 1 183 ? -4.772 -25.72 13.629 1 98.08 183 HIS B O 1
ATOM 3674 N N . GLY B 1 184 ? -5.481 -27.178 12.041 1 97.71 184 GLY B N 1
ATOM 3675 C CA . GLY B 1 184 ? -6.548 -27.714 12.872 1 97.71 184 GLY B CA 1
ATOM 3676 C C . GLY B 1 184 ? -7.866 -26.986 12.693 1 97.71 184 GLY B C 1
ATOM 3677 O O . GLY B 1 184 ? -8.822 -27.23 13.433 1 97.71 184 GLY B O 1
ATOM 3678 N N . PHE B 1 185 ? -7.946 -26.117 11.794 1 98.47 185 PHE B N 1
ATOM 3679 C CA . PHE B 1 185 ? -9.211 -25.439 11.537 1 98.47 185 PHE B CA 1
ATOM 3680 C C . PHE B 1 185 ? -10.151 -26.331 10.735 1 98.47 185 PHE B C 1
ATOM 3682 O O . PHE B 1 185 ? -9.701 -27.162 9.943 1 98.47 185 PHE B O 1
ATOM 3689 N N . ASP B 1 186 ? -11.424 -26.203 10.941 1 98.4 186 ASP B N 1
ATOM 3690 C CA . ASP B 1 186 ? -12.462 -26.761 10.081 1 98.4 186 ASP B CA 1
ATOM 3691 C C . ASP B 1 186 ? -12.795 -25.809 8.934 1 98.4 186 ASP B C 1
ATOM 3693 O O . ASP B 1 186 ? -13.557 -24.857 9.112 1 98.4 186 ASP B O 1
ATOM 3697 N N . VAL B 1 187 ? -12.304 -26.132 7.762 1 98.5 187 VAL B N 1
ATOM 3698 C CA . VAL B 1 187 ? -12.296 -25.138 6.694 1 98.5 187 VAL B CA 1
ATOM 3699 C C . VAL B 1 187 ? -13.268 -25.554 5.593 1 98.5 187 VAL B C 1
ATOM 3701 O O . VAL B 1 187 ? -13.169 -26.658 5.053 1 98.5 187 VAL B O 1
ATOM 3704 N N . SER B 1 188 ? -14.194 -24.773 5.32 1 98.21 188 SER B N 1
ATOM 3705 C CA . SER B 1 188 ? -14.963 -24.781 4.08 1 98.21 188 SER B CA 1
ATOM 3706 C C . SER B 1 188 ? -14.541 -23.64 3.16 1 98.21 188 SER B C 1
ATOM 3708 O O . SER B 1 188 ? -13.907 -22.68 3.604 1 98.21 188 SER B O 1
ATOM 3710 N N . THR B 1 189 ? -14.862 -23.812 1.859 1 98.65 189 THR B N 1
ATOM 3711 C CA . THR B 1 189 ? -14.323 -22.821 0.934 1 98.65 189 THR B CA 1
ATOM 3712 C C . THR B 1 189 ? -15.385 -22.385 -0.071 1 98.65 189 THR B C 1
ATOM 3714 O O . THR B 1 189 ? -16.315 -23.139 -0.365 1 98.65 189 THR B O 1
ATOM 3717 N N . VAL B 1 190 ? -15.232 -21.179 -0.533 1 98.49 190 VAL B N 1
ATOM 3718 C CA . VAL B 1 190 ? -15.991 -20.643 -1.658 1 98.49 190 VAL B CA 1
ATOM 3719 C C . VAL B 1 190 ? -15.034 -20.079 -2.705 1 98.49 190 VAL B C 1
ATOM 3721 O O . VAL B 1 190 ? -14.206 -19.218 -2.399 1 98.49 190 VAL B O 1
ATOM 3724 N N . LEU B 1 191 ? -15.101 -20.586 -3.903 1 98.24 191 LEU B N 1
ATOM 3725 C CA . LEU B 1 191 ? -14.344 -20.029 -5.018 1 98.24 191 LEU B CA 1
ATOM 3726 C C . LEU B 1 191 ? -15.155 -18.962 -5.746 1 98.24 191 LEU B C 1
ATOM 3728 O O . LEU B 1 191 ? -16.299 -19.204 -6.136 1 98.24 191 LEU B O 1
ATOM 3732 N N . VAL B 1 192 ? -14.548 -17.843 -5.993 1 97.99 192 VAL B N 1
ATOM 3733 C CA . VAL B 1 192 ? -15.255 -16.701 -6.564 1 97.99 192 VAL B CA 1
ATOM 3734 C C . VAL B 1 192 ? -14.841 -16.512 -8.021 1 97.99 192 VAL B C 1
ATOM 3736 O O . VAL B 1 192 ? -13.649 -16.446 -8.331 1 97.99 192 VAL B O 1
ATOM 3739 N N . ASP B 1 193 ? -15.822 -16.398 -8.882 1 96.87 193 ASP B N 1
ATOM 3740 C CA . ASP B 1 193 ? -15.624 -16.051 -10.286 1 96.87 193 ASP B CA 1
ATOM 3741 C C . ASP B 1 193 ? -16.417 -14.801 -10.661 1 96.87 193 ASP B C 1
ATOM 3743 O O . ASP B 1 193 ? -17.506 -14.568 -10.132 1 96.87 193 ASP B O 1
ATOM 3747 N N . PRO B 1 194 ? -15.806 -14.035 -11.555 1 95.08 194 PRO B N 1
ATOM 3748 C CA . PRO B 1 194 ? -16.657 -12.986 -12.122 1 95.08 194 PRO B CA 1
ATOM 3749 C C . PRO B 1 194 ? -17.879 -13.545 -12.847 1 95.08 194 PRO B C 1
ATOM 3751 O O . PRO B 1 194 ? -17.823 -14.647 -13.399 1 95.08 194 PRO B O 1
ATOM 3754 N N . ASN B 1 195 ? -18.863 -12.748 -12.845 1 93.94 195 ASN B N 1
ATOM 3755 C CA . ASN B 1 195 ? -20.083 -13.172 -13.523 1 93.94 195 ASN B CA 1
ATOM 3756 C C . ASN B 1 195 ? -19.811 -13.562 -14.974 1 93.94 195 ASN B C 1
ATOM 3758 O O . ASN B 1 195 ? -19.181 -12.807 -15.716 1 93.94 195 ASN B O 1
ATOM 3762 N N . GLY B 1 196 ? -20.255 -14.731 -15.353 1 92.4 196 GLY B N 1
ATOM 3763 C CA . GLY B 1 196 ? -20.09 -15.205 -16.718 1 92.4 196 GLY B CA 1
ATOM 3764 C C . GLY B 1 196 ? -18.849 -16.056 -16.909 1 92.4 196 GLY B C 1
ATOM 3765 O O . GLY B 1 196 ? -18.705 -16.733 -17.929 1 92.4 196 GLY B O 1
ATOM 3766 N N . CYS B 1 197 ? -17.986 -16.051 -15.964 1 94.07 197 CYS B N 1
ATOM 3767 C CA . CYS B 1 197 ? -16.767 -16.847 -16.05 1 94.07 197 CYS B CA 1
ATOM 3768 C C . CYS B 1 197 ? -16.916 -18.157 -15.286 1 94.07 197 CYS B C 1
ATOM 3770 O O . CYS B 1 197 ? -17.77 -18.273 -14.404 1 94.07 197 CYS B O 1
ATOM 3772 N N . ASP B 1 198 ? -16.151 -19.135 -15.721 1 94.44 198 ASP B N 1
ATOM 3773 C CA . ASP B 1 198 ? -16.034 -20.42 -15.039 1 94.44 198 ASP B CA 1
ATOM 3774 C C . ASP B 1 198 ? -14.586 -20.906 -15.026 1 94.44 198 ASP B C 1
ATOM 3776 O O . ASP B 1 198 ? -14.098 -21.445 -16.022 1 94.44 198 ASP B O 1
ATOM 3780 N N . SER B 1 199 ? -13.97 -20.776 -13.94 1 93.65 199 SER B N 1
ATOM 3781 C CA . SER B 1 199 ? -12.558 -21.128 -13.825 1 93.65 199 SER B CA 1
ATOM 3782 C C . SER B 1 199 ? -12.34 -22.62 -14.05 1 93.65 199 SER B C 1
ATOM 3784 O O . SER B 1 199 ? -11.306 -23.028 -14.583 1 93.65 199 SER B O 1
ATOM 3786 N N . ARG B 1 200 ? -13.271 -23.447 -13.66 1 93.61 200 ARG B N 1
ATOM 3787 C CA . ARG B 1 200 ? -13.115 -24.888 -13.823 1 93.61 200 ARG B CA 1
ATOM 3788 C C . ARG B 1 200 ? -13.16 -25.282 -15.295 1 93.61 200 ARG B C 1
ATOM 3790 O O . ARG B 1 200 ? -12.343 -26.082 -15.755 1 93.61 200 ARG B O 1
ATOM 3797 N N . ALA B 1 201 ? -14.051 -24.659 -16.015 1 92.77 201 ALA B N 1
ATOM 3798 C CA . ALA B 1 201 ? -14.246 -24.979 -17.427 1 92.77 201 ALA B CA 1
ATOM 3799 C C . ALA B 1 201 ? -13.35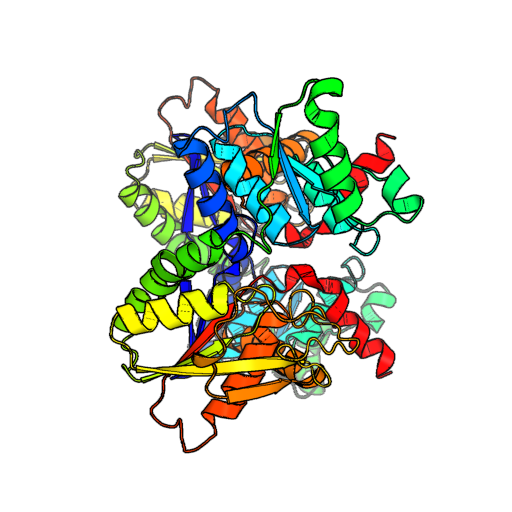5 -24.115 -18.314 1 92.77 201 ALA B C 1
ATOM 3801 O O . ALA B 1 201 ? -13.289 -24.322 -19.528 1 92.77 201 ALA B O 1
ATOM 3802 N N . GLY B 1 202 ? -12.694 -23.155 -17.708 1 90.07 202 GLY B N 1
ATOM 3803 C CA . GLY B 1 202 ? -11.851 -22.25 -18.472 1 90.07 202 GLY B CA 1
ATOM 3804 C C . GLY B 1 202 ? -12.642 -21.262 -19.309 1 90.07 202 GLY B C 1
ATOM 3805 O O . GLY B 1 202 ? -12.209 -20.875 -20.396 1 90.07 202 GLY B O 1
ATOM 3806 N N . VAL B 1 203 ? -13.845 -20.932 -18.862 1 88.13 203 VAL B N 1
ATOM 3807 C CA . VAL B 1 203 ? -14.707 -19.996 -19.576 1 88.13 203 VAL B CA 1
ATOM 3808 C C . VAL B 1 203 ? -14.374 -18.566 -19.158 1 88.13 203 VAL B C 1
ATOM 3810 O O . VAL B 1 203 ? -14.37 -18.245 -17.968 1 88.13 203 VAL B O 1
ATOM 3813 N N . PHE B 1 204 ? -14.097 -17.753 -20.13 1 86.74 204 PHE B N 1
ATOM 3814 C CA . PHE B 1 204 ? -13.754 -16.355 -19.895 1 86.74 204 PHE B CA 1
ATOM 3815 C C . PHE B 1 204 ? -14.816 -15.432 -20.482 1 86.74 204 PHE B C 1
ATOM 3817 O O . PHE B 1 204 ? -15.239 -15.612 -21.625 1 86.74 204 PHE B O 1
ATOM 3824 N N . ALA B 1 205 ? -15.282 -14.601 -19.706 1 84.07 205 ALA B N 1
ATOM 3825 C CA . ALA B 1 205 ? -16.066 -13.443 -20.126 1 84.07 205 ALA B CA 1
ATOM 3826 C C . ALA B 1 205 ? -15.358 -12.14 -19.765 1 84.07 205 ALA B C 1
ATOM 3828 O O . ALA B 1 205 ? -14.662 -12.065 -18.75 1 84.07 205 ALA B O 1
ATOM 3829 N N . ASP B 1 206 ? -15.39 -11.251 -20.683 1 79.76 206 ASP B N 1
ATOM 3830 C CA . ASP B 1 206 ? -14.711 -9.983 -20.434 1 79.76 206 ASP B CA 1
ATOM 3831 C C . ASP B 1 206 ? -15.123 -9.395 -19.086 1 79.76 206 ASP B C 1
ATOM 3833 O O . ASP B 1 206 ? -16.293 -9.066 -18.878 1 79.76 206 ASP B O 1
ATOM 3837 N N . HIS B 1 207 ? -14.122 -9.534 -18.332 1 73.13 207 HIS B N 1
ATOM 3838 C CA . HIS B 1 207 ? -14.342 -8.967 -17.007 1 73.13 207 HIS B CA 1
ATOM 3839 C C . HIS B 1 207 ? -13.257 -7.955 -16.654 1 73.13 207 HIS B C 1
ATOM 3841 O O . HIS B 1 207 ? -12.23 -7.878 -17.331 1 73.13 207 HIS B O 1
ATOM 3847 N N . ARG B 1 208 ? -13.448 -6.993 -15.912 1 70.46 208 ARG B N 1
ATOM 3848 C CA . ARG B 1 208 ? -12.525 -5.926 -15.541 1 70.46 208 ARG B CA 1
ATOM 3849 C C . ARG B 1 208 ? -11.763 -6.278 -14.267 1 70.46 208 ARG B C 1
ATOM 3851 O O . ARG B 1 208 ? -11.27 -5.391 -13.567 1 70.46 208 ARG B O 1
ATOM 3858 N N . PHE B 1 209 ? -11.7 -7.708 -14.037 1 77.36 209 PHE B N 1
ATOM 3859 C CA . PHE B 1 209 ? -10.969 -8.148 -12.854 1 77.36 209 PHE B CA 1
ATOM 3860 C C . PHE B 1 209 ? -9.593 -8.681 -13.235 1 77.36 209 PHE B C 1
ATOM 3862 O O . PHE B 1 209 ? -9.485 -9.669 -13.965 1 77.36 209 PHE B O 1
ATOM 3869 N N . GLU B 1 210 ? -8.541 -8.022 -13.043 1 70.19 210 GLU B N 1
ATOM 3870 C CA . GLU B 1 210 ? -7.205 -8.496 -13.391 1 70.19 210 GLU B CA 1
ATOM 3871 C C . GLU B 1 210 ? -6.755 -9.615 -12.456 1 70.19 210 GLU B C 1
ATOM 3873 O O . GLU B 1 210 ? -6.917 -9.516 -11.238 1 70.19 210 GLU B O 1
ATOM 3878 N N . GLY B 1 211 ? -6.354 -10.775 -12.935 1 72.06 211 GLY B N 1
ATOM 3879 C CA . GLY B 1 211 ? -5.65 -11.78 -12.154 1 72.06 211 GLY B CA 1
ATOM 3880 C C . GLY B 1 211 ? -6.527 -12.956 -11.766 1 72.06 211 GLY B C 1
ATOM 3881 O O . GLY B 1 211 ? -6.056 -13.907 -11.139 1 72.06 211 GLY B O 1
ATOM 3882 N N . MET B 1 212 ? -7.834 -12.836 -12.068 1 81.49 212 MET B N 1
ATOM 3883 C CA . MET B 1 212 ? -8.683 -13.98 -11.749 1 81.49 212 MET B CA 1
ATOM 3884 C C . MET B 1 212 ? -9.449 -14.45 -12.982 1 81.49 212 MET B C 1
ATOM 3886 O O . MET B 1 212 ? -9.666 -13.675 -13.915 1 81.49 212 MET B O 1
ATOM 3890 N N . ALA B 1 213 ? -9.83 -15.71 -13.002 1 83.01 213 ALA B N 1
ATOM 3891 C CA . ALA B 1 213 ? -10.595 -16.304 -14.096 1 83.01 213 ALA B CA 1
ATOM 3892 C C . ALA B 1 213 ? -10 -15.925 -15.449 1 83.01 213 ALA B C 1
ATOM 3894 O O . ALA B 1 213 ? -10.693 -15.37 -16.305 1 83.01 213 ALA B O 1
ATOM 3895 N N . VAL B 1 214 ? -8.776 -16.321 -15.743 1 77.06 214 VAL B N 1
ATOM 3896 C CA . VAL B 1 214 ? -7.979 -15.816 -16.857 1 77.06 214 VAL B CA 1
ATOM 3897 C C . VAL B 1 214 ? -8.29 -16.616 -18.12 1 77.06 214 VAL B C 1
ATOM 3899 O O . VAL B 1 214 ? -7.539 -16.564 -19.096 1 77.06 214 VAL B O 1
ATOM 3902 N N . GLY B 1 215 ? -9.284 -17.469 -18.033 1 79.89 215 GLY B N 1
ATOM 3903 C CA . GLY B 1 215 ? -9.741 -18.141 -19.239 1 79.89 215 GLY B CA 1
ATOM 3904 C C . GLY B 1 215 ? -9.187 -19.545 -19.386 1 79.89 215 GLY B C 1
ATOM 3905 O O . GLY B 1 215 ? -9.326 -20.166 -20.441 1 79.89 215 GLY B O 1
ATOM 3906 N N . VAL B 1 216 ? -8.441 -20.001 -18.464 1 85.17 216 VAL B N 1
ATOM 3907 C CA . VAL B 1 216 ? -7.952 -21.375 -18.398 1 85.17 216 VAL B CA 1
ATOM 3908 C C . VAL B 1 216 ? -8.203 -21.946 -17.005 1 85.17 216 VAL B C 1
ATOM 3910 O O . VAL B 1 216 ? -8.265 -21.202 -16.023 1 85.17 216 VAL B O 1
ATOM 3913 N N . CYS B 1 217 ? -8.368 -23.237 -17.05 1 91.29 217 CYS B N 1
ATOM 3914 C CA . CYS B 1 217 ? -8.476 -23.887 -15.749 1 91.29 217 CYS B CA 1
ATOM 3915 C C . CYS B 1 217 ? -7.194 -23.715 -14.944 1 91.29 217 CYS B C 1
ATOM 3917 O O . CYS B 1 217 ? -6.108 -24.05 -15.42 1 91.29 217 CYS B O 1
ATOM 3919 N N . PRO B 1 218 ? -7.297 -23.193 -13.764 1 91.92 218 PRO B N 1
ATOM 3920 C CA . PRO B 1 218 ? -6.079 -22.983 -12.977 1 91.92 218 PRO B CA 1
ATOM 3921 C C . PRO B 1 218 ? -5.309 -24.278 -12.725 1 91.92 218 PRO B C 1
ATOM 3923 O O . PRO B 1 218 ? -5.852 -25.22 -12.142 1 91.92 218 PRO B O 1
ATOM 3926 N N . PRO B 1 219 ? -4.123 -24.347 -13.056 1 91.68 219 PRO B N 1
ATOM 3927 C CA . PRO B 1 219 ? -3.377 -25.607 -13.051 1 91.68 219 PRO B CA 1
ATOM 3928 C C . PRO B 1 219 ? -3.132 -26.143 -11.642 1 91.68 219 PRO B C 1
ATOM 3930 O O . PRO B 1 219 ? -2.952 -27.349 -11.459 1 91.68 219 PRO B O 1
ATOM 3933 N N . PHE B 1 220 ? -3.161 -25.317 -10.641 1 94.76 220 PHE B N 1
ATOM 3934 C CA . PHE B 1 220 ? -2.804 -25.768 -9.301 1 94.76 220 PHE B CA 1
ATOM 3935 C C . PHE B 1 220 ? -4.042 -25.878 -8.419 1 94.76 220 PHE B C 1
ATOM 3937 O O . PHE B 1 220 ? -3.933 -26.1 -7.211 1 94.76 220 PHE B O 1
ATOM 3944 N N . MET B 1 221 ? -5.153 -25.748 -9.045 1 95.34 221 MET B N 1
ATOM 3945 C CA . MET B 1 221 ? -6.389 -25.845 -8.274 1 95.34 221 MET B CA 1
ATOM 3946 C C . MET B 1 221 ? -6.689 -27.295 -7.907 1 95.34 221 MET B C 1
ATOM 3948 O O . MET B 1 221 ? -6.72 -28.166 -8.777 1 95.34 221 MET B O 1
ATOM 3952 N N . ASP B 1 222 ? -6.847 -27.572 -6.669 1 96.77 222 ASP B N 1
ATOM 3953 C CA . ASP B 1 222 ? -7.427 -28.832 -6.214 1 96.77 222 ASP B CA 1
ATOM 3954 C C . ASP B 1 222 ? -8.938 -28.707 -6.034 1 96.77 222 ASP B C 1
ATOM 3956 O O . ASP B 1 222 ? -9.408 -28.218 -5.004 1 96.77 222 ASP B O 1
ATOM 3960 N N . TRP B 1 223 ? -9.665 -29.165 -6.947 1 97.21 223 TRP B N 1
ATOM 3961 C CA . TRP B 1 223 ? -11.105 -28.936 -7.011 1 97.21 223 TRP B CA 1
ATOM 3962 C C . TRP B 1 223 ? -11.826 -29.686 -5.896 1 97.21 223 TRP B C 1
ATOM 3964 O O . TRP B 1 223 ? -12.981 -29.389 -5.585 1 97.21 223 TRP B O 1
ATOM 3974 N N . SER B 1 224 ? -11.207 -30.65 -5.326 1 97.82 224 SER B N 1
ATOM 3975 C CA . SER B 1 224 ? -11.802 -31.353 -4.194 1 97.82 224 SER B CA 1
ATOM 3976 C C . SER B 1 224 ? -11.887 -30.453 -2.966 1 97.82 224 SER B C 1
ATOM 3978 O O . SER B 1 224 ? -12.601 -30.762 -2.011 1 97.82 224 SER B O 1
ATOM 3980 N N . LEU B 1 225 ? -11.202 -29.349 -2.987 1 97.96 225 LEU B N 1
ATOM 3981 C CA . LEU B 1 225 ? -11.173 -28.42 -1.863 1 97.96 225 LEU B CA 1
ATOM 3982 C C . LEU B 1 225 ? -12.233 -27.335 -2.026 1 97.96 225 LEU B C 1
ATOM 3984 O O . LEU B 1 225 ? -12.431 -26.515 -1.127 1 97.96 225 LEU B O 1
ATOM 3988 N N . VAL B 1 226 ? -12.907 -27.305 -3.143 1 98.18 226 VAL B N 1
ATOM 3989 C CA . VAL B 1 226 ? -13.902 -26.271 -3.407 1 98.18 226 VAL B CA 1
ATOM 3990 C C . VAL B 1 226 ? -15.28 -26.751 -2.956 1 98.18 226 VAL B C 1
ATOM 3992 O O . VAL B 1 226 ? -15.885 -27.611 -3.6 1 98.18 226 VAL B O 1
ATOM 3995 N N . ASP B 1 227 ? -15.773 -26.194 -1.95 1 98.08 227 ASP B N 1
ATOM 3996 C CA . ASP B 1 227 ? -17.068 -26.602 -1.415 1 98.08 227 ASP B CA 1
ATOM 3997 C C . ASP B 1 227 ? -18.21 -25.884 -2.131 1 98.08 227 ASP B C 1
ATOM 3999 O O . ASP B 1 227 ? -19.308 -26.428 -2.26 1 98.08 227 ASP B O 1
ATOM 4003 N N . GLU B 1 228 ? -17.994 -24.658 -2.492 1 97.15 228 GLU B N 1
ATOM 4004 C CA . GLU B 1 228 ? -19.001 -23.839 -3.161 1 97.15 228 GLU B CA 1
ATOM 4005 C C . GLU B 1 228 ? -18.357 -22.876 -4.155 1 97.15 228 GLU B C 1
ATOM 4007 O O . GLU B 1 228 ? -17.187 -22.515 -4.008 1 97.15 228 GLU B O 1
ATOM 4012 N N . ARG B 1 229 ? -19.101 -22.517 -5.117 1 97.18 229 ARG B N 1
ATOM 4013 C CA . ARG B 1 229 ? -18.697 -21.505 -6.087 1 97.18 229 ARG B CA 1
ATOM 4014 C C . ARG B 1 229 ? -19.67 -20.331 -6.092 1 97.18 229 ARG B C 1
ATOM 4016 O O . ARG B 1 229 ? -20.875 -20.516 -5.909 1 97.18 229 ARG B O 1
ATOM 4023 N N . ALA B 1 230 ? -19.154 -19.211 -6.249 1 97.34 230 ALA B N 1
ATOM 4024 C CA . ALA B 1 230 ? -19.987 -18.012 -6.281 1 97.34 230 ALA B CA 1
ATOM 4025 C C . ALA B 1 230 ? -19.546 -17.068 -7.396 1 97.34 230 ALA B C 1
ATOM 4027 O O . ALA B 1 230 ? -18.357 -16.981 -7.711 1 97.34 230 ALA B O 1
ATOM 4028 N N . GLN B 1 231 ? -20.494 -16.391 -7.922 1 96.24 231 GLN B N 1
ATOM 4029 C CA . GLN B 1 231 ? -20.233 -15.365 -8.926 1 96.24 231 GLN B CA 1
ATOM 4030 C C . GLN B 1 231 ? -20.378 -13.966 -8.334 1 96.24 231 GLN B C 1
ATOM 4032 O O . GLN B 1 231 ? -21.119 -13.769 -7.369 1 96.24 231 GLN B O 1
ATOM 4037 N N . VAL B 1 232 ? -19.656 -13.079 -8.916 1 96.18 232 VAL B N 1
ATOM 4038 C CA . VAL B 1 232 ? -19.712 -11.706 -8.425 1 96.18 232 VAL B CA 1
ATOM 4039 C C . VAL B 1 232 ? -19.833 -10.741 -9.602 1 96.18 232 VAL B C 1
ATOM 4041 O O . VAL B 1 232 ? -19.177 -10.921 -10.631 1 96.18 232 VAL B O 1
ATOM 4044 N N . GLN B 1 233 ? -20.699 -9.765 -9.51 1 93.94 233 GLN B N 1
ATOM 4045 C CA . GLN B 1 233 ? -20.853 -8.711 -10.507 1 93.94 233 GLN B CA 1
ATOM 4046 C C . GLN B 1 233 ? -19.874 -7.568 -10.254 1 93.94 233 GLN B C 1
ATOM 4048 O O . GLN B 1 233 ? -19.445 -7.351 -9.119 1 93.94 233 GLN B O 1
ATOM 4053 N N . HIS B 1 234 ? -19.589 -6.904 -11.303 1 90.97 234 HIS B N 1
ATOM 4054 C CA . HIS B 1 234 ? -18.674 -5.773 -11.206 1 90.97 234 HIS B CA 1
ATOM 4055 C C . HIS B 1 234 ? -19.178 -4.74 -10.204 1 90.97 234 HIS B C 1
ATOM 4057 O O . HIS B 1 234 ? -18.404 -4.223 -9.396 1 90.97 234 HIS B O 1
ATOM 4063 N N . ALA B 1 235 ? -20.484 -4.484 -10.246 1 91.38 235 ALA B N 1
ATOM 4064 C CA . ALA B 1 235 ? -21.084 -3.494 -9.354 1 91.38 235 ALA B CA 1
ATOM 4065 C C . ALA B 1 235 ? -20.961 -3.924 -7.895 1 91.38 235 ALA B C 1
ATOM 4067 O O . ALA B 1 235 ? -20.766 -3.088 -7.01 1 91.38 235 ALA B O 1
ATOM 4068 N N . GLU B 1 236 ? -21.105 -5.229 -7.631 1 94.37 236 GLU B N 1
ATOM 4069 C CA . GLU B 1 236 ? -20.952 -5.764 -6.281 1 94.37 236 GLU B CA 1
ATOM 4070 C C . GLU B 1 236 ? -19.523 -5.586 -5.776 1 94.37 236 GLU B C 1
ATOM 4072 O O . GLU B 1 236 ? -19.308 -5.28 -4.601 1 94.37 236 GLU B O 1
ATOM 4077 N N . MET B 1 237 ? -18.618 -5.857 -6.652 1 94.25 237 MET B N 1
ATOM 4078 C CA . MET B 1 237 ? -17.205 -5.702 -6.32 1 94.25 237 MET B CA 1
ATOM 4079 C C . MET B 1 237 ? -16.891 -4.26 -5.934 1 94.25 237 MET B C 1
ATOM 4081 O O . MET B 1 237 ? -16.266 -4.012 -4.902 1 94.25 237 MET B O 1
ATOM 4085 N N . LEU B 1 238 ? -17.392 -3.317 -6.714 1 90.94 238 LEU B N 1
ATOM 4086 C CA . LEU B 1 238 ? -17.156 -1.904 -6.441 1 90.94 238 LEU B CA 1
ATOM 4087 C C . LEU B 1 238 ? -17.77 -1.498 -5.106 1 90.94 238 LEU B C 1
ATOM 4089 O O . LEU B 1 238 ? -17.152 -0.762 -4.332 1 90.94 238 LEU B O 1
ATOM 4093 N N . ALA B 1 239 ? -18.97 -1.983 -4.859 1 93.53 239 ALA B N 1
ATOM 4094 C CA . ALA B 1 239 ? -19.655 -1.675 -3.606 1 93.53 239 ALA B CA 1
ATOM 4095 C C . ALA B 1 239 ? -18.886 -2.229 -2.41 1 93.53 239 ALA B C 1
ATOM 4097 O O . ALA B 1 239 ? -18.764 -1.562 -1.38 1 93.53 239 ALA B O 1
ATOM 4098 N N . ALA B 1 240 ? -18.381 -3.436 -2.546 1 94.58 240 ALA B N 1
ATOM 4099 C CA . ALA B 1 240 ? -17.623 -4.053 -1.461 1 94.58 240 ALA B CA 1
ATOM 4100 C C . ALA B 1 240 ? -16.301 -3.325 -1.231 1 94.58 240 ALA B C 1
ATOM 4102 O O . ALA B 1 240 ? -15.843 -3.201 -0.093 1 94.58 240 ALA B O 1
ATOM 4103 N N . GLN B 1 241 ? -15.703 -2.94 -2.3 1 93.81 241 GLN B N 1
ATOM 4104 C CA . GLN B 1 241 ? -14.459 -2.184 -2.206 1 93.81 241 GLN B CA 1
ATOM 4105 C C . GLN B 1 241 ? -14.659 -0.893 -1.417 1 93.81 241 GLN B C 1
ATOM 4107 O O . GLN B 1 241 ? -13.869 -0.575 -0.526 1 93.81 241 GLN B O 1
ATOM 4112 N N . ARG B 1 242 ? -15.704 -0.193 -1.705 1 91.13 242 ARG B N 1
ATOM 4113 C CA . ARG B 1 242 ? -16.05 1.036 -0.999 1 91.13 242 ARG B CA 1
ATOM 4114 C C . ARG B 1 242 ? -16.366 0.757 0.466 1 91.13 242 ARG B C 1
ATOM 4116 O O . ARG B 1 242 ? -15.877 1.455 1.357 1 91.13 242 ARG B O 1
ATOM 4123 N N . TRP B 1 243 ? -17.171 -0.228 0.645 1 91.16 243 TRP B N 1
ATOM 4124 C CA . TRP B 1 243 ? -17.555 -0.608 2 1 91.16 243 TRP B CA 1
ATOM 4125 C C . TRP B 1 243 ? -16.325 -0.919 2.847 1 91.16 243 TRP B C 1
ATOM 4127 O O . TRP B 1 243 ? -16.194 -0.422 3.968 1 91.16 243 TRP B O 1
ATOM 4137 N N . PHE B 1 244 ? -15.444 -1.712 2.339 1 94.37 244 PHE B N 1
ATOM 4138 C CA . PHE B 1 244 ? -14.254 -2.112 3.081 1 94.37 244 PHE B CA 1
ATOM 4139 C C . PHE B 1 244 ? -13.385 -0.902 3.403 1 94.37 244 PHE B C 1
ATOM 4141 O O . PHE B 1 244 ? -12.849 -0.792 4.507 1 94.37 244 PHE B O 1
ATOM 4148 N N . TYR B 1 245 ? -13.233 -0.022 2.421 1 92.18 245 TYR B N 1
ATOM 4149 C CA . TYR B 1 245 ? -12.469 1.197 2.664 1 92.18 245 TYR B CA 1
ATOM 4150 C C . TYR B 1 245 ? -13.091 2.014 3.79 1 92.18 245 TYR B C 1
ATOM 4152 O O . TYR B 1 245 ? -12.387 2.483 4.687 1 92.18 245 TYR B O 1
ATOM 4160 N N . MET B 1 246 ? -14.361 2.15 3.728 1 88.75 246 MET B N 1
ATOM 4161 C CA . MET B 1 246 ? -15.06 2.963 4.719 1 88.75 246 MET B CA 1
ATOM 4162 C C . MET B 1 246 ? -14.918 2.363 6.113 1 88.75 246 MET B C 1
ATOM 4164 O O . MET B 1 246 ? -14.854 3.092 7.104 1 88.75 246 MET B O 1
ATOM 4168 N N . GLN B 1 247 ? -14.811 1.046 6.133 1 89.91 247 GLN B N 1
ATOM 4169 C CA . GLN B 1 247 ? -14.723 0.381 7.428 1 89.91 247 GLN B CA 1
ATOM 4170 C C . GLN B 1 247 ? -13.29 0.38 7.95 1 89.91 247 GLN B C 1
ATOM 4172 O O . GLN B 1 247 ? -13.064 0.431 9.161 1 89.91 247 GLN B O 1
ATOM 4177 N N . SER B 1 248 ? -12.353 0.361 7.032 1 91.74 248 SER B N 1
ATOM 4178 C CA . SER B 1 248 ? -10.996 0.047 7.467 1 91.74 248 SER B CA 1
ATOM 4179 C C . SER B 1 248 ? -10.018 1.146 7.064 1 91.74 248 SER B C 1
ATOM 4181 O O . SER B 1 248 ? -8.906 1.218 7.591 1 91.74 248 SER B O 1
ATOM 4183 N N . GLY B 1 249 ? -10.399 1.954 5.995 1 92.09 249 GLY B N 1
ATOM 4184 C CA . GLY B 1 249 ? -9.468 2.902 5.404 1 92.09 249 GLY B CA 1
ATOM 4185 C C . GLY B 1 249 ? -8.473 2.252 4.462 1 92.09 249 GLY B C 1
ATOM 4186 O O . GLY B 1 249 ? -7.542 2.906 3.987 1 92.09 249 GLY B O 1
ATOM 4187 N N . ILE B 1 250 ? -8.642 0.992 4.195 1 93.85 250 ILE B N 1
ATOM 4188 C CA . ILE B 1 250 ? -7.697 0.262 3.356 1 93.85 250 ILE B CA 1
ATOM 4189 C C . ILE B 1 250 ? -8.29 0.063 1.963 1 93.85 250 ILE B C 1
ATOM 4191 O O . ILE B 1 250 ? -9.4 -0.455 1.822 1 93.85 250 ILE B O 1
ATOM 4195 N N . PHE B 1 251 ? -7.59 0.496 0.97 1 93.44 251 PHE B N 1
ATOM 4196 C CA . PHE B 1 251 ? -8.013 0.403 -0.422 1 93.44 251 PHE B CA 1
ATOM 4197 C C . PHE B 1 251 ? -7.482 -0.873 -1.064 1 93.44 251 PHE B C 1
ATOM 4199 O O . PHE B 1 251 ? -6.349 -0.905 -1.55 1 93.44 251 PHE B O 1
ATOM 4206 N N . VAL B 1 252 ? -8.302 -1.867 -1.134 1 94.48 252 VAL B N 1
ATOM 4207 C CA . VAL B 1 252 ? -7.878 -3.177 -1.619 1 94.48 252 VAL B CA 1
ATOM 4208 C C . VAL B 1 252 ? -8.138 -3.282 -3.12 1 94.48 252 VAL B C 1
ATOM 4210 O O . VAL B 1 252 ? -8.926 -2.512 -3.675 1 94.48 252 VAL B O 1
ATOM 4213 N N . GLY B 1 253 ? -7.509 -4.196 -3.755 1 93.77 253 GLY B N 1
ATOM 4214 C CA . GLY B 1 253 ? -7.662 -4.421 -5.183 1 93.77 253 GLY B CA 1
ATOM 4215 C C . GLY B 1 253 ? -8.985 -5.067 -5.547 1 93.77 253 GLY B C 1
ATOM 4216 O O . GLY B 1 253 ? -9.757 -5.453 -4.666 1 93.77 253 GLY B O 1
ATOM 4217 N N . ASN B 1 254 ? -9.202 -5.295 -6.816 1 92.07 254 ASN B N 1
ATOM 4218 C CA . ASN B 1 254 ? -10.479 -5.753 -7.353 1 92.07 254 ASN B CA 1
ATOM 4219 C C . ASN B 1 254 ? -10.77 -7.196 -6.952 1 92.07 254 ASN B C 1
ATOM 4221 O O . ASN B 1 254 ? -11.898 -7.526 -6.581 1 92.07 254 ASN B O 1
ATOM 4225 N N . THR B 1 255 ? -9.737 -8.012 -7.003 1 94.54 255 THR B N 1
ATOM 4226 C CA . THR B 1 255 ? -9.933 -9.42 -6.675 1 94.54 255 THR B CA 1
ATOM 4227 C C . THR B 1 255 ? -10.296 -9.586 -5.202 1 94.54 255 THR B C 1
ATOM 4229 O O . THR B 1 255 ? -11.17 -10.386 -4.86 1 94.54 255 THR B O 1
ATOM 4232 N N . ALA B 1 256 ? -9.631 -8.843 -4.372 1 96.03 256 ALA B N 1
ATOM 4233 C CA . ALA B 1 256 ? -9.955 -8.869 -2.948 1 96.03 256 ALA B CA 1
ATOM 4234 C C . ALA B 1 256 ? -11.38 -8.381 -2.701 1 96.03 256 ALA B C 1
ATOM 4236 O O . ALA B 1 256 ? -12.116 -8.971 -1.907 1 96.03 256 ALA B O 1
ATOM 4237 N N . ALA B 1 257 ? -11.743 -7.346 -3.42 1 95.54 257 ALA B N 1
ATOM 4238 C CA . ALA B 1 257 ? -13.08 -6.775 -3.28 1 95.54 257 ALA B CA 1
ATOM 4239 C C . ALA B 1 257 ? -14.15 -7.764 -3.737 1 95.54 257 ALA B C 1
ATOM 4241 O O . ALA B 1 257 ? -15.225 -7.844 -3.14 1 95.54 257 ALA B O 1
ATOM 4242 N N . ALA B 1 258 ? -13.855 -8.448 -4.816 1 96.62 258 ALA B N 1
ATOM 4243 C CA . ALA B 1 258 ? -14.773 -9.48 -5.291 1 96.62 258 ALA B CA 1
ATOM 4244 C C . ALA B 1 258 ? -15.011 -10.538 -4.217 1 96.62 258 ALA B C 1
ATOM 4246 O O . ALA B 1 258 ? -16.154 -10.919 -3.954 1 96.62 258 ALA B O 1
ATOM 4247 N N . CYS B 1 259 ? -13.999 -10.972 -3.568 1 97.62 259 CYS B N 1
ATOM 4248 C CA . CYS B 1 259 ? -14.11 -11.974 -2.514 1 97.62 259 CYS B CA 1
ATOM 4249 C C . CYS B 1 259 ? -14.845 -11.412 -1.303 1 97.62 259 CYS B C 1
ATOM 4251 O O . CYS B 1 259 ? -15.622 -12.121 -0.66 1 97.62 259 CYS B O 1
ATOM 4253 N N . LEU B 1 260 ? -14.598 -10.181 -1.015 1 97.23 260 LEU B N 1
ATOM 4254 C CA . LEU B 1 260 ? -15.274 -9.527 0.1 1 97.23 260 LEU B CA 1
ATOM 4255 C C . LEU B 1 260 ? -16.774 -9.428 -0.156 1 97.23 260 LEU B C 1
ATOM 4257 O O . LEU B 1 260 ? -17.577 -9.598 0.764 1 97.23 260 LEU B O 1
ATOM 4261 N N . ALA B 1 261 ? -17.152 -9.11 -1.423 1 97.12 261 ALA B N 1
ATOM 4262 C CA . ALA B 1 261 ? -18.568 -9.065 -1.778 1 97.12 261 ALA B CA 1
ATOM 4263 C C . ALA B 1 261 ? -19.247 -10.401 -1.493 1 97.12 261 ALA B C 1
ATOM 4265 O O . ALA B 1 261 ? -20.331 -10.441 -0.905 1 97.12 261 ALA B O 1
ATOM 4266 N N . VAL B 1 262 ? -18.605 -11.434 -1.87 1 97.86 262 VAL B N 1
ATOM 4267 C CA . VAL B 1 262 ? -19.139 -12.773 -1.648 1 97.86 262 VAL B CA 1
ATOM 4268 C C . VAL B 1 262 ? -19.142 -13.088 -0.154 1 97.86 262 VAL B C 1
ATOM 4270 O O . VAL B 1 262 ? -20.107 -13.653 0.366 1 97.86 262 VAL B O 1
ATOM 4273 N N . ALA B 1 263 ? -18.106 -12.759 0.567 1 97.45 263 ALA B N 1
ATOM 4274 C CA . ALA B 1 263 ? -18.045 -12.977 2.01 1 97.45 263 ALA B CA 1
ATOM 4275 C C . ALA B 1 263 ? -19.211 -12.291 2.717 1 97.45 263 ALA B C 1
ATOM 4277 O O . ALA B 1 263 ? -19.824 -12.868 3.619 1 97.45 263 ALA B O 1
ATOM 4278 N N . GLN B 1 264 ? -19.498 -11.07 2.318 1 96.03 264 GLN B N 1
ATOM 4279 C CA . GLN B 1 264 ? -20.611 -10.335 2.909 1 96.03 264 GLN B CA 1
ATOM 4280 C C . GLN B 1 264 ? -21.933 -11.066 2.689 1 96.03 264 GLN B C 1
ATOM 4282 O O . GLN B 1 264 ? -22.761 -11.149 3.598 1 96.03 264 GLN B O 1
ATOM 4287 N N . ARG B 1 265 ? -22.104 -11.566 1.436 1 96.07 265 ARG B N 1
ATOM 4288 C CA . ARG B 1 265 ? -23.306 -12.334 1.128 1 96.07 265 ARG B CA 1
ATOM 4289 C C . ARG B 1 265 ? -23.388 -13.59 1.989 1 96.07 265 ARG B C 1
ATOM 4291 O O . ARG B 1 265 ? -24.438 -13.888 2.563 1 96.07 265 ARG B O 1
ATOM 4298 N N . MET B 1 266 ? -22.301 -14.279 2.157 1 96.23 266 MET B N 1
ATOM 4299 C CA . MET B 1 266 ? -22.269 -15.536 2.899 1 96.23 266 MET B CA 1
ATOM 4300 C C . MET B 1 266 ? -22.488 -15.293 4.389 1 96.23 266 MET B C 1
ATOM 4302 O O . MET B 1 266 ? -23.072 -16.131 5.079 1 96.23 266 MET B O 1
ATOM 4306 N N . ALA B 1 267 ? -22.044 -14.185 4.861 1 94.71 267 ALA B N 1
ATOM 4307 C CA . ALA B 1 267 ? -22.189 -13.839 6.273 1 94.71 267 ALA B CA 1
ATOM 4308 C C . ALA B 1 267 ? -23.661 -13.742 6.665 1 94.71 267 ALA B C 1
ATOM 4310 O O . ALA B 1 267 ? -24.009 -13.9 7.838 1 94.71 267 ALA B O 1
ATOM 4311 N N . GLN B 1 268 ? -24.46 -13.457 5.69 1 93.87 268 GLN B N 1
ATOM 4312 C CA . GLN B 1 268 ? -25.887 -13.294 5.95 1 93.87 268 GLN B CA 1
ATOM 4313 C C . GLN B 1 268 ? -26.618 -14.63 5.863 1 93.87 268 GLN B C 1
ATOM 4315 O O . GLN B 1 268 ? -27.791 -14.727 6.232 1 93.87 268 GLN B O 1
ATOM 4320 N N . HIS B 1 269 ? -26.013 -15.615 5.362 1 94.1 269 HIS B N 1
ATOM 4321 C CA . HIS B 1 269 ? -26.636 -16.927 5.228 1 94.1 269 HIS B CA 1
ATOM 4322 C C . HIS B 1 269 ? -26.678 -17.656 6.567 1 94.1 269 HIS B C 1
ATOM 4324 O O . HIS B 1 269 ? -25.678 -17.698 7.287 1 94.1 269 HIS B O 1
ATOM 4330 N N . PRO B 1 270 ? -27.727 -18.307 6.919 1 94.67 270 PRO B N 1
ATOM 4331 C CA . PRO B 1 270 ? -27.887 -18.988 8.206 1 94.67 270 PRO B CA 1
ATOM 4332 C C . PRO B 1 270 ? -26.86 -20.097 8.418 1 94.67 270 PRO B C 1
ATOM 4334 O O . PRO B 1 270 ? -26.464 -20.368 9.555 1 94.67 270 PRO B O 1
ATOM 4337 N N . ARG B 1 271 ? -26.434 -20.633 7.406 1 94.15 271 ARG B N 1
ATOM 4338 C CA . ARG B 1 271 ? -25.481 -21.736 7.469 1 94.15 271 ARG B CA 1
ATOM 4339 C C . ARG B 1 271 ? -24.154 -21.28 8.066 1 94.15 271 ARG B C 1
ATOM 4341 O O . ARG B 1 271 ? -23.406 -22.089 8.619 1 94.15 271 ARG B O 1
ATOM 4348 N N . TYR B 1 272 ? -23.928 -19.964 8.042 1 94.23 272 TYR B N 1
ATOM 4349 C CA . TYR B 1 272 ? -22.595 -19.496 8.406 1 94.23 272 TYR B CA 1
ATOM 4350 C C . TYR B 1 272 ? -22.656 -18.546 9.596 1 94.23 272 TYR B C 1
ATOM 4352 O O . TYR B 1 272 ? -21.748 -17.737 9.8 1 94.23 272 TYR B O 1
ATOM 4360 N N . VAL B 1 273 ? -23.666 -18.603 10.388 1 91.75 273 VAL B N 1
ATOM 4361 C CA . VAL B 1 273 ? -23.904 -17.677 11.491 1 91.75 273 VAL B CA 1
ATOM 4362 C C . VAL B 1 273 ? -22.778 -17.795 12.515 1 91.75 273 VAL B C 1
ATOM 4364 O O . VAL B 1 273 ? -22.363 -16.797 13.109 1 91.75 273 VAL B O 1
ATOM 4367 N N . GLU B 1 274 ? -22.172 -18.919 12.694 1 92.51 274 GLU B N 1
ATOM 4368 C CA . GLU B 1 274 ? -21.13 -19.113 13.697 1 92.51 274 GLU B CA 1
ATOM 4369 C C . GLU B 1 274 ? -19.765 -19.311 13.044 1 92.51 274 GLU B C 1
ATOM 4371 O O . GLU B 1 274 ? -18.8 -19.687 13.713 1 92.51 274 GLU B O 1
ATOM 4376 N N . THR B 1 275 ? -19.759 -19.054 11.776 1 95.96 275 THR B N 1
ATOM 4377 C CA . THR B 1 275 ? -18.549 -19.313 11.002 1 95.96 275 THR B CA 1
ATOM 4378 C C . THR B 1 275 ? -17.743 -18.031 10.813 1 95.96 275 THR B C 1
ATOM 4380 O O . THR B 1 275 ? -18.31 -16.968 10.553 1 95.96 275 THR B O 1
ATOM 4383 N N . THR B 1 276 ? -16.455 -18.108 11.049 1 96.89 276 THR B N 1
ATOM 4384 C CA . THR B 1 276 ? -15.553 -17.005 10.737 1 96.89 276 THR B CA 1
ATOM 4385 C C . THR B 1 276 ? -15.245 -16.965 9.243 1 96.89 276 THR B C 1
ATOM 4387 O O . THR B 1 276 ? -14.82 -17.967 8.664 1 96.89 276 THR B O 1
ATOM 4390 N N . LEU B 1 277 ? -15.533 -15.9 8.612 1 97.75 277 LEU B N 1
ATOM 4391 C CA . LEU B 1 277 ? -15.237 -15.75 7.191 1 97.75 277 LEU B CA 1
ATOM 4392 C C . LEU B 1 277 ? -13.874 -15.099 6.986 1 97.75 277 LEU B C 1
ATOM 4394 O O . LEU B 1 277 ? -13.547 -14.111 7.647 1 97.75 277 LEU B O 1
ATOM 4398 N N . VAL B 1 278 ? -13.072 -15.656 6.091 1 98.05 278 VAL B N 1
ATOM 4399 C CA . VAL B 1 278 ? -11.691 -15.22 5.913 1 98.05 278 VAL B CA 1
ATOM 4400 C C . VAL B 1 278 ? -11.4 -15.017 4.428 1 98.05 278 VAL B C 1
ATOM 4402 O O . VAL B 1 278 ? -11.811 -15.825 3.592 1 98.05 278 VAL B O 1
ATOM 4405 N N . THR B 1 279 ? -10.771 -13.937 4.099 1 97.82 279 THR B N 1
ATOM 4406 C CA . THR B 1 279 ? -10.237 -13.691 2.764 1 97.82 279 THR B CA 1
ATOM 4407 C C . THR B 1 279 ? -8.864 -13.03 2.844 1 97.82 279 THR B C 1
ATOM 4409 O O . THR B 1 279 ? -8.318 -12.851 3.935 1 97.82 279 THR B O 1
ATOM 4412 N N . ILE B 1 280 ? -8.255 -12.773 1.691 1 97.51 280 ILE B N 1
ATOM 4413 C CA . ILE B 1 280 ? -6.982 -12.06 1.673 1 97.51 280 ILE B CA 1
ATOM 4414 C C . ILE B 1 280 ? -7.068 -10.875 0.714 1 97.51 280 ILE B C 1
ATOM 4416 O O . ILE B 1 280 ? -7.855 -10.892 -0.235 1 97.51 280 ILE B O 1
ATOM 4420 N N . ALA B 1 281 ? -6.371 -9.838 1.026 1 96.84 281 ALA B N 1
ATOM 4421 C CA . ALA B 1 281 ? -6.146 -8.738 0.092 1 96.84 281 ALA B CA 1
ATOM 4422 C C . ALA B 1 281 ? -4.953 -9.024 -0.815 1 96.84 281 ALA B C 1
ATOM 4424 O O . ALA B 1 281 ? -3.806 -8.771 -0.441 1 96.84 281 ALA B O 1
ATOM 4425 N N . TYR B 1 282 ? -5.215 -9.441 -1.98 1 96.35 282 TYR B N 1
ATOM 4426 C CA . TYR B 1 282 ? -4.192 -9.937 -2.894 1 96.35 282 TYR B CA 1
ATOM 4427 C C . TYR B 1 282 ? -3.218 -8.829 -3.277 1 96.35 282 TYR B C 1
ATOM 4429 O O . TYR B 1 282 ? -2.01 -9.059 -3.366 1 96.35 282 TYR B O 1
ATOM 4437 N N . ASP B 1 283 ? -3.716 -7.653 -3.571 1 94.22 283 ASP B N 1
ATOM 4438 C CA . ASP B 1 283 ? -2.96 -6.444 -3.881 1 94.22 283 ASP B CA 1
ATOM 4439 C C . ASP B 1 283 ? -3.761 -5.191 -3.533 1 94.22 283 ASP B C 1
ATOM 4441 O O . ASP B 1 283 ? -4.848 -5.283 -2.958 1 94.22 283 ASP B O 1
ATOM 4445 N N . ALA B 1 284 ? -3.167 -4.065 -3.792 1 92.78 284 ALA B N 1
ATOM 4446 C CA . ALA B 1 284 ? -3.781 -2.802 -3.393 1 92.78 284 ALA B CA 1
ATOM 4447 C C . ALA B 1 284 ? -4.636 -2.227 -4.519 1 92.78 284 ALA B C 1
ATOM 4449 O O . ALA B 1 284 ? -4.373 -2.48 -5.697 1 92.78 284 ALA B O 1
ATOM 4450 N N . GLY B 1 285 ? -5.595 -1.453 -4.149 1 91.62 285 GLY B N 1
ATOM 4451 C CA . GLY B 1 285 ? -6.479 -0.817 -5.113 1 91.62 285 GLY B CA 1
ATOM 4452 C C . GLY B 1 285 ? -5.778 0.216 -5.975 1 91.62 285 GLY B C 1
ATOM 4453 O O . GLY B 1 285 ? -6.218 0.503 -7.09 1 91.62 285 GLY B O 1
ATOM 4454 N N . LEU B 1 286 ? -4.722 0.695 -5.507 1 88.02 286 LEU B N 1
ATOM 4455 C CA . LEU B 1 286 ? -4.01 1.762 -6.202 1 88.02 286 LEU B CA 1
ATOM 4456 C C . LEU B 1 286 ? -3.452 1.266 -7.531 1 88.02 286 LEU B C 1
ATOM 4458 O O . LEU B 1 286 ? -3.105 2.068 -8.402 1 88.02 286 LEU B O 1
ATOM 4462 N N . TRP B 1 287 ? -3.383 -0.046 -7.661 1 86.4 287 TRP B N 1
ATOM 4463 C CA . TRP B 1 287 ? -2.937 -0.612 -8.93 1 86.4 287 TRP B CA 1
ATOM 4464 C C . TRP B 1 287 ? -3.995 -0.422 -10.012 1 86.4 287 TRP B C 1
ATOM 4466 O O . TRP B 1 287 ? -3.711 -0.579 -11.202 1 86.4 287 TRP B O 1
ATOM 4476 N N . TYR B 1 288 ? -5.212 -0.023 -9.58 1 81.95 288 TYR B N 1
ATOM 4477 C CA . TYR B 1 288 ? -6.349 0.011 -10.492 1 81.95 288 TYR B CA 1
ATOM 4478 C C . TYR B 1 288 ? -7.005 1.387 -10.495 1 81.95 288 TYR B C 1
ATOM 4480 O O . TYR B 1 288 ? -8.23 1.497 -10.588 1 81.95 288 TYR B O 1
ATOM 4488 N N . GLN B 1 289 ? -6.309 2.394 -10.273 1 71.57 289 GLN B N 1
ATOM 4489 C CA . GLN B 1 289 ? -6.838 3.743 -10.106 1 71.57 289 GLN B CA 1
ATOM 4490 C C . GLN B 1 289 ? -7.729 4.134 -11.281 1 71.57 289 GLN B C 1
ATOM 4492 O O . GLN B 1 289 ? -8.641 4.95 -11.131 1 71.57 289 GLN B O 1
ATOM 4497 N N . ASP B 1 290 ? -7.512 3.634 -12.375 1 63.34 290 ASP B N 1
ATOM 4498 C CA . ASP B 1 290 ? -8.311 4.015 -13.536 1 63.34 290 ASP B CA 1
ATOM 4499 C C . ASP B 1 290 ? -9.725 3.448 -13.439 1 63.34 290 ASP B C 1
ATOM 4501 O O . ASP B 1 290 ? -10.636 3.916 -14.125 1 63.34 290 ASP B O 1
ATOM 4505 N N . LEU B 1 291 ? -9.859 2.386 -12.763 1 55.9 291 LEU B N 1
ATOM 4506 C CA . LEU B 1 291 ? -11.115 1.644 -12.738 1 55.9 291 LEU B CA 1
ATOM 4507 C C . LEU B 1 291 ? -12.208 2.449 -12.043 1 55.9 291 LEU B C 1
ATOM 4509 O O . LEU B 1 291 ? -13.393 2.273 -12.334 1 55.9 291 LEU B O 1
ATOM 4513 N N . LEU B 1 292 ? -11.882 3.237 -11.04 1 55.92 292 LEU B N 1
ATOM 4514 C CA . LEU B 1 292 ? -12.947 3.892 -10.288 1 55.92 292 LEU B CA 1
ATOM 4515 C C . LEU B 1 292 ? -13.601 4.992 -11.117 1 55.92 292 LEU B C 1
ATOM 4517 O O . LEU B 1 292 ? -14.786 5.285 -10.943 1 55.92 292 LEU B O 1
ATOM 4521 N N . GLY B 1 293 ? -12.825 5.684 -11.91 1 51.06 293 GLY B N 1
ATOM 4522 C CA . GLY B 1 293 ? -13.374 6.766 -12.711 1 51.06 293 GLY B CA 1
ATOM 4523 C C . GLY B 1 293 ? -14.244 6.28 -13.854 1 51.06 293 GLY B C 1
ATOM 4524 O O . GLY B 1 293 ? -15.067 7.034 -14.379 1 51.06 293 GLY B O 1
ATOM 4525 N N . ALA B 1 294 ? -13.964 5.126 -14.455 1 46.32 294 ALA B N 1
ATOM 4526 C CA . ALA B 1 294 ? -14.683 4.714 -15.657 1 46.32 294 ALA B CA 1
ATOM 4527 C C . ALA B 1 294 ? -16.167 4.51 -15.365 1 46.32 294 ALA B C 1
ATOM 4529 O O . ALA B 1 294 ? -16.996 4.542 -16.278 1 46.32 294 ALA B O 1
ATOM 4530 N N . ASN B 1 295 ? -16.488 4.14 -14.262 1 40.61 295 ASN B N 1
ATOM 4531 C CA . ASN B 1 295 ? -17.895 3.818 -14.051 1 40.61 295 ASN B CA 1
ATOM 4532 C C . ASN B 1 295 ? -18.76 5.075 -14.025 1 40.61 295 ASN B C 1
ATOM 4534 O O . ASN B 1 295 ? -19.98 4.998 -14.178 1 40.61 295 ASN B O 1
ATOM 4538 N N . ARG B 1 296 ? -18.318 6.199 -13.524 1 41.06 296 ARG B N 1
ATOM 4539 C CA . ARG B 1 296 ? -19.227 7.34 -13.577 1 41.06 296 ARG B CA 1
ATOM 4540 C C . ARG B 1 296 ? -19.426 7.815 -15.013 1 41.06 296 ARG B C 1
ATOM 4542 O O . ARG B 1 296 ? -20.39 8.524 -15.309 1 41.06 296 ARG B O 1
ATOM 4549 N N . ARG B 1 297 ? -18.525 7.779 -15.863 1 33.61 297 ARG B N 1
ATOM 4550 C CA . ARG B 1 297 ? -18.86 8.248 -17.204 1 33.61 297 ARG B CA 1
ATOM 4551 C C . ARG B 1 297 ? -19.928 7.366 -17.842 1 33.61 297 ARG B C 1
ATOM 4553 O O . ARG B 1 297 ? -20.636 7.8 -18.753 1 33.61 297 ARG B O 1
ATOM 4560 N N . LYS B 1 298 ? -19.876 6.151 -17.681 1 33.51 298 LYS B N 1
ATOM 4561 C CA . LYS B 1 298 ? -20.933 5.42 -18.373 1 33.51 298 LYS B CA 1
ATOM 4562 C C . LYS B 1 298 ? -22.278 5.605 -17.676 1 33.51 298 LYS B C 1
ATOM 4564 O O . LYS B 1 298 ? -23.311 5.158 -18.179 1 33.51 298 LYS B O 1
ATOM 4569 N N . ALA B 1 299 ? -22.31 5.735 -16.521 1 29.37 299 ALA B N 1
ATOM 4570 C CA . ALA B 1 299 ? -23.628 6 -15.951 1 29.37 299 ALA B CA 1
ATOM 4571 C C . ALA B 1 299 ? -24.056 7.443 -16.203 1 29.37 299 ALA B C 1
ATOM 4573 O O . ALA B 1 299 ? -25.169 7.838 -15.851 1 29.37 299 ALA B O 1
ATOM 4574 N N . ALA B 1 300 ? -23.227 8.223 -16.638 1 24.24 300 ALA B N 1
ATOM 4575 C CA . ALA B 1 300 ? -23.796 9.469 -17.145 1 24.24 300 ALA B CA 1
ATOM 4576 C C . ALA B 1 300 ? -24.197 9.333 -18.611 1 24.24 300 ALA B C 1
ATOM 4578 O O . ALA B 1 300 ? -23.44 8.793 -19.421 1 24.24 300 ALA B O 1
#

Organism: Pseudomonas putida (strain ATCC 47054 / DSM 6125 / CFBP 8728 / NCIMB 11950 / KT2440) (NCBI:txid160488)

pLDDT: mean 91.74, std 11.39, range [24.24, 98.75]